Protein AF-S9UA47-F1 (afdb_monomer_lite)

Sequence (567 aa):
MNKVISNIKEEELKHVTAIQGKRDEIREKQLALIRQKAAQESAQMIKDQEAKKGATLAELKQSLENKKKENASLQQEHDAKVKEYEARLEQARTQKEEQEGSTARLKEEMVQLEEDLVTRQNALQGKQKQLELAKMDKKKGLEAIKREHANVQAGRKKVLDERKAERQQWIAQIKDINEKVLDQLRSLAEDRKQSGEEPSASEKASEQAVKDDIKTIEEYLPKLITLNDVPTNAEETESIRRQFDDVFAQERQAYLKKIEREKERKTNLEKGLEAFRNKVLESAQVKAKEGHQDAIKKEQHLIALVDQVMTYLRQGVKLTKISRKGQEHRLFYFLSEDSKKIFSCELDNQGSPVNRKKPPVAINVSDIRKVVLGCYTPSFTSFATESALSKSRMSAISDNGTFRQDPTQSITPENLGLNNYRSFALLLPGGKSLEVVCDSDTDCEAWLVGLKRILNIKSKVERVIESRIHEGRVPTEEQICAMAYGENLDIRQMNGVSSISAEEGVVCSECHVPPALFLRIKKEMAEKSKSCSVTVYDLRVASGLDLIRSCWVYDHLIEKKHIPFPL

Foldseek 3Di:
DDPPPPCPVVVVVVVVVVVVVVVVVVVVVVVVVVVVVVVVVVVVVQVVVCVVVVHHPVRVVVVVVVVVVVVVVVVVVVVVVVVVVVVVVVVVVVVVVVVVVVVVVVVVVVVVVVVVVVVVVVVVVVVVVVVVVVVVVVVVVVVVVVVVVVVVVVVVVVVLVVQLVVLVVVLVVLVVVLVVVVVVVVVVVVVCVVVVDDDDPVVVVVSVVSVVVSVVVNVCSVVSSVDDPDPPCPPVVVVVVVVVVVVVVVVVVVVVVVVVVVVVVVVVVVVVVVVVVVVVVVVLVVLAVVQLVVQVVVVVVVVVVLVVLLVVQQVWAWWWWQDLVLDTATWTWHADPVRQKIAIAHADPVRHGDPPVNGPDIDGLLQFQEKAQFQQDNSSCSNAPPVLLLVLLVVQDDLQENADPAWDDDDHSNNRNNQRLQWMKTQGPPRDIITIGHRHNVRSLSVVSSSCVSQVPDDPLRVVVVCVVDPPDDPPDDRRYYYWHNFWDDQVPFPQPVVDDPVVVRLCGGLVNHNSLLVVLLVVQLVVLVRHADDLSNQCVRRVYRSVSSVSSVSVCPVVVSHDRSD

Secondary structure (DSSP, 8-state):
-----TTHHHHHHHHHHHHHHHHHHHHHHHHHHHHHHHHHHHHHHHHHHHHHHTS-HHHHHHHHHHHHHHHHHHHHHHHHHHHHHHHHHHHHHHHHHHHHHHHHHHHHHHHHHHHHHHHHHHHHHHHHHHHHHHHHHHHHHHHHHHHHHHHHHHHHHHHHHHHHHHHHHHHHHHHHHHHHHHHHHHHHHHHHHHHTPPPPHHHHHHHHHHHHHHHHHHHHHHHHHT-----S-HHHHHHHHHHHHHHHHHHHHHHHHHHHHHHHHHHHHHHHHHHHHHHHHHHHHHHHHHHHHHHHHHHHHHHHHHHHHHHHHHH-EEEEEEPTTS-EEEEEEEE-TTSSEEEEE-B-TTSPBTTTTS-SEEEEGGG--EEEESS-SHHHHHHS-HHHHHHHHHHT--TT-S---SPPPPP-TTTGGGGGGGEEEEEEGGGEEEEEEESSHHHHHHHHHHHHHHTT---HHHHHHHHHHTTT---------EEEESS----TTSTTGGGS-HHHHHHHHHHT--HHHHHHHHHHHHHHTTTS---HHHHHHHH---HHHHHHHHHHHHHTTSSPPP-

pLDDT: mean 87.35, std 10.02, range [40.75, 98.06]

Radius of gyration: 62.66 Å; chains: 1; bounding box: 212×41×166 Å

Organism: NCBI:txid28005

Structure (mmCIF, N/CA/C/O backbone):
data_AF-S9UA47-F1
#
_entry.id   AF-S9UA47-F1
#
loop_
_atom_site.group_PDB
_atom_site.id
_atom_site.type_symbol
_atom_site.label_atom_id
_atom_site.label_alt_id
_atom_site.label_comp_id
_atom_site.label_asym_id
_atom_site.label_entity_id
_atom_site.label_seq_id
_atom_site.pdbx_PDB_ins_code
_atom_site.Cartn_x
_atom_site.Cartn_y
_atom_site.Cartn_z
_atom_site.occupancy
_atom_site.B_iso_or_equiv
_atom_site.auth_seq_id
_atom_site.auth_comp_id
_atom_site.auth_asym_id
_atom_site.auth_atom_id
_atom_site.pdbx_PDB_model_num
ATOM 1 N N . MET A 1 1 ? 129.570 15.296 -41.207 1.00 41.69 1 MET A N 1
ATOM 2 C CA . MET A 1 1 ? 128.516 16.088 -40.535 1.00 41.69 1 MET A CA 1
ATOM 3 C C . MET A 1 1 ? 127.227 15.277 -40.546 1.00 41.69 1 MET A C 1
ATOM 5 O O . MET A 1 1 ? 126.499 15.300 -41.528 1.00 41.69 1 MET A O 1
ATOM 9 N N . ASN A 1 2 ? 127.005 14.495 -39.486 1.00 40.75 2 ASN A N 1
ATOM 10 C CA . ASN A 1 2 ? 125.809 13.672 -39.291 1.00 40.75 2 ASN A CA 1
ATOM 11 C C . ASN A 1 2 ? 124.666 14.552 -38.768 1.00 40.75 2 ASN A C 1
ATOM 13 O O . ASN A 1 2 ? 124.685 14.937 -37.601 1.00 40.75 2 ASN A O 1
ATOM 17 N N . LYS A 1 3 ? 123.663 14.855 -39.604 1.00 48.28 3 LYS A N 1
ATOM 18 C CA . LYS A 1 3 ? 122.353 15.305 -39.109 1.00 48.28 3 LYS A CA 1
ATOM 19 C C . LYS A 1 3 ? 121.596 14.068 -38.635 1.00 48.28 3 LYS A C 1
ATOM 21 O O . LYS A 1 3 ? 120.951 13.377 -39.415 1.00 48.28 3 LYS A O 1
ATOM 26 N N . VAL A 1 4 ? 121.758 13.770 -37.350 1.00 48.22 4 VAL A N 1
ATOM 27 C CA . VAL A 1 4 ? 120.962 12.785 -36.620 1.00 48.22 4 VAL A CA 1
ATOM 28 C C . VAL A 1 4 ? 119.504 13.230 -36.710 1.00 48.22 4 VAL A C 1
ATOM 30 O O . VAL A 1 4 ? 119.153 14.290 -36.197 1.00 48.22 4 VAL A O 1
ATOM 33 N N . ILE A 1 5 ? 118.664 12.449 -37.391 1.00 52.38 5 ILE A N 1
ATOM 34 C CA . ILE A 1 5 ? 117.208 12.585 -37.296 1.00 52.38 5 ILE A CA 1
ATOM 35 C C . ILE A 1 5 ? 116.839 12.075 -35.902 1.00 52.38 5 ILE A C 1
ATOM 37 O O . ILE A 1 5 ? 116.547 10.899 -35.694 1.00 52.38 5 ILE A O 1
ATOM 41 N N . SER A 1 6 ? 116.950 12.950 -34.907 1.00 55.31 6 SER A N 1
ATOM 42 C CA . SER A 1 6 ? 116.317 12.748 -33.612 1.00 55.31 6 SER A CA 1
ATOM 43 C C . SER A 1 6 ? 114.808 12.736 -33.840 1.00 55.31 6 SER A C 1
ATOM 45 O O . SER A 1 6 ? 114.286 13.678 -34.430 1.00 55.31 6 SER A O 1
ATOM 47 N N . ASN A 1 7 ? 114.145 11.681 -33.360 1.00 58.38 7 ASN A N 1
ATOM 48 C CA . ASN A 1 7 ? 112.689 11.488 -33.309 1.00 58.38 7 ASN A CA 1
ATOM 49 C C . ASN A 1 7 ? 111.947 10.813 -34.484 1.00 58.38 7 ASN A C 1
ATOM 51 O O . ASN A 1 7 ? 110.773 11.093 -34.707 1.00 58.38 7 ASN A O 1
ATOM 55 N N . ILE A 1 8 ? 112.533 9.787 -35.122 1.00 61.00 8 ILE A N 1
ATOM 56 C CA . ILE A 1 8 ? 111.778 8.850 -35.999 1.00 61.00 8 ILE A CA 1
ATOM 57 C C . ILE A 1 8 ? 110.522 8.296 -35.295 1.00 61.00 8 ILE A C 1
ATOM 59 O O . ILE A 1 8 ? 109.441 8.304 -35.872 1.00 61.00 8 ILE A O 1
ATOM 63 N N . LYS A 1 9 ? 110.631 7.910 -34.015 1.00 66.62 9 LYS A N 1
ATOM 64 C CA . LYS A 1 9 ? 109.488 7.409 -33.229 1.00 66.62 9 LYS A CA 1
ATOM 65 C C . LYS A 1 9 ? 108.372 8.442 -33.036 1.00 66.62 9 LYS A C 1
ATOM 67 O O . LYS A 1 9 ? 107.215 8.059 -32.914 1.00 66.62 9 LYS A O 1
ATOM 72 N N . GLU A 1 10 ? 108.701 9.731 -32.973 1.00 68.31 10 GLU A N 1
ATOM 73 C CA . GLU A 1 10 ? 107.711 10.795 -32.759 1.00 68.31 10 GLU A CA 1
ATOM 74 C C . GLU A 1 10 ? 106.979 11.142 -34.062 1.00 68.31 10 GLU A C 1
ATOM 76 O O . GLU A 1 10 ? 105.767 11.341 -34.055 1.00 68.31 10 GLU A O 1
ATOM 81 N N . GLU A 1 11 ? 107.691 11.151 -35.191 1.00 69.31 11 GLU A N 1
ATOM 82 C CA . GLU A 1 11 ? 107.103 11.285 -36.531 1.00 69.31 11 GLU A CA 1
ATOM 83 C C . GLU A 1 11 ? 106.228 10.072 -36.889 1.00 69.31 11 GLU A C 1
ATOM 85 O O . GLU A 1 11 ? 105.094 10.241 -37.341 1.00 69.31 11 GLU A O 1
ATOM 90 N N . GLU A 1 12 ? 106.684 8.847 -36.603 1.00 70.50 12 GLU A N 1
ATOM 91 C CA . GLU A 1 12 ? 105.874 7.631 -36.758 1.00 70.50 12 GLU A CA 1
ATOM 92 C C . GLU A 1 12 ? 104.619 7.671 -35.876 1.00 70.50 12 GLU A C 1
ATOM 94 O O . GLU A 1 12 ? 103.526 7.357 -36.350 1.00 70.50 12 GLU A O 1
ATOM 99 N N . LEU A 1 13 ? 104.732 8.128 -34.623 1.00 77.62 13 LEU A N 1
ATOM 100 C CA . LEU A 1 13 ? 103.586 8.295 -33.728 1.00 77.62 13 LEU A CA 1
ATOM 101 C C . LEU A 1 13 ? 102.598 9.340 -34.259 1.00 77.62 13 LEU A C 1
ATOM 103 O O . LEU A 1 13 ? 101.391 9.099 -34.224 1.00 77.62 13 LEU A O 1
ATOM 107 N N . LYS A 1 14 ? 103.070 10.466 -34.810 1.00 78.19 14 LYS A N 1
ATOM 108 C CA . LYS A 1 14 ? 102.204 11.464 -35.462 1.00 78.19 14 LYS A CA 1
ATOM 109 C C . LYS A 1 14 ? 101.485 10.880 -36.674 1.00 78.19 14 LYS A C 1
ATOM 111 O O . LYS A 1 14 ? 100.281 11.087 -36.818 1.00 78.19 14 LYS A O 1
ATOM 116 N N . HIS A 1 15 ? 102.178 10.109 -37.511 1.00 76.31 15 HIS A N 1
ATOM 117 C CA . HIS A 1 15 ? 101.572 9.446 -38.666 1.00 76.31 15 HIS A CA 1
ATOM 118 C C . HIS A 1 15 ? 100.535 8.390 -38.262 1.00 76.31 15 HIS A C 1
ATOM 120 O O . HIS A 1 15 ? 99.443 8.361 -38.832 1.00 76.31 15 HIS A O 1
ATOM 126 N N . VAL A 1 16 ? 100.826 7.566 -37.251 1.00 77.44 16 VAL A N 1
ATOM 127 C CA . VAL A 1 16 ? 99.881 6.578 -36.703 1.00 77.44 16 VAL A CA 1
ATOM 128 C C . VAL A 1 16 ? 98.662 7.273 -36.091 1.00 77.44 16 VAL A C 1
ATOM 130 O O . VAL A 1 16 ? 97.535 6.885 -36.398 1.00 77.44 16 VAL A O 1
ATOM 133 N N . THR A 1 17 ? 98.867 8.352 -35.329 1.00 80.19 17 THR A N 1
ATOM 134 C CA . THR A 1 17 ? 97.784 9.158 -34.738 1.00 80.19 17 THR A CA 1
ATOM 135 C C . THR A 1 17 ? 96.921 9.805 -35.821 1.00 80.19 17 THR A C 1
ATOM 137 O O . THR A 1 17 ? 95.699 9.796 -35.724 1.00 80.19 17 THR A O 1
ATOM 140 N N . ALA A 1 18 ? 97.522 10.311 -36.902 1.00 80.50 18 ALA A N 1
ATOM 141 C CA . ALA A 1 18 ? 96.790 10.888 -38.028 1.00 80.50 18 ALA A CA 1
ATOM 142 C C . ALA A 1 18 ? 95.977 9.836 -38.807 1.00 80.50 18 ALA A C 1
ATOM 144 O O . ALA A 1 18 ? 94.863 10.115 -39.254 1.00 80.50 18 ALA A O 1
ATOM 145 N N . ILE A 1 19 ? 96.502 8.615 -38.960 1.00 80.56 19 ILE A N 1
ATOM 146 C CA . ILE A 1 19 ? 95.782 7.493 -39.583 1.00 80.56 19 ILE A CA 1
ATOM 147 C C . ILE A 1 19 ? 94.635 7.014 -38.683 1.00 80.56 19 ILE A C 1
ATOM 149 O O . ILE A 1 19 ? 93.544 6.746 -39.189 1.00 80.56 19 ILE A O 1
ATOM 153 N N . GLN A 1 20 ? 94.854 6.926 -37.368 1.00 80.38 20 GLN A N 1
ATOM 154 C CA . GLN A 1 20 ? 93.814 6.595 -36.391 1.00 80.38 20 GLN A CA 1
ATOM 155 C C . GLN A 1 20 ? 92.729 7.667 -36.347 1.00 80.38 20 GLN A C 1
ATOM 157 O O . GLN A 1 20 ? 91.567 7.324 -36.514 1.00 80.38 20 GLN A O 1
ATOM 162 N N . GLY A 1 21 ? 93.094 8.949 -36.290 1.00 83.75 21 GLY A N 1
ATOM 163 C CA . GLY A 1 21 ? 92.143 10.060 -36.349 1.00 83.75 21 GLY A CA 1
ATOM 164 C C . GLY A 1 21 ? 91.277 10.019 -37.610 1.00 83.75 21 GLY A C 1
ATOM 165 O O . GLY A 1 21 ? 90.058 10.107 -37.523 1.00 83.75 21 GLY A O 1
ATOM 166 N N . LYS A 1 22 ? 91.872 9.757 -38.784 1.00 83.38 22 LYS A N 1
ATOM 167 C CA . LYS A 1 22 ? 91.099 9.573 -40.027 1.00 83.38 22 LYS A CA 1
ATOM 168 C C . LYS A 1 22 ? 90.199 8.335 -39.993 1.00 83.38 22 LYS A C 1
ATOM 170 O O . LYS A 1 22 ? 89.086 8.382 -40.511 1.00 83.38 22 LYS A O 1
ATOM 175 N N . ARG A 1 23 ? 90.655 7.220 -39.413 1.00 82.44 23 ARG A N 1
ATOM 176 C CA . ARG A 1 23 ? 89.835 6.006 -39.251 1.00 82.44 23 ARG A CA 1
ATOM 177 C C . ARG A 1 23 ? 88.667 6.233 -38.298 1.00 82.44 23 ARG A C 1
ATOM 179 O O . ARG A 1 23 ? 87.562 5.792 -38.608 1.00 82.44 23 ARG A O 1
ATOM 186 N N . ASP A 1 24 ? 88.894 6.934 -37.198 1.00 82.88 24 ASP A N 1
ATOM 187 C CA . ASP A 1 24 ? 87.873 7.254 -36.209 1.00 82.88 24 ASP A CA 1
ATOM 188 C C . ASP A 1 24 ? 86.866 8.261 -36.768 1.00 82.88 24 ASP A C 1
ATOM 190 O O . ASP A 1 24 ? 85.669 8.034 -36.632 1.00 82.88 24 ASP A O 1
ATOM 194 N N . GLU A 1 25 ? 87.302 9.276 -37.522 1.00 82.56 25 GLU A N 1
ATOM 195 C CA . GLU A 1 25 ? 86.398 10.179 -38.248 1.00 82.56 25 GLU A CA 1
ATOM 196 C C . GLU A 1 25 ? 85.523 9.442 -39.272 1.00 82.56 25 GLU A C 1
ATOM 198 O O . GLU A 1 25 ? 84.333 9.732 -39.409 1.00 82.56 25 GLU A O 1
ATOM 203 N N . ILE A 1 26 ? 86.087 8.481 -40.012 1.00 85.19 26 ILE A N 1
ATOM 204 C CA . ILE A 1 26 ? 85.318 7.667 -40.965 1.00 85.19 26 ILE A CA 1
ATOM 205 C C . ILE A 1 26 ? 84.320 6.773 -40.218 1.00 85.19 26 ILE A C 1
ATOM 207 O O . ILE A 1 26 ? 83.172 6.643 -40.649 1.00 85.19 26 ILE A O 1
ATOM 211 N N . ARG A 1 27 ? 84.725 6.185 -39.089 1.00 84.50 27 ARG A N 1
ATOM 212 C CA . ARG A 1 27 ? 83.866 5.342 -38.249 1.00 84.50 27 ARG A CA 1
ATOM 213 C C . ARG A 1 27 ? 82.731 6.141 -37.611 1.00 84.50 27 ARG A C 1
ATOM 215 O O . ARG A 1 27 ? 81.594 5.686 -37.634 1.00 84.50 27 ARG A O 1
ATOM 222 N N . GLU A 1 28 ? 83.018 7.335 -37.104 1.00 85.81 28 GLU A N 1
ATOM 223 C CA . GLU A 1 28 ? 82.041 8.305 -36.598 1.0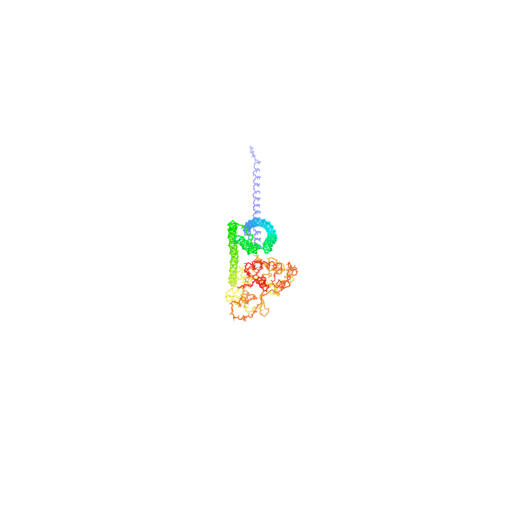0 85.81 28 GLU A CA 1
ATOM 224 C C . GLU A 1 28 ? 81.033 8.682 -37.686 1.00 85.81 28 GLU A C 1
ATOM 226 O O . GLU A 1 28 ? 79.828 8.594 -37.460 1.00 85.81 28 GLU A O 1
ATOM 231 N N . LYS A 1 29 ? 81.497 8.999 -38.903 1.00 88.19 29 LYS A N 1
ATOM 232 C CA . LYS A 1 29 ? 80.611 9.287 -40.045 1.00 88.19 29 LYS A CA 1
ATOM 233 C C . LYS A 1 29 ? 79.723 8.094 -40.403 1.00 88.19 29 LYS A C 1
ATOM 235 O O . LYS A 1 29 ? 78.534 8.277 -40.658 1.00 88.19 29 LYS A O 1
ATOM 240 N N . GLN A 1 30 ? 80.262 6.874 -40.386 1.00 84.31 30 GLN A N 1
ATOM 241 C CA . GLN A 1 30 ? 79.476 5.658 -40.619 1.00 84.31 30 GLN A CA 1
ATOM 242 C C . GLN A 1 30 ? 78.454 5.404 -39.502 1.00 84.31 30 GLN A C 1
ATOM 244 O O . GLN A 1 30 ? 77.303 5.086 -39.793 1.00 84.31 30 GLN A O 1
ATOM 249 N N . LEU A 1 31 ? 78.828 5.587 -38.234 1.00 86.75 31 LEU A N 1
ATOM 250 C CA . LEU A 1 31 ? 77.916 5.450 -37.095 1.00 86.75 31 LEU A CA 1
ATOM 251 C C . LEU A 1 31 ? 76.822 6.521 -37.108 1.00 86.75 31 LEU A C 1
ATOM 253 O O . LEU A 1 31 ? 75.666 6.209 -36.825 1.00 86.75 31 LEU A O 1
ATOM 257 N N . ALA A 1 32 ? 77.156 7.759 -37.470 1.00 87.00 32 ALA A N 1
ATOM 258 C CA . ALA A 1 32 ? 76.190 8.837 -37.647 1.00 87.00 32 ALA A CA 1
ATOM 259 C C . ALA A 1 32 ? 75.184 8.500 -38.756 1.00 87.00 32 ALA A C 1
ATOM 261 O O . ALA A 1 32 ? 73.981 8.657 -38.553 1.00 87.00 32 ALA A O 1
ATOM 262 N N . LEU A 1 33 ? 75.653 7.949 -39.880 1.00 88.38 33 LEU A N 1
ATOM 263 C CA . LEU A 1 33 ? 74.792 7.499 -40.974 1.00 88.38 33 LEU A CA 1
ATOM 264 C C . LEU A 1 33 ? 73.875 6.342 -40.546 1.00 88.38 33 LEU A C 1
ATOM 266 O O . LEU A 1 33 ? 72.686 6.353 -40.852 1.00 88.38 33 LEU A O 1
ATOM 270 N N . ILE A 1 34 ? 74.397 5.366 -39.797 1.00 85.38 34 ILE A N 1
ATOM 271 C CA . ILE A 1 34 ? 73.602 4.250 -39.260 1.00 85.38 34 ILE A CA 1
ATOM 272 C C . ILE A 1 34 ? 72.537 4.766 -38.284 1.00 85.38 34 ILE A C 1
ATOM 274 O O . ILE A 1 34 ? 71.380 4.367 -38.382 1.00 85.38 34 ILE A O 1
ATOM 278 N N . ARG A 1 35 ? 72.890 5.687 -37.377 1.00 87.62 35 ARG A N 1
ATOM 279 C CA . ARG A 1 35 ? 71.938 6.315 -36.443 1.00 87.62 35 ARG A CA 1
ATOM 280 C C . ARG A 1 35 ? 70.863 7.107 -37.181 1.00 87.62 35 ARG A C 1
ATOM 282 O O . ARG A 1 35 ? 69.692 7.010 -36.827 1.00 87.62 35 ARG A O 1
ATOM 289 N N . GLN A 1 36 ? 71.242 7.851 -38.219 1.00 89.06 36 GLN A N 1
ATOM 290 C CA . GLN A 1 36 ? 70.302 8.592 -39.056 1.00 89.06 36 GLN A CA 1
ATOM 291 C C . GLN A 1 36 ? 69.340 7.645 -39.779 1.00 89.06 36 GLN A C 1
ATOM 293 O O . GLN A 1 36 ? 68.132 7.876 -39.763 1.00 89.06 36 GLN A O 1
ATOM 298 N N . LYS A 1 37 ? 69.858 6.558 -40.360 1.00 87.31 37 LYS A N 1
ATOM 299 C CA . LYS A 1 37 ? 69.044 5.552 -41.046 1.00 87.31 37 LYS A CA 1
ATOM 300 C C . LYS A 1 37 ? 68.086 4.849 -40.080 1.00 87.31 37 LYS A C 1
ATOM 302 O O . LYS A 1 37 ? 66.900 4.762 -40.371 1.00 87.31 37 LYS A O 1
ATOM 307 N N . ALA A 1 38 ? 68.558 4.460 -38.896 1.00 85.00 38 ALA A N 1
ATOM 308 C CA . ALA A 1 38 ? 67.718 3.871 -37.853 1.00 85.00 38 ALA A CA 1
ATOM 309 C C . ALA A 1 38 ? 66.623 4.839 -37.361 1.00 85.00 38 ALA A C 1
ATOM 311 O O . ALA A 1 38 ? 65.488 4.428 -37.122 1.00 85.00 38 ALA A O 1
ATOM 312 N N . ALA A 1 39 ? 66.931 6.136 -37.241 1.00 87.88 39 ALA A N 1
ATOM 313 C CA . ALA A 1 39 ? 65.945 7.153 -36.880 1.00 87.88 39 ALA A CA 1
ATOM 314 C C . ALA A 1 39 ? 64.878 7.336 -37.972 1.00 87.88 39 ALA A C 1
ATOM 316 O O . ALA A 1 39 ? 63.694 7.447 -37.657 1.00 87.88 39 ALA A O 1
ATOM 317 N N . GLN A 1 40 ? 65.279 7.327 -39.246 1.00 86.94 40 GLN A N 1
ATOM 318 C CA . GLN A 1 40 ? 64.357 7.400 -40.382 1.00 86.94 40 GLN A CA 1
ATOM 319 C C . GLN A 1 40 ? 63.467 6.156 -40.479 1.00 86.94 40 GLN A C 1
ATOM 321 O O . GLN A 1 40 ? 62.257 6.292 -40.638 1.00 86.94 40 GLN A O 1
ATOM 326 N N . GLU A 1 41 ? 64.036 4.958 -40.327 1.00 86.31 41 GLU A N 1
ATOM 327 C CA . GLU A 1 41 ? 63.289 3.694 -40.333 1.00 86.31 41 GLU A CA 1
ATOM 328 C C . GLU A 1 41 ? 62.287 3.623 -39.171 1.00 86.31 41 GLU A C 1
ATOM 330 O O . GLU A 1 41 ? 61.133 3.251 -39.376 1.00 86.31 41 GLU A O 1
ATOM 335 N N . SER A 1 42 ? 62.682 4.055 -37.969 1.00 83.81 42 SER A N 1
ATOM 336 C CA . SER A 1 42 ? 61.786 4.140 -36.807 1.00 83.81 42 SER A CA 1
ATOM 337 C C . SER A 1 42 ? 60.651 5.148 -37.023 1.00 83.81 42 SER A C 1
ATOM 339 O O . SER A 1 42 ? 59.484 4.835 -36.787 1.00 83.81 42 SER A O 1
ATOM 341 N N . ALA A 1 43 ? 60.958 6.339 -37.547 1.00 85.38 43 ALA A N 1
ATOM 342 C CA . ALA A 1 43 ? 59.949 7.353 -37.851 1.00 85.38 43 ALA A CA 1
ATOM 343 C C . ALA A 1 43 ? 58.962 6.892 -38.937 1.00 85.38 43 ALA A C 1
ATOM 345 O O . ALA A 1 43 ? 57.762 7.152 -38.831 1.00 85.38 43 ALA A O 1
ATOM 346 N N . GLN A 1 44 ? 59.449 6.179 -39.957 1.00 86.50 44 GLN A N 1
ATOM 347 C CA . GLN A 1 44 ? 58.597 5.597 -40.991 1.00 86.50 44 GLN A CA 1
ATOM 348 C C . GLN A 1 44 ? 57.707 4.490 -40.419 1.00 86.50 44 GLN A C 1
ATOM 350 O O . GLN A 1 44 ? 56.508 4.474 -40.680 1.00 86.50 44 GLN A O 1
ATOM 355 N N . MET A 1 45 ? 58.255 3.620 -39.567 1.00 85.00 45 MET A N 1
ATOM 356 C CA . MET A 1 45 ? 57.490 2.563 -38.907 1.00 85.00 45 MET A CA 1
ATOM 357 C C . MET A 1 45 ? 56.380 3.128 -38.006 1.00 85.00 45 MET A C 1
ATOM 359 O O . MET A 1 45 ? 55.281 2.575 -37.980 1.00 85.00 45 MET A O 1
ATOM 363 N N . ILE A 1 46 ? 56.634 4.241 -37.307 1.00 82.94 46 ILE A N 1
ATOM 364 C CA . ILE A 1 46 ? 55.615 4.957 -36.523 1.00 82.94 46 ILE A CA 1
ATOM 365 C C . ILE A 1 46 ? 54.510 5.479 -37.446 1.00 82.94 46 ILE A C 1
ATOM 367 O O . ILE A 1 46 ? 53.345 5.166 -37.213 1.00 82.94 46 ILE A O 1
ATOM 371 N N . LYS A 1 47 ? 54.855 6.186 -38.531 1.00 83.69 47 LYS A N 1
ATOM 372 C CA . LYS A 1 47 ? 53.867 6.691 -39.502 1.00 83.69 47 LYS A CA 1
ATOM 373 C C . LYS A 1 47 ? 53.010 5.582 -40.109 1.00 83.69 47 LYS A C 1
ATOM 375 O O . LYS A 1 47 ? 51.795 5.733 -40.212 1.00 83.69 47 LYS A O 1
ATOM 380 N N . ASP A 1 48 ? 53.621 4.461 -40.479 1.00 84.25 48 ASP A N 1
ATOM 381 C CA . ASP A 1 48 ? 52.902 3.323 -41.054 1.00 84.25 48 ASP A CA 1
ATOM 382 C C . ASP A 1 48 ? 51.949 2.682 -40.030 1.00 84.25 48 ASP A C 1
ATOM 384 O O . ASP A 1 48 ? 50.856 2.233 -40.382 1.00 84.25 48 ASP A O 1
ATOM 388 N N . GLN A 1 49 ? 52.334 2.643 -38.749 1.00 81.00 49 GLN A N 1
ATOM 389 C CA . GLN A 1 49 ? 51.458 2.174 -37.673 1.00 81.00 49 GLN A CA 1
ATOM 390 C C . GLN A 1 49 ? 50.301 3.140 -37.395 1.00 81.00 49 GLN A C 1
ATOM 392 O O . GLN A 1 49 ? 49.176 2.677 -37.206 1.00 81.00 49 GLN A O 1
ATOM 397 N N . GLU A 1 50 ? 50.551 4.449 -37.399 1.00 85.12 50 GLU A N 1
ATOM 398 C CA . GLU A 1 50 ? 49.519 5.483 -37.240 1.00 85.12 50 GLU A CA 1
ATOM 399 C C . GLU A 1 50 ? 48.508 5.429 -38.394 1.00 85.12 50 GLU A C 1
ATOM 401 O O . GLU A 1 50 ? 47.301 5.429 -38.156 1.00 85.12 50 GLU A O 1
ATOM 406 N N . ALA A 1 51 ? 48.982 5.257 -39.634 1.00 79.19 51 ALA A N 1
ATOM 407 C CA . ALA A 1 51 ? 48.130 5.096 -40.811 1.00 79.19 51 ALA A CA 1
ATOM 408 C C . ALA A 1 51 ? 47.278 3.814 -40.760 1.00 79.19 51 ALA A C 1
ATOM 410 O O . ALA A 1 51 ? 46.111 3.832 -41.146 1.00 79.19 51 ALA A O 1
ATOM 411 N N . LYS A 1 52 ? 47.832 2.700 -40.258 1.00 82.56 52 LYS A N 1
ATOM 412 C CA . LYS A 1 52 ? 47.095 1.431 -40.110 1.00 82.56 52 LYS A CA 1
ATOM 413 C C . LYS A 1 52 ? 46.061 1.451 -38.984 1.00 82.56 52 LYS A C 1
ATOM 415 O O . LYS A 1 52 ? 45.041 0.780 -39.103 1.00 82.56 52 LYS A O 1
ATOM 420 N N . LYS A 1 53 ? 46.343 2.139 -37.874 1.00 77.75 53 LYS A N 1
ATOM 421 C CA . LYS A 1 53 ? 45.486 2.142 -36.674 1.00 77.75 53 LYS A CA 1
ATOM 422 C C . LYS A 1 53 ? 44.545 3.345 -36.590 1.00 77.75 53 LYS A C 1
ATOM 424 O O . LYS A 1 53 ? 43.656 3.332 -35.746 1.00 77.75 53 LYS A O 1
ATOM 429 N N . GLY A 1 54 ? 44.723 4.351 -37.449 1.00 76.75 54 GLY A N 1
ATOM 430 C CA . GLY A 1 54 ? 43.839 5.515 -37.540 1.00 76.75 54 GLY A CA 1
ATOM 431 C C . GLY A 1 54 ? 43.922 6.479 -36.352 1.00 76.75 54 GLY A C 1
ATOM 432 O O . GLY A 1 54 ? 43.005 7.273 -36.173 1.00 76.75 54 GLY A O 1
ATOM 433 N N . ALA A 1 55 ? 44.982 6.404 -35.540 1.00 79.12 55 ALA A N 1
ATOM 434 C CA . ALA A 1 55 ? 45.230 7.295 -34.406 1.00 79.12 55 ALA A CA 1
ATOM 435 C C . ALA A 1 55 ? 46.734 7.560 -34.264 1.00 79.12 55 ALA A C 1
ATOM 437 O O . ALA A 1 55 ? 47.544 6.634 -34.389 1.00 79.12 55 ALA A O 1
ATOM 438 N N . THR A 1 56 ? 47.109 8.808 -33.987 1.00 84.88 56 THR A N 1
ATOM 439 C CA . THR A 1 56 ? 48.517 9.190 -33.806 1.00 84.88 56 THR A CA 1
ATOM 440 C C . THR A 1 56 ? 49.036 8.801 -32.420 1.00 84.88 56 THR A C 1
ATOM 442 O O . THR A 1 56 ? 48.288 8.704 -31.443 1.00 84.88 56 THR A O 1
ATOM 445 N N . LEU A 1 57 ? 50.350 8.606 -32.280 1.00 83.06 57 LEU A N 1
ATOM 446 C CA . LEU A 1 57 ? 50.981 8.317 -30.988 1.00 83.06 57 LEU A CA 1
ATOM 447 C C . LEU A 1 57 ? 50.729 9.441 -29.966 1.00 83.06 57 LEU A C 1
ATOM 449 O O . LEU A 1 57 ? 50.625 9.180 -28.765 1.00 83.06 57 LEU A O 1
ATOM 453 N N . ALA A 1 58 ? 50.626 10.686 -30.436 1.00 85.19 58 ALA A N 1
ATOM 454 C CA . ALA A 1 58 ? 50.290 11.840 -29.609 1.00 85.19 58 ALA A CA 1
ATOM 455 C C . ALA A 1 58 ? 48.840 11.773 -29.100 1.00 85.19 58 ALA A C 1
ATOM 457 O O . ALA A 1 58 ? 48.615 11.939 -27.900 1.00 85.19 58 ALA A O 1
ATOM 458 N N . GLU A 1 59 ? 47.882 11.444 -29.972 1.00 85.62 59 GLU A N 1
ATOM 459 C CA . GLU A 1 59 ? 46.471 11.248 -29.608 1.00 85.62 59 GLU A CA 1
ATOM 460 C C . GLU A 1 59 ? 46.296 10.107 -28.603 1.00 85.62 59 GLU A C 1
ATOM 462 O O . GLU A 1 59 ? 45.573 10.257 -27.620 1.00 85.62 59 GLU A O 1
ATOM 467 N N . LEU A 1 60 ? 47.007 8.989 -28.781 1.00 86.81 60 LEU A N 1
ATOM 468 C CA . LEU A 1 60 ? 46.961 7.864 -27.841 1.00 86.81 60 LEU A CA 1
ATOM 469 C C . LEU A 1 60 ? 47.526 8.237 -26.465 1.00 86.81 60 LEU A C 1
ATOM 471 O O . LEU A 1 60 ? 46.945 7.867 -25.444 1.00 86.81 60 LEU A O 1
ATOM 475 N N . LYS A 1 61 ? 48.625 9.003 -26.413 1.00 87.75 61 LYS A N 1
ATOM 476 C CA . LYS A 1 61 ? 49.176 9.521 -25.147 1.00 87.75 61 LYS A CA 1
ATOM 477 C C . LYS A 1 61 ? 48.201 10.474 -24.458 1.00 87.75 61 LYS A C 1
ATOM 479 O O . LYS A 1 61 ? 48.008 10.367 -23.249 1.00 87.75 61 LYS A O 1
ATOM 484 N N . GLN A 1 62 ? 47.561 11.363 -25.214 1.00 91.62 62 GLN A N 1
ATOM 485 C CA . GLN A 1 62 ? 46.571 12.293 -24.676 1.00 91.62 62 GLN A CA 1
ATOM 486 C C . GLN A 1 62 ? 45.310 11.564 -24.191 1.00 91.62 62 GLN A C 1
ATOM 488 O O . GLN A 1 62 ? 44.813 11.849 -23.103 1.00 91.62 62 GLN A O 1
ATOM 493 N N . SER A 1 63 ? 44.826 10.575 -24.945 1.00 88.00 63 SER A N 1
ATOM 494 C CA . SER A 1 63 ? 43.694 9.735 -24.552 1.00 88.00 63 SER A CA 1
ATOM 495 C C . SER A 1 63 ? 44.002 8.922 -23.295 1.00 88.00 63 SER A C 1
ATOM 497 O O . SER A 1 63 ? 43.139 8.794 -22.428 1.00 88.00 63 SER A O 1
ATOM 499 N N . LEU A 1 64 ? 45.221 8.387 -23.167 1.00 90.81 64 LEU A N 1
ATOM 500 C CA . LEU A 1 64 ? 45.653 7.669 -21.969 1.00 90.81 64 LEU A CA 1
ATOM 501 C C . LEU A 1 64 ? 45.683 8.592 -20.746 1.00 90.81 64 LEU A C 1
ATOM 503 O O . LEU A 1 64 ? 45.215 8.207 -19.678 1.00 90.81 64 LEU A O 1
ATOM 507 N N . GLU A 1 65 ? 46.196 9.812 -20.900 1.00 93.25 65 GLU A N 1
ATOM 508 C CA . GLU A 1 65 ? 46.241 10.796 -19.818 1.00 93.25 65 GLU A CA 1
ATOM 509 C C . GLU A 1 65 ? 44.834 11.241 -19.389 1.00 93.25 65 GLU A C 1
ATOM 511 O O . GLU A 1 65 ? 44.531 11.302 -18.198 1.00 93.25 65 GLU A O 1
ATOM 516 N N . ASN A 1 66 ? 43.930 11.456 -20.349 1.00 92.44 66 ASN A N 1
ATOM 517 C CA . ASN A 1 66 ? 42.526 11.753 -20.066 1.00 92.44 66 ASN A CA 1
ATOM 518 C C . ASN A 1 66 ? 41.836 10.591 -19.338 1.00 92.44 66 ASN A C 1
ATOM 520 O O . ASN A 1 66 ? 41.152 10.818 -18.343 1.00 92.44 66 ASN A O 1
ATOM 524 N N . LYS A 1 67 ? 42.070 9.343 -19.768 1.00 92.44 67 LYS A N 1
ATOM 525 C CA . LYS A 1 67 ? 41.526 8.149 -19.104 1.00 92.44 67 LYS A CA 1
ATOM 526 C C . LYS A 1 67 ? 42.069 7.963 -17.690 1.00 92.44 67 LYS A C 1
ATOM 528 O O . LYS A 1 67 ? 41.320 7.551 -16.813 1.00 92.44 67 LYS A O 1
ATOM 533 N N . LYS A 1 68 ? 43.335 8.305 -17.432 1.00 93.88 68 LYS A N 1
ATOM 534 C CA . LYS A 1 68 ? 43.894 8.309 -16.069 1.00 93.88 68 LYS A CA 1
ATOM 535 C C . LYS A 1 68 ? 43.192 9.322 -15.167 1.00 93.88 68 LYS A C 1
ATOM 537 O O . LYS A 1 68 ? 42.868 8.984 -14.034 1.00 93.88 68 LYS A O 1
ATOM 542 N N . LYS A 1 69 ? 42.926 10.532 -15.669 1.00 94.12 69 LYS A N 1
ATOM 543 C CA . LYS A 1 69 ? 42.188 11.566 -14.923 1.00 94.12 69 LYS A CA 1
ATOM 544 C C . LYS A 1 69 ? 40.740 11.160 -14.658 1.00 94.12 69 LYS A C 1
ATOM 546 O O . LYS A 1 69 ? 40.267 11.311 -13.538 1.00 94.12 69 LYS A O 1
ATOM 551 N N . GLU A 1 70 ? 40.065 10.608 -15.663 1.00 93.81 70 GLU A N 1
ATOM 552 C CA . GLU A 1 70 ? 38.703 10.081 -15.533 1.00 93.81 70 GLU A CA 1
ATOM 553 C C . GLU A 1 70 ? 38.647 8.965 -14.481 1.00 93.81 70 GLU A C 1
ATOM 555 O O . GLU A 1 70 ? 37.814 9.004 -13.583 1.00 93.81 70 GLU A O 1
ATOM 560 N N . ASN A 1 71 ? 39.595 8.025 -14.519 1.00 91.50 71 ASN A N 1
ATOM 561 C CA . ASN A 1 71 ? 39.657 6.929 -13.555 1.00 91.50 71 ASN A CA 1
ATOM 562 C C . ASN A 1 71 ? 39.959 7.423 -12.128 1.00 91.50 71 ASN A C 1
ATOM 564 O O . ASN A 1 71 ? 39.352 6.954 -11.172 1.00 91.50 71 ASN A O 1
ATOM 568 N N . ALA A 1 72 ? 40.837 8.420 -11.973 1.00 93.81 72 ALA A N 1
ATOM 569 C CA . ALA A 1 72 ? 41.084 9.053 -10.676 1.00 93.81 72 ALA A CA 1
ATOM 570 C C . ALA A 1 72 ? 39.826 9.749 -10.120 1.00 93.81 72 ALA A C 1
ATOM 572 O O . ALA A 1 72 ? 39.533 9.630 -8.932 1.00 93.81 72 ALA A O 1
ATOM 573 N N . SER A 1 73 ? 39.055 10.424 -10.979 1.00 93.06 73 SER A N 1
ATOM 574 C CA . SER A 1 73 ? 37.783 11.049 -10.596 1.00 93.06 73 SER A CA 1
ATOM 575 C C . SER A 1 73 ? 36.737 10.010 -10.187 1.00 93.06 73 SER A C 1
ATOM 577 O O . SER A 1 73 ? 36.056 10.195 -9.181 1.00 93.06 73 SER A O 1
ATOM 579 N N . LEU A 1 74 ? 36.623 8.909 -10.936 1.00 92.88 74 LEU A N 1
ATOM 580 C CA . LEU A 1 74 ? 35.704 7.814 -10.617 1.00 92.88 74 LEU A CA 1
ATOM 581 C C . LEU A 1 74 ? 36.081 7.125 -9.303 1.00 92.88 74 LEU A C 1
ATOM 583 O O . LEU A 1 74 ? 35.198 6.820 -8.504 1.00 92.88 74 LEU A O 1
ATOM 587 N N . GLN A 1 75 ? 37.377 6.930 -9.045 1.00 93.19 75 GLN A N 1
ATOM 588 C CA . GLN A 1 75 ? 37.849 6.378 -7.776 1.00 93.19 75 GLN A CA 1
ATOM 589 C C . GLN A 1 75 ? 37.496 7.302 -6.605 1.00 93.19 75 GLN A C 1
ATOM 591 O O . GLN A 1 75 ? 37.007 6.836 -5.581 1.00 93.19 75 GLN A O 1
ATOM 596 N N . GLN A 1 76 ? 37.670 8.616 -6.766 1.00 94.25 76 GLN A N 1
ATOM 597 C CA . GLN A 1 76 ? 37.305 9.585 -5.735 1.00 94.25 76 GLN A CA 1
ATOM 598 C C . GLN A 1 76 ? 35.791 9.606 -5.467 1.00 94.25 76 GLN A C 1
ATOM 600 O O . GLN A 1 76 ? 35.374 9.682 -4.311 1.00 94.25 76 GLN A O 1
ATOM 605 N N . GLU A 1 77 ? 34.963 9.520 -6.512 1.00 93.88 77 GLU A N 1
ATOM 606 C CA . GLU A 1 77 ? 33.505 9.427 -6.371 1.00 93.88 77 GLU A CA 1
ATOM 607 C C . GLU A 1 77 ? 33.089 8.119 -5.683 1.00 93.88 77 GLU A C 1
ATOM 609 O O . GLU A 1 77 ? 32.221 8.124 -4.808 1.00 93.88 77 GLU A O 1
ATOM 614 N N . HIS A 1 78 ? 33.731 7.003 -6.035 1.00 93.06 78 HIS A N 1
ATOM 615 C CA . HIS A 1 78 ? 33.513 5.714 -5.389 1.00 93.06 78 HIS A CA 1
ATOM 616 C C . HIS A 1 78 ? 33.854 5.778 -3.895 1.00 93.06 78 HIS A C 1
ATOM 618 O O . HIS A 1 78 ? 33.022 5.424 -3.062 1.00 93.06 78 HIS A O 1
ATOM 624 N N . ASP A 1 79 ? 35.028 6.300 -3.539 1.00 93.88 79 ASP A N 1
ATOM 625 C CA . ASP A 1 79 ? 35.461 6.430 -2.144 1.00 93.88 79 ASP A CA 1
ATOM 626 C C . ASP A 1 79 ? 34.545 7.375 -1.345 1.00 93.88 79 ASP A C 1
ATOM 628 O O . ASP A 1 79 ? 34.279 7.140 -0.164 1.00 93.88 79 ASP A O 1
ATOM 632 N N . ALA A 1 80 ? 34.015 8.425 -1.981 1.00 94.19 80 ALA A N 1
ATOM 633 C CA . ALA A 1 80 ? 33.025 9.309 -1.368 1.00 94.19 80 ALA A CA 1
ATOM 634 C C . ALA A 1 80 ? 31.702 8.579 -1.084 1.00 94.19 80 ALA A C 1
ATOM 636 O O . ALA A 1 80 ? 31.164 8.698 0.018 1.00 94.19 80 ALA A O 1
ATOM 637 N N . LYS A 1 81 ? 31.208 7.774 -2.035 1.00 93.31 81 LYS A N 1
ATOM 638 C CA . LYS A 1 81 ? 29.997 6.958 -1.848 1.00 93.31 81 LYS A CA 1
ATOM 639 C C . LYS A 1 81 ? 30.180 5.893 -0.772 1.00 93.31 81 LYS A C 1
ATOM 641 O O . LYS A 1 81 ? 29.269 5.682 0.020 1.00 93.31 81 LYS A O 1
ATOM 646 N N . VAL A 1 82 ? 31.349 5.252 -0.702 1.00 93.44 82 VAL A N 1
ATOM 647 C CA . VAL A 1 82 ? 31.665 4.284 0.364 1.00 93.44 82 VAL A CA 1
ATOM 648 C C . VAL A 1 82 ? 31.568 4.952 1.734 1.00 93.44 82 VAL A C 1
ATOM 650 O O . VAL A 1 82 ? 30.851 4.450 2.595 1.00 93.44 82 VAL A O 1
ATOM 653 N N . LYS A 1 83 ? 32.181 6.129 1.911 1.00 95.12 83 LYS A N 1
ATOM 654 C CA . LYS A 1 83 ? 32.088 6.892 3.168 1.00 95.12 83 LYS A CA 1
ATOM 655 C C . LYS A 1 83 ? 30.654 7.295 3.514 1.00 95.12 83 LYS A C 1
ATOM 657 O O . LYS A 1 83 ? 30.271 7.257 4.680 1.00 95.12 83 LYS A O 1
ATOM 662 N N . GLU A 1 84 ? 29.852 7.677 2.521 1.00 94.75 84 GLU A N 1
ATOM 663 C CA . GLU A 1 84 ? 28.438 7.999 2.735 1.00 94.75 84 GLU A CA 1
ATOM 664 C C . GLU A 1 84 ? 27.639 6.769 3.192 1.00 94.75 84 GLU A C 1
ATOM 666 O O . GLU A 1 84 ? 26.842 6.859 4.129 1.00 94.75 84 GLU A O 1
ATOM 671 N N . TYR A 1 85 ? 27.869 5.609 2.573 1.00 90.62 85 TYR A N 1
ATOM 672 C CA . TYR A 1 85 ? 27.228 4.363 2.984 1.00 90.62 85 TYR A CA 1
ATOM 673 C C . TYR A 1 85 ? 27.659 3.921 4.382 1.00 90.62 85 TYR A C 1
ATOM 675 O O . TYR A 1 85 ? 26.802 3.516 5.164 1.00 90.62 85 TYR A O 1
ATOM 683 N N . GLU A 1 86 ? 28.942 4.045 4.726 1.00 94.81 86 GLU A N 1
ATOM 684 C CA . GLU A 1 86 ? 29.445 3.773 6.076 1.00 94.81 86 GLU A CA 1
ATOM 685 C C . GLU A 1 86 ? 28.777 4.681 7.118 1.00 94.81 86 GLU A C 1
ATOM 687 O O . GLU A 1 86 ? 28.295 4.191 8.139 1.00 94.81 86 GLU A O 1
ATOM 692 N N . ALA A 1 87 ? 28.649 5.982 6.834 1.00 94.69 87 ALA A N 1
ATOM 693 C CA . ALA A 1 87 ? 27.980 6.927 7.727 1.00 94.69 87 ALA A CA 1
ATOM 694 C C . ALA A 1 87 ? 26.487 6.604 7.915 1.00 94.69 87 ALA A C 1
ATOM 696 O O . ALA A 1 87 ? 25.981 6.622 9.038 1.00 94.69 87 ALA A O 1
ATOM 697 N N . ARG A 1 88 ? 25.775 6.260 6.833 1.00 92.19 88 ARG A N 1
ATOM 698 C CA . ARG A 1 88 ? 24.364 5.838 6.909 1.00 92.19 88 ARG A CA 1
ATOM 699 C C . ARG A 1 88 ? 24.198 4.526 7.671 1.00 92.19 88 ARG A C 1
ATOM 701 O O . ARG A 1 88 ? 23.221 4.362 8.397 1.00 92.19 88 ARG A O 1
ATOM 708 N N . LEU A 1 89 ? 25.137 3.596 7.517 1.00 93.38 89 LEU A N 1
ATOM 709 C CA . LEU A 1 89 ? 25.118 2.321 8.224 1.00 93.38 89 LEU A CA 1
ATOM 710 C C . LEU A 1 89 ? 25.338 2.518 9.729 1.00 93.38 89 LEU A C 1
ATOM 712 O O . LEU A 1 89 ? 24.648 1.892 10.532 1.00 93.38 89 LEU A O 1
ATOM 716 N N . GLU A 1 90 ? 26.223 3.433 10.115 1.00 95.44 90 GLU A N 1
ATOM 717 C CA . GLU A 1 90 ? 26.434 3.791 11.519 1.00 95.44 90 GLU A CA 1
ATOM 718 C C . GLU A 1 90 ? 25.224 4.528 12.119 1.00 95.44 90 GLU A C 1
ATOM 720 O O . GLU A 1 90 ? 24.803 4.244 13.242 1.00 95.44 90 GLU A O 1
ATOM 725 N N . GLN A 1 91 ? 24.572 5.399 11.343 1.00 94.06 91 GLN A N 1
ATOM 726 C CA . GLN A 1 91 ? 23.303 6.015 11.741 1.00 94.06 91 GLN A CA 1
ATOM 727 C C . GLN A 1 91 ? 22.191 4.970 11.943 1.00 94.06 91 GLN A C 1
ATOM 729 O O . GLN A 1 91 ? 21.414 5.059 12.890 1.00 94.06 91 GLN A O 1
ATOM 734 N N . ALA A 1 92 ? 22.115 3.953 11.081 1.00 89.38 92 ALA A N 1
ATOM 735 C CA . ALA A 1 92 ? 21.140 2.877 11.232 1.00 89.38 92 ALA A CA 1
ATOM 736 C C . ALA A 1 92 ? 21.418 2.010 12.474 1.00 89.38 92 ALA A C 1
ATOM 738 O O . ALA A 1 92 ? 20.479 1.570 13.138 1.00 89.38 92 ALA A O 1
ATOM 739 N N . ARG A 1 93 ? 22.695 1.781 12.816 1.00 93.75 93 ARG A N 1
ATOM 740 C CA . ARG A 1 93 ? 23.090 1.053 14.035 1.00 93.75 93 ARG A CA 1
ATOM 741 C C . ARG A 1 93 ? 22.692 1.801 15.301 1.00 93.75 93 ARG A C 1
ATOM 743 O O . ARG A 1 93 ? 22.060 1.203 16.164 1.00 93.75 93 ARG A O 1
ATOM 750 N N . THR A 1 94 ? 22.983 3.097 15.377 1.00 94.81 94 THR A N 1
ATOM 751 C CA . THR A 1 94 ? 22.623 3.915 16.546 1.00 94.81 94 THR A CA 1
ATOM 752 C C . THR A 1 94 ? 21.108 4.009 16.727 1.00 94.81 94 THR A C 1
ATOM 754 O O . THR A 1 94 ? 20.606 3.797 17.828 1.00 94.81 94 THR A O 1
ATOM 757 N N . GLN A 1 95 ? 20.350 4.199 15.641 1.00 93.56 95 GLN A N 1
ATOM 758 C CA . GLN A 1 95 ? 18.883 4.156 15.692 1.00 93.56 95 GLN A CA 1
ATOM 759 C C . GLN A 1 95 ? 18.350 2.801 16.166 1.00 93.56 95 GLN A C 1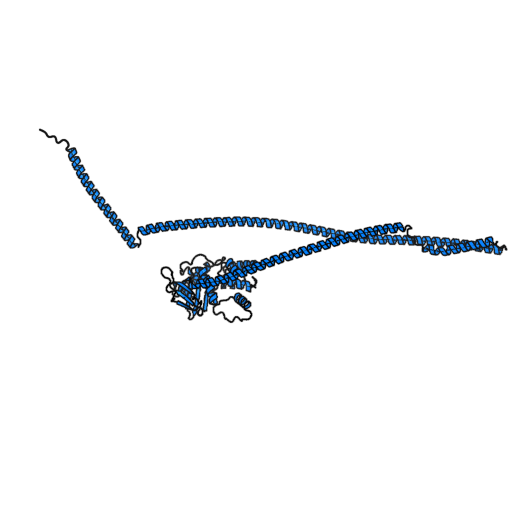
ATOM 761 O O . GLN A 1 95 ? 17.389 2.748 16.934 1.00 93.56 95 GLN A O 1
ATOM 766 N N . LYS A 1 96 ? 18.963 1.699 15.722 1.00 93.62 96 LYS A N 1
ATOM 767 C CA . LYS A 1 96 ? 18.589 0.357 16.170 1.00 93.62 96 LYS A CA 1
ATOM 768 C C . LYS A 1 96 ? 18.835 0.184 17.673 1.00 93.62 96 LYS A C 1
ATOM 770 O O . LYS A 1 96 ? 17.948 -0.311 18.361 1.00 93.62 96 LYS A O 1
ATOM 775 N N . GLU A 1 97 ? 19.986 0.613 18.186 1.00 94.62 97 GLU A N 1
ATOM 776 C CA . GLU A 1 97 ? 20.302 0.545 19.620 1.00 94.62 97 GLU A CA 1
ATOM 777 C C . GLU A 1 97 ? 19.332 1.383 20.468 1.00 94.62 97 GLU A C 1
ATOM 779 O O . GLU A 1 97 ? 18.840 0.912 21.495 1.00 94.62 97 GLU A O 1
ATOM 784 N N . GLU A 1 98 ? 18.975 2.591 20.019 1.00 94.38 98 GLU A N 1
ATOM 785 C CA . GLU A 1 98 ? 17.964 3.421 20.689 1.00 94.38 98 GLU A CA 1
ATOM 786 C C . GLU A 1 98 ? 16.584 2.748 20.713 1.00 94.38 98 GLU A C 1
ATOM 788 O O . GLU A 1 98 ? 15.903 2.747 21.744 1.00 94.38 98 GLU A O 1
ATOM 793 N N . GLN A 1 99 ? 16.169 2.140 19.596 1.00 91.25 99 GLN A N 1
ATOM 794 C CA . GLN A 1 99 ? 14.899 1.417 19.503 1.00 91.25 99 GLN A CA 1
ATOM 795 C C . GLN A 1 99 ? 14.879 0.164 20.383 1.00 91.25 99 GLN A C 1
ATOM 797 O O . GLN A 1 99 ? 13.875 -0.095 21.054 1.00 91.25 99 GLN A O 1
ATOM 802 N N . GLU A 1 100 ? 15.969 -0.602 20.424 1.00 92.44 100 GLU A N 1
ATOM 803 C CA . GLU A 1 100 ? 16.109 -1.763 21.309 1.00 92.44 100 GLU A CA 1
ATOM 804 C C . GLU A 1 100 ? 16.067 -1.335 22.782 1.00 92.44 100 GLU A C 1
ATOM 806 O O . GLU A 1 100 ? 15.342 -1.943 23.575 1.00 92.44 100 GLU A O 1
ATOM 811 N N . GLY A 1 101 ? 16.734 -0.232 23.135 1.00 94.06 101 GLY A N 1
ATOM 812 C CA . GLY A 1 101 ? 16.681 0.358 24.473 1.00 94.06 101 GLY A CA 1
ATOM 813 C C . GLY A 1 101 ? 15.280 0.836 24.867 1.00 94.06 101 GLY A C 1
ATOM 814 O O . GLY A 1 101 ? 14.814 0.559 25.974 1.00 94.06 101 GLY A O 1
ATOM 815 N N . SER A 1 102 ? 14.562 1.503 23.960 1.00 91.75 102 SER A N 1
ATOM 816 C CA . SER A 1 102 ? 13.169 1.911 24.187 1.00 91.75 102 SER A CA 1
ATOM 817 C C . SER A 1 102 ? 12.243 0.702 24.347 1.00 91.75 102 SER A C 1
ATOM 819 O O . SER A 1 102 ? 11.411 0.676 25.253 1.00 91.75 102 SER A O 1
ATOM 821 N N . THR A 1 103 ? 12.431 -0.331 23.525 1.00 90.06 103 THR A N 1
ATOM 822 C CA . THR A 1 103 ? 11.649 -1.571 23.592 1.00 90.06 103 THR A CA 1
ATOM 823 C C . THR A 1 103 ? 11.891 -2.317 24.904 1.00 90.06 103 THR A C 1
ATOM 825 O O . THR A 1 103 ? 10.948 -2.851 25.485 1.00 90.06 103 THR A O 1
ATOM 828 N N . ALA A 1 104 ? 13.132 -2.347 25.397 1.00 94.06 104 ALA A N 1
ATOM 829 C CA . ALA A 1 104 ? 13.464 -2.951 26.684 1.00 94.06 104 ALA A CA 1
ATOM 830 C C . ALA A 1 104 ? 12.766 -2.229 27.848 1.00 94.06 104 ALA A C 1
ATOM 832 O O . ALA A 1 104 ? 12.131 -2.891 28.667 1.00 94.06 104 ALA A O 1
ATOM 833 N N . ARG A 1 105 ? 12.787 -0.887 27.866 1.00 94.88 105 ARG A N 1
ATOM 834 C CA . ARG A 1 105 ? 12.076 -0.087 28.883 1.00 94.88 105 ARG A CA 1
ATOM 835 C C . ARG A 1 105 ? 10.569 -0.330 28.863 1.00 94.88 105 ARG A C 1
ATOM 837 O O . ARG A 1 105 ? 9.971 -0.521 29.911 1.00 94.88 105 ARG A O 1
ATOM 844 N N . LEU A 1 106 ? 9.962 -0.385 27.676 1.00 93.19 106 LEU A N 1
ATOM 845 C CA . LEU A 1 106 ? 8.529 -0.670 27.546 1.00 93.19 106 LEU A CA 1
ATOM 846 C C . LEU A 1 106 ? 8.165 -2.069 28.058 1.00 93.19 106 LEU A C 1
ATOM 848 O O . LEU A 1 106 ? 7.112 -2.244 28.665 1.00 93.19 106 LEU A O 1
ATOM 852 N N . LYS A 1 107 ? 9.028 -3.069 27.841 1.00 93.31 107 LYS A N 1
ATOM 853 C CA . LYS A 1 107 ? 8.825 -4.414 28.402 1.00 93.31 107 LYS A CA 1
ATOM 854 C C . LYS A 1 107 ? 8.905 -4.411 29.927 1.00 93.31 107 LYS A C 1
ATOM 856 O O . LYS A 1 107 ? 8.089 -5.068 30.562 1.00 93.31 107 LYS A O 1
ATOM 861 N N . GLU A 1 108 ? 9.849 -3.674 30.501 1.00 95.06 108 GLU A N 1
ATOM 862 C CA . GLU A 1 108 ? 9.981 -3.529 31.954 1.00 95.06 108 GLU A CA 1
ATOM 863 C C . GLU A 1 108 ? 8.757 -2.823 32.563 1.00 95.06 108 GLU A C 1
ATOM 865 O O . GLU A 1 108 ? 8.181 -3.315 33.531 1.00 95.06 108 GLU A O 1
ATOM 870 N N . GLU A 1 109 ? 8.270 -1.748 31.931 1.00 95.12 109 GLU A N 1
ATOM 871 C CA . GLU A 1 109 ? 7.021 -1.083 32.327 1.00 95.12 109 GLU A CA 1
ATOM 872 C C . GLU A 1 109 ? 5.804 -2.013 32.228 1.00 95.12 109 GLU A C 1
ATOM 874 O O . GLU A 1 109 ? 4.947 -1.999 33.113 1.00 95.12 109 GLU A O 1
ATOM 879 N N . MET A 1 110 ? 5.713 -2.844 31.182 1.00 93.00 110 MET A N 1
ATOM 880 C CA . MET A 1 110 ? 4.636 -3.832 31.060 1.00 93.00 110 MET A CA 1
ATOM 881 C C . MET A 1 110 ? 4.653 -4.840 32.210 1.00 93.00 110 MET A C 1
ATOM 883 O O . MET A 1 110 ? 3.602 -5.089 32.797 1.00 93.00 110 MET A O 1
ATOM 887 N N . VAL A 1 111 ? 5.826 -5.375 32.563 1.00 95.06 111 VAL A N 1
ATOM 888 C CA . VAL A 1 111 ? 5.968 -6.312 33.690 1.00 95.06 111 VAL A CA 1
ATOM 889 C C . VAL A 1 111 ? 5.557 -5.641 35.003 1.00 95.06 111 VAL A C 1
ATOM 891 O O . VAL A 1 111 ? 4.766 -6.205 35.756 1.00 95.06 111 VAL A O 1
ATOM 894 N N . GLN A 1 112 ? 5.994 -4.401 35.244 1.00 95.25 112 GLN A N 1
ATOM 895 C CA . GLN A 1 112 ? 5.601 -3.651 36.440 1.00 95.25 112 GLN A CA 1
ATOM 896 C C . GLN A 1 112 ? 4.080 -3.438 36.515 1.00 95.25 112 GLN A C 1
ATOM 898 O O . GLN A 1 112 ? 3.474 -3.581 37.578 1.00 95.25 112 GLN A O 1
ATOM 903 N N . LEU A 1 113 ? 3.439 -3.113 35.388 1.00 92.56 113 LEU A N 1
ATOM 904 C CA . LEU A 1 113 ? 1.986 -2.943 35.325 1.00 92.56 113 LEU A CA 1
ATOM 905 C C . LEU A 1 113 ? 1.231 -4.257 35.569 1.00 92.56 113 LEU A C 1
ATOM 907 O O . LEU A 1 113 ? 0.159 -4.235 36.180 1.00 92.56 113 LEU A O 1
ATOM 911 N N . GLU A 1 114 ? 1.768 -5.389 35.114 1.00 93.38 114 GLU A N 1
ATOM 912 C CA . GLU A 1 114 ? 1.207 -6.716 35.385 1.00 93.38 114 GLU A CA 1
ATOM 913 C C . GLU A 1 114 ? 1.293 -7.069 36.879 1.00 93.38 114 GLU A C 1
ATOM 915 O O . GLU A 1 114 ? 0.297 -7.508 37.464 1.00 93.38 114 GLU A O 1
ATOM 920 N N . GLU A 1 115 ? 2.424 -6.798 37.535 1.00 95.44 115 GLU A N 1
ATOM 921 C CA . GLU A 1 115 ? 2.589 -6.993 38.983 1.00 95.44 115 GLU A CA 1
ATOM 922 C C . GLU A 1 115 ? 1.651 -6.093 39.807 1.00 95.44 115 GLU A C 1
ATOM 924 O O . GLU A 1 115 ? 0.989 -6.548 40.754 1.00 95.44 115 GLU A O 1
ATOM 929 N N . ASP A 1 116 ? 1.520 -4.824 39.416 1.00 94.25 116 ASP A N 1
ATOM 930 C CA . ASP A 1 116 ? 0.591 -3.872 40.028 1.00 94.25 116 ASP A CA 1
ATOM 931 C C . ASP A 1 116 ? -0.867 -4.332 39.881 1.00 94.25 116 ASP A C 1
ATOM 933 O O . ASP A 1 116 ? -1.675 -4.204 40.813 1.00 94.25 116 ASP A O 1
ATOM 937 N N . LEU A 1 117 ? -1.225 -4.884 38.717 1.00 93.81 117 LEU A N 1
ATOM 938 C CA . LEU A 1 117 ? -2.557 -5.420 38.452 1.00 93.81 117 LEU A CA 1
ATOM 939 C C . LEU A 1 117 ? -2.863 -6.607 39.371 1.00 93.81 117 LEU A C 1
ATOM 941 O O . LEU A 1 117 ? -3.922 -6.616 40.007 1.00 93.81 117 LEU A O 1
ATOM 945 N N . VAL A 1 118 ? -1.937 -7.561 39.496 1.00 95.56 118 VAL A N 1
ATOM 946 C CA . VAL A 1 118 ? -2.071 -8.713 40.404 1.00 95.56 118 VAL A CA 1
ATOM 947 C C . VAL A 1 118 ? -2.231 -8.240 41.849 1.00 95.56 118 VAL A C 1
ATOM 949 O O . VAL A 1 118 ? -3.137 -8.682 42.562 1.00 95.56 118 VAL A O 1
ATOM 952 N N . THR A 1 119 ? -1.421 -7.270 42.275 1.00 95.50 119 THR A N 1
ATOM 953 C CA . THR A 1 119 ? -1.497 -6.693 43.624 1.00 95.50 119 THR A CA 1
ATOM 954 C C . THR A 1 119 ? -2.861 -6.050 43.887 1.00 95.50 119 THR A C 1
ATOM 956 O O . THR A 1 119 ? -3.482 -6.286 44.930 1.00 95.50 119 THR A O 1
ATOM 959 N N . ARG A 1 120 ? -3.391 -5.284 42.925 1.00 94.31 120 ARG A N 1
ATOM 960 C CA . ARG A 1 120 ? -4.724 -4.666 43.029 1.00 94.31 120 ARG A CA 1
ATOM 961 C C . ARG A 1 120 ? -5.849 -5.694 43.040 1.00 94.31 120 ARG A C 1
ATOM 963 O O . ARG A 1 120 ? -6.798 -5.533 43.810 1.00 94.31 120 ARG A O 1
ATOM 970 N N . GLN A 1 121 ? -5.754 -6.743 42.226 1.00 92.69 121 GLN A N 1
ATOM 971 C CA . GLN A 1 121 ? -6.728 -7.837 42.217 1.00 92.69 121 GLN A CA 1
ATOM 972 C C . GLN A 1 121 ? -6.763 -8.559 43.567 1.00 92.69 121 GLN A C 1
ATOM 974 O O . GLN A 1 121 ? -7.842 -8.739 44.135 1.00 92.69 121 GLN A O 1
ATOM 979 N N . ASN A 1 122 ? -5.598 -8.867 44.139 1.00 94.56 122 ASN A N 1
ATOM 980 C CA . ASN A 1 122 ? -5.491 -9.478 45.464 1.00 94.56 122 ASN A CA 1
ATOM 981 C C . ASN A 1 122 ? -6.077 -8.574 46.559 1.00 94.56 122 ASN A C 1
ATOM 983 O O . ASN A 1 122 ? -6.840 -9.036 47.412 1.00 94.56 122 ASN A O 1
ATOM 987 N N . ALA A 1 123 ? -5.795 -7.268 46.511 1.00 93.38 123 ALA A N 1
ATOM 988 C CA . ALA A 1 123 ? -6.359 -6.302 47.452 1.00 93.38 123 ALA A CA 1
ATOM 989 C C . ALA A 1 123 ? -7.893 -6.207 47.348 1.00 93.38 123 ALA A C 1
ATOM 991 O O . ALA A 1 123 ? -8.584 -6.143 48.370 1.00 93.38 123 ALA A O 1
ATOM 992 N N . LEU A 1 124 ? -8.444 -6.232 46.129 1.00 92.12 124 LEU A N 1
ATOM 993 C CA . LEU A 1 124 ? -9.891 -6.264 45.902 1.00 92.12 124 LEU A CA 1
ATOM 994 C C . LEU A 1 124 ? -10.516 -7.544 46.454 1.00 92.12 124 LEU A C 1
ATOM 996 O O . LEU A 1 124 ? -11.519 -7.472 47.163 1.00 92.12 124 LEU A O 1
ATOM 1000 N N . GLN A 1 125 ? -9.903 -8.700 46.200 1.00 93.06 125 GLN A N 1
ATOM 1001 C CA . GLN A 1 125 ? -10.389 -9.979 46.711 1.00 93.06 125 GLN A CA 1
ATOM 1002 C C . GLN A 1 125 ? -10.352 -10.026 48.249 1.00 93.06 125 GLN A C 1
ATOM 1004 O O . GLN A 1 125 ? -11.289 -10.521 48.879 1.00 93.06 125 GLN A O 1
ATOM 1009 N N . GLY A 1 126 ? -9.320 -9.444 48.870 1.00 92.75 126 GLY A N 1
ATOM 1010 C CA . GLY A 1 126 ? -9.233 -9.275 50.322 1.00 92.75 126 GLY A CA 1
ATOM 1011 C C . GLY A 1 126 ? -10.363 -8.408 50.886 1.00 92.75 126 GLY A C 1
ATOM 1012 O O . GLY A 1 126 ? -11.038 -8.809 51.837 1.00 92.75 126 GLY A O 1
ATOM 1013 N N . LYS A 1 127 ? -10.640 -7.256 50.261 1.00 93.12 127 LYS A N 1
ATOM 1014 C CA . LYS A 1 127 ? -11.764 -6.386 50.651 1.00 93.12 127 LYS A CA 1
ATOM 1015 C C . LYS A 1 127 ? -13.124 -7.059 50.452 1.00 93.12 127 LYS A C 1
ATOM 1017 O O . LYS A 1 127 ? -14.009 -6.884 51.286 1.00 93.12 127 LYS A O 1
ATOM 1022 N N . GLN A 1 128 ? -13.283 -7.853 49.393 1.00 92.25 128 GLN A N 1
ATOM 1023 C CA . GLN A 1 128 ? -14.500 -8.626 49.134 1.00 92.25 128 GLN A CA 1
ATOM 1024 C C . GLN A 1 128 ? -14.773 -9.618 50.277 1.00 92.25 128 GLN A C 1
ATOM 1026 O O . GLN A 1 128 ? -15.876 -9.635 50.822 1.00 92.25 128 GLN A O 1
ATOM 1031 N N . LYS A 1 129 ? -13.754 -10.378 50.704 1.00 92.38 129 LYS A N 1
ATOM 1032 C CA . LYS A 1 129 ? -13.861 -11.318 51.834 1.00 92.38 129 LYS A CA 1
ATOM 1033 C C . LYS A 1 129 ? -14.208 -10.607 53.144 1.00 92.38 129 LYS A C 1
ATOM 1035 O O . LYS A 1 129 ? -15.093 -11.056 53.868 1.00 92.38 129 LYS A O 1
ATOM 1040 N N . GLN A 1 130 ? -13.560 -9.476 53.436 1.00 90.88 130 GLN A N 1
ATOM 1041 C CA . GLN A 1 130 ? -13.879 -8.674 54.626 1.00 90.88 130 GLN A CA 1
ATOM 1042 C C . GLN A 1 130 ? -15.330 -8.175 54.615 1.00 90.88 130 GLN A C 1
ATOM 1044 O O . GLN A 1 130 ? -16.000 -8.192 55.647 1.00 90.88 130 GLN A O 1
ATOM 1049 N N . LEU A 1 131 ? -15.839 -7.768 53.450 1.00 92.38 131 LEU A N 1
ATOM 1050 C CA . LEU A 1 131 ? -17.225 -7.330 53.304 1.00 92.38 131 LEU A CA 1
ATOM 1051 C C . LEU A 1 131 ? -18.221 -8.470 53.560 1.00 92.38 131 LEU A C 1
ATOM 1053 O O . LEU A 1 131 ? -19.265 -8.241 54.172 1.00 92.38 131 LEU A O 1
ATOM 1057 N N . GLU A 1 132 ? -17.927 -9.686 53.101 1.00 90.06 132 GLU A N 1
ATOM 1058 C CA . GLU A 1 132 ? -18.767 -10.862 53.361 1.00 90.06 132 GLU A CA 1
ATOM 1059 C C . GLU A 1 132 ? -18.795 -11.236 54.846 1.00 90.06 132 GLU A C 1
ATOM 1061 O O . GLU A 1 132 ? -19.879 -11.441 55.397 1.00 90.06 132 GLU A O 1
ATOM 1066 N N . LEU A 1 133 ? -17.637 -11.230 55.513 1.00 88.56 133 LEU A N 1
ATOM 1067 C CA . LEU A 1 133 ? -17.534 -11.415 56.965 1.00 88.56 133 LEU A CA 1
ATOM 1068 C C . LEU A 1 133 ? -18.375 -10.380 57.723 1.00 88.56 133 LEU A C 1
ATOM 1070 O O . LEU A 1 133 ? -19.244 -10.754 58.509 1.00 88.56 133 LEU A O 1
ATOM 1074 N N . ALA A 1 134 ? -18.222 -9.093 57.401 1.00 85.94 134 ALA A N 1
ATOM 1075 C CA . ALA A 1 134 ? -18.993 -8.026 58.038 1.00 85.94 134 ALA A CA 1
ATOM 1076 C C . ALA A 1 134 ? -20.513 -8.174 57.822 1.00 85.94 134 ALA A C 1
ATOM 1078 O O . ALA A 1 134 ? -21.309 -7.880 58.717 1.00 85.94 134 ALA A O 1
ATOM 1079 N N . LYS A 1 135 ? -20.948 -8.652 56.647 1.00 87.94 135 LYS A N 1
ATOM 1080 C CA . LYS A 1 135 ? -22.368 -8.948 56.380 1.00 87.94 135 LYS A CA 1
ATOM 1081 C C . LYS A 1 135 ? -22.880 -10.103 57.239 1.00 87.94 135 LYS A C 1
ATOM 1083 O O . LYS A 1 135 ? -24.001 -10.019 57.747 1.00 87.94 135 LYS A O 1
ATOM 1088 N N . MET A 1 136 ? -22.087 -11.163 57.403 1.00 85.75 136 MET A N 1
ATOM 1089 C CA . MET A 1 136 ? -22.452 -12.289 58.264 1.00 85.75 136 MET A CA 1
ATOM 1090 C C . MET A 1 136 ? -22.533 -11.877 59.733 1.00 85.75 136 MET A C 1
ATOM 1092 O O . MET A 1 136 ? -23.512 -12.217 60.395 1.00 85.75 136 MET A O 1
ATOM 1096 N N . ASP A 1 137 ? -21.571 -11.095 60.220 1.00 85.56 137 ASP A N 1
ATOM 1097 C CA . ASP A 1 137 ? -21.571 -10.601 61.600 1.00 85.56 137 ASP A CA 1
ATOM 1098 C C . ASP A 1 137 ? -22.762 -9.683 61.864 1.00 85.56 137 ASP A C 1
ATOM 1100 O O . ASP A 1 137 ? -23.460 -9.843 62.865 1.00 85.56 137 ASP A O 1
ATOM 1104 N N . LYS A 1 138 ? -23.096 -8.800 60.915 1.00 87.12 138 LYS A N 1
ATOM 1105 C CA . LYS A 1 138 ? -24.313 -7.982 60.995 1.00 87.12 138 LYS A CA 1
ATOM 1106 C C . LYS A 1 138 ? -25.575 -8.844 61.087 1.00 87.12 138 LYS A C 1
ATOM 1108 O O . LYS A 1 138 ? -26.468 -8.536 61.875 1.00 87.12 138 LYS A O 1
ATOM 1113 N N . LYS A 1 139 ? -25.666 -9.923 60.300 1.00 87.06 139 LYS A N 1
ATOM 1114 C CA . LYS A 1 139 ? -26.809 -10.848 60.343 1.00 87.06 139 LYS A CA 1
ATOM 1115 C C . LYS A 1 139 ? -26.901 -11.557 61.697 1.00 87.06 139 LYS A C 1
ATOM 1117 O O . LYS A 1 139 ? -27.977 -11.570 62.289 1.00 87.06 139 LYS A O 1
ATOM 1122 N N . LYS A 1 140 ? -25.780 -12.072 62.213 1.00 84.94 140 LYS A N 1
ATOM 1123 C CA . LYS A 1 140 ? -25.711 -12.697 63.543 1.00 84.94 140 LYS A CA 1
ATOM 1124 C C . LYS A 1 140 ? -26.092 -11.717 64.654 1.00 84.94 140 LYS A C 1
ATOM 1126 O O . LYS A 1 140 ? -26.849 -12.086 65.545 1.00 84.94 140 LYS A O 1
ATOM 1131 N N . GLY A 1 141 ? -25.638 -10.466 64.568 1.00 83.12 141 GLY A N 1
ATOM 1132 C CA . GLY A 1 141 ? -26.011 -9.404 65.505 1.00 83.12 141 GLY A CA 1
ATOM 1133 C C . GLY A 1 141 ? -27.517 -9.133 65.512 1.00 83.12 141 GLY A C 1
ATOM 1134 O O . GLY A 1 141 ? -28.130 -9.084 66.573 1.00 83.12 141 GLY A O 1
ATOM 1135 N N . LEU A 1 142 ? -28.148 -9.049 64.335 1.00 82.56 142 LEU A N 1
ATOM 1136 C CA . LEU A 1 142 ? -29.605 -8.885 64.231 1.00 82.56 142 LEU A CA 1
ATOM 1137 C C . LEU A 1 142 ? -30.381 -10.081 64.804 1.00 82.56 142 LEU A C 1
ATOM 1139 O O . LEU A 1 142 ? -31.425 -9.894 65.429 1.00 82.56 142 LEU A O 1
ATOM 1143 N N . GLU A 1 143 ? -29.892 -11.305 64.601 1.00 84.19 143 GLU A N 1
ATOM 1144 C CA . GLU A 1 143 ? -30.499 -12.514 65.172 1.00 84.19 143 GLU A CA 1
ATOM 1145 C C . GLU A 1 143 ? -30.354 -12.567 66.700 1.00 84.19 143 GLU A C 1
ATOM 1147 O O . GLU A 1 143 ? -31.316 -12.916 67.388 1.00 84.19 143 GLU A O 1
ATOM 1152 N N . ALA A 1 144 ? -29.198 -12.165 67.236 1.00 83.31 144 ALA A N 1
ATOM 1153 C CA . ALA A 1 144 ? -28.965 -12.065 68.675 1.00 83.31 144 ALA A CA 1
ATOM 1154 C C . ALA A 1 144 ? -29.915 -11.049 69.327 1.00 83.31 144 ALA A C 1
ATOM 1156 O O . ALA A 1 144 ? -30.612 -11.400 70.277 1.00 83.31 144 ALA A O 1
ATOM 1157 N N . ILE A 1 145 ? -30.040 -9.849 68.745 1.00 80.44 145 ILE A N 1
ATOM 1158 C CA . ILE A 1 145 ? -30.957 -8.804 69.229 1.00 80.44 145 ILE A CA 1
ATOM 1159 C C . ILE A 1 145 ? -32.407 -9.305 69.234 1.00 80.44 145 ILE A C 1
ATOM 1161 O O . ILE A 1 145 ? -33.126 -9.117 70.214 1.00 80.44 145 ILE A O 1
ATOM 1165 N N . LYS A 1 146 ? -32.856 -9.984 68.168 1.00 83.25 146 LYS A N 1
ATOM 1166 C CA . LYS A 1 146 ? -34.217 -10.549 68.115 1.00 83.25 146 LYS A CA 1
ATOM 1167 C C . LYS A 1 146 ? -34.459 -11.587 69.209 1.00 83.25 146 LYS A C 1
ATOM 1169 O O . LYS A 1 146 ? -35.526 -11.584 69.821 1.00 83.25 146 LYS A O 1
ATOM 1174 N N . ARG A 1 147 ? -33.489 -12.473 69.447 1.00 84.81 147 ARG A N 1
ATOM 1175 C CA . ARG A 1 147 ? -33.583 -13.505 70.487 1.00 84.81 147 ARG A CA 1
ATOM 1176 C C . ARG A 1 147 ? -33.636 -12.881 71.879 1.00 84.81 147 ARG A C 1
ATOM 1178 O O . ARG A 1 147 ? -34.466 -13.275 72.690 1.00 84.81 147 ARG A O 1
ATOM 1185 N N . GLU A 1 148 ? -32.792 -11.893 72.142 1.00 83.50 148 GLU A N 1
ATOM 1186 C CA . GLU A 1 148 ? -32.754 -11.203 73.428 1.00 83.50 148 GLU A CA 1
ATOM 1187 C C . GLU A 1 148 ? -34.040 -10.413 73.686 1.00 83.50 148 GLU A C 1
ATOM 1189 O O . GLU A 1 148 ? -34.620 -10.520 74.763 1.00 83.50 148 GLU A O 1
ATOM 1194 N N . HIS A 1 149 ? -34.573 -9.730 72.670 1.00 79.50 149 HIS A N 1
ATOM 1195 C CA . HIS A 1 149 ? -35.864 -9.051 72.771 1.00 79.50 149 HIS A CA 1
ATOM 1196 C C . HIS A 1 149 ? -37.007 -10.023 73.106 1.00 79.50 149 HIS A C 1
ATOM 1198 O O . HIS A 1 149 ? -37.841 -9.725 73.962 1.00 79.50 149 HIS A O 1
ATOM 1204 N N . ALA A 1 150 ? -37.029 -11.204 72.479 1.00 82.38 150 ALA A N 1
ATOM 1205 C CA . ALA A 1 150 ? -38.005 -12.247 72.795 1.00 82.38 150 ALA A CA 1
ATOM 1206 C C . ALA A 1 150 ? -37.853 -12.757 74.241 1.00 82.38 150 ALA A C 1
ATOM 1208 O O . ALA A 1 150 ? -38.850 -12.897 74.949 1.00 82.38 150 ALA A O 1
ATOM 1209 N N . ASN A 1 151 ? -36.617 -12.964 74.706 1.00 80.56 151 ASN A N 1
ATOM 1210 C CA . ASN A 1 151 ? -36.334 -13.386 76.079 1.00 80.56 151 ASN A CA 1
ATOM 1211 C C . ASN A 1 151 ? -36.763 -12.329 77.108 1.00 80.56 151 ASN A C 1
ATOM 1213 O O . ASN A 1 151 ? -37.400 -12.664 78.105 1.00 80.56 151 ASN A O 1
ATOM 1217 N N . VAL A 1 152 ? -36.469 -11.050 76.857 1.00 79.00 152 VAL A N 1
ATOM 1218 C CA . VAL A 1 152 ? -36.868 -9.935 77.731 1.00 79.00 152 VAL A CA 1
ATOM 1219 C C . VAL A 1 152 ? -38.389 -9.793 77.773 1.00 79.00 152 VAL A C 1
ATOM 1221 O O . VAL A 1 152 ? -38.956 -9.614 78.851 1.00 79.00 152 VAL A O 1
ATOM 1224 N N . GLN A 1 153 ? -39.075 -9.907 76.632 1.00 79.31 153 GLN A N 1
ATOM 1225 C CA . GLN A 1 153 ? -40.540 -9.886 76.598 1.00 79.31 153 GLN A CA 1
ATOM 1226 C C . GLN A 1 153 ? -41.152 -11.061 77.366 1.00 79.31 153 GLN A C 1
ATOM 1228 O O . GLN A 1 153 ? -42.087 -10.855 78.141 1.00 79.31 153 GLN A O 1
ATOM 1233 N N . ALA A 1 154 ? -40.612 -12.271 77.199 1.00 81.12 154 ALA A N 1
ATOM 1234 C CA . ALA A 1 154 ? -41.055 -13.445 77.943 1.00 81.12 154 ALA A CA 1
ATOM 1235 C C . ALA A 1 154 ? -40.832 -13.277 79.456 1.00 81.12 154 ALA A C 1
ATOM 1237 O O . ALA A 1 154 ? -41.733 -13.562 80.242 1.00 81.12 154 ALA A O 1
ATOM 1238 N N . GLY A 1 155 ? -39.674 -12.741 79.859 1.00 80.81 155 GLY A N 1
ATOM 1239 C CA . GLY A 1 155 ? -39.365 -12.429 81.254 1.00 80.81 155 GLY A CA 1
ATOM 1240 C C . GLY A 1 155 ? -40.323 -11.397 81.854 1.00 80.81 155 GLY A C 1
ATOM 1241 O O . GLY A 1 155 ? -40.876 -11.626 82.926 1.00 80.81 155 GLY A O 1
ATOM 1242 N N . ARG A 1 156 ? -40.600 -10.299 81.136 1.00 78.69 156 ARG A N 1
ATOM 1243 C CA . ARG A 1 156 ? -41.572 -9.278 81.571 1.00 78.69 156 ARG A CA 1
ATOM 1244 C C . ARG A 1 156 ? -42.974 -9.854 81.739 1.00 78.69 156 ARG A C 1
ATOM 1246 O O . ARG A 1 156 ? -43.623 -9.569 82.738 1.00 78.69 156 ARG A O 1
ATOM 1253 N N . LYS A 1 157 ? -43.428 -10.675 80.786 1.00 81.31 157 LYS A N 1
ATOM 1254 C CA . LYS A 1 157 ? -44.738 -11.331 80.866 1.00 81.31 157 LYS A CA 1
ATOM 1255 C C . LYS A 1 157 ? -44.829 -12.237 82.094 1.00 81.31 157 LYS A C 1
ATOM 1257 O O . LYS A 1 157 ? -45.791 -12.135 82.841 1.00 81.31 157 LYS A O 1
ATOM 1262 N N . LYS A 1 158 ? -43.799 -13.053 82.333 1.00 83.12 158 LYS A N 1
ATOM 1263 C CA . LYS A 1 158 ? -43.738 -13.953 83.487 1.00 83.12 158 LYS A CA 1
ATOM 1264 C C . LYS A 1 158 ? -43.855 -13.197 84.817 1.00 83.12 158 LYS A C 1
ATOM 1266 O O . LYS A 1 158 ? -44.678 -13.571 85.639 1.00 83.12 158 LYS A O 1
ATOM 1271 N N . VAL A 1 159 ? -43.105 -12.106 84.989 1.00 80.94 159 VAL A N 1
ATOM 1272 C CA . VAL A 1 159 ? -43.163 -11.280 86.212 1.00 80.94 159 VAL A CA 1
ATOM 1273 C C . VAL A 1 159 ? -44.547 -10.652 86.410 1.00 80.94 159 VAL A C 1
ATOM 1275 O O . VAL A 1 159 ? -45.050 -10.607 87.530 1.00 80.94 159 VAL A O 1
ATOM 1278 N N . LEU A 1 160 ? -45.183 -10.172 85.336 1.00 80.75 160 LEU A N 1
ATOM 1279 C CA . LEU A 1 160 ? -46.537 -9.615 85.415 1.00 80.75 160 LEU A CA 1
ATOM 1280 C C . LEU A 1 160 ? -47.577 -10.682 85.783 1.00 80.75 160 LEU A C 1
ATOM 1282 O O . LEU A 1 160 ? -48.459 -10.413 86.597 1.00 80.75 160 LEU A O 1
ATOM 1286 N N . ASP A 1 161 ? -47.461 -11.883 85.214 1.00 81.69 161 ASP A N 1
ATOM 1287 C CA . ASP A 1 161 ? -48.357 -13.004 85.503 1.00 81.69 161 ASP A CA 1
ATOM 1288 C C . ASP A 1 161 ? -48.198 -13.486 86.961 1.00 81.69 161 ASP A C 1
ATOM 1290 O O . ASP A 1 161 ? -49.201 -13.686 87.648 1.00 81.69 161 ASP A O 1
ATOM 1294 N N . GLU A 1 162 ? -46.961 -13.588 87.466 1.00 83.75 162 GLU A N 1
ATOM 1295 C CA . GLU A 1 162 ? -46.656 -13.927 88.868 1.00 83.75 162 GLU A CA 1
ATOM 1296 C C . GLU A 1 162 ? -47.262 -12.904 89.840 1.00 83.75 162 GLU A C 1
ATOM 1298 O O . GLU A 1 162 ? -48.017 -13.272 90.739 1.00 83.75 162 GLU A O 1
ATOM 1303 N N . ARG A 1 163 ? -47.040 -11.604 89.610 1.00 80.25 163 ARG A N 1
ATOM 1304 C CA . ARG A 1 163 ? -47.607 -10.544 90.463 1.00 80.25 163 ARG A CA 1
ATOM 1305 C C . ARG A 1 163 ? -49.130 -10.487 90.410 1.00 80.25 163 ARG A C 1
ATOM 1307 O O . ARG A 1 163 ? -49.781 -10.187 91.410 1.00 80.25 163 ARG A O 1
ATOM 1314 N N . LYS A 1 164 ? -49.731 -10.770 89.251 1.00 82.69 164 LYS A N 1
ATOM 1315 C CA . LYS A 1 164 ? -51.190 -10.865 89.126 1.00 82.69 164 LYS A CA 1
ATOM 1316 C C . LYS A 1 164 ? -51.736 -12.019 89.968 1.00 82.69 164 LYS A C 1
ATOM 1318 O O . LYS A 1 164 ? -52.761 -11.837 90.623 1.00 82.69 164 LYS A O 1
ATOM 1323 N N . ALA A 1 165 ? -51.051 -13.162 89.978 1.00 83.94 165 ALA A N 1
ATOM 1324 C CA . ALA A 1 165 ? -51.415 -14.305 90.810 1.00 83.94 165 ALA A CA 1
ATOM 1325 C C . ALA A 1 165 ? -51.280 -13.989 92.312 1.00 83.94 165 ALA A C 1
ATOM 1327 O O . ALA A 1 165 ? -52.205 -14.264 93.074 1.00 83.94 165 ALA A O 1
ATOM 1328 N N . GLU A 1 166 ? -50.196 -13.325 92.729 1.00 82.75 166 GLU A N 1
ATOM 1329 C CA . GLU A 1 166 ? -50.007 -12.871 94.119 1.00 82.75 166 GLU A CA 1
ATOM 1330 C C . GLU A 1 166 ? -51.139 -11.937 94.575 1.00 82.75 166 GLU A C 1
ATOM 1332 O O . GLU A 1 166 ? -51.731 -12.124 95.637 1.00 82.75 166 GLU A O 1
ATOM 1337 N N . ARG A 1 167 ? -51.520 -10.962 93.742 1.00 82.94 167 ARG A N 1
ATOM 1338 C CA . ARG A 1 167 ? -52.627 -10.043 94.057 1.00 82.94 167 ARG A CA 1
ATOM 1339 C C . ARG A 1 167 ? -53.970 -10.751 94.131 1.00 82.94 167 ARG A C 1
ATOM 1341 O O . ARG A 1 167 ? -54.783 -10.414 94.985 1.00 82.94 167 ARG A O 1
ATOM 1348 N N . GLN A 1 168 ? -54.216 -11.725 93.256 1.00 85.50 168 GLN A N 1
ATOM 1349 C CA . GLN A 1 168 ? -55.417 -12.560 93.330 1.00 85.50 168 GLN A CA 1
ATOM 1350 C C . GLN A 1 168 ? -55.471 -13.338 94.648 1.00 85.50 168 GLN A C 1
ATOM 1352 O O . GLN A 1 168 ? -56.535 -13.419 95.260 1.00 85.50 168 GLN A O 1
ATOM 1357 N N . GLN A 1 169 ? -54.329 -13.847 95.114 1.00 85.88 169 GLN A N 1
ATOM 1358 C CA . GLN A 1 169 ? -54.222 -14.524 96.402 1.00 85.88 169 GLN A CA 1
ATOM 1359 C C . GLN A 1 169 ? -54.509 -13.572 97.573 1.00 85.88 169 GLN A C 1
ATOM 1361 O O . GLN A 1 169 ? -55.299 -13.919 98.449 1.00 85.88 169 GLN A O 1
ATOM 1366 N N . TRP A 1 170 ? -53.943 -12.361 97.573 1.00 86.38 170 TRP A N 1
ATOM 1367 C CA . TRP A 1 170 ? -54.240 -11.351 98.598 1.00 86.38 170 TRP A CA 1
ATOM 1368 C C . TRP A 1 170 ? -55.713 -10.949 98.612 1.00 86.38 170 TRP A C 1
ATOM 1370 O O . TRP A 1 170 ? -56.317 -10.861 99.675 1.00 86.38 170 TRP A O 1
ATOM 1380 N N . ILE A 1 171 ? -56.322 -10.761 97.440 1.00 86.31 171 ILE A N 1
ATOM 1381 C CA . ILE A 1 171 ? -57.751 -10.442 97.329 1.00 86.31 171 ILE A CA 1
ATOM 1382 C C . ILE A 1 171 ? -58.608 -11.563 97.921 1.00 86.31 171 ILE A C 1
ATOM 1384 O O . ILE A 1 171 ? -59.569 -11.275 98.631 1.00 86.31 171 ILE A O 1
ATOM 1388 N N . ALA A 1 172 ? -58.266 -12.826 97.655 1.00 86.38 172 ALA A N 1
ATOM 1389 C CA . ALA A 1 172 ? -58.977 -13.967 98.226 1.00 86.38 172 ALA A CA 1
ATOM 1390 C C . ALA A 1 172 ? -58.864 -13.999 99.760 1.00 86.38 172 ALA A C 1
ATOM 1392 O O . ALA A 1 172 ? -59.866 -14.205 100.438 1.00 86.38 172 ALA A O 1
ATOM 1393 N N . GLN A 1 173 ? -57.674 -13.727 100.305 1.00 86.62 173 GLN A N 1
ATOM 1394 C CA . GLN A 1 173 ? -57.452 -13.646 101.753 1.00 86.62 173 GLN A CA 1
ATOM 1395 C C . GLN A 1 173 ? -58.240 -12.500 102.401 1.00 86.62 173 GLN A C 1
ATOM 1397 O O . GLN A 1 173 ? -58.864 -12.701 103.438 1.00 86.62 173 GLN A O 1
ATOM 1402 N N . ILE A 1 174 ? -58.254 -11.312 101.787 1.00 84.62 174 ILE A N 1
ATOM 1403 C CA . ILE A 1 174 ? -59.003 -10.157 102.306 1.00 84.62 174 ILE A CA 1
ATOM 1404 C C . ILE A 1 174 ? -60.508 -10.446 102.310 1.00 84.62 174 ILE A C 1
ATOM 1406 O O . ILE A 1 174 ? -61.184 -10.124 103.283 1.00 84.62 174 ILE A O 1
ATOM 1410 N N . LYS A 1 175 ? -61.034 -11.096 101.263 1.00 87.25 175 LYS A N 1
ATOM 1411 C CA . LYS A 1 175 ? -62.450 -11.488 101.206 1.00 87.25 175 LYS A CA 1
ATOM 1412 C C . LYS A 1 175 ? -62.832 -12.488 102.296 1.00 87.25 175 LYS A C 1
ATOM 1414 O O . LYS A 1 175 ? -63.848 -12.286 102.947 1.00 87.25 175 LYS A O 1
ATOM 1419 N N . ASP A 1 176 ? -62.010 -13.511 102.528 1.00 89.94 176 ASP A N 1
ATOM 1420 C CA . ASP A 1 176 ? -62.230 -14.494 103.601 1.00 89.94 176 ASP A CA 1
ATOM 1421 C C . ASP A 1 176 ? -62.229 -13.835 104.993 1.00 89.94 176 ASP A C 1
ATOM 1423 O O . ASP A 1 176 ? -63.071 -14.144 105.836 1.00 89.94 176 ASP A O 1
ATOM 1427 N N . ILE A 1 177 ? -61.329 -12.872 105.231 1.00 88.12 177 ILE A N 1
ATOM 1428 C CA . ILE A 1 177 ? -61.304 -12.096 106.481 1.00 88.12 177 ILE A CA 1
ATOM 1429 C C . ILE A 1 177 ? -62.569 -11.238 106.616 1.00 88.12 177 ILE A C 1
ATOM 1431 O O . ILE A 1 177 ? -63.203 -11.260 107.671 1.00 88.12 177 ILE A O 1
ATOM 1435 N N . ASN A 1 178 ? -62.959 -10.513 105.563 1.00 89.19 178 ASN A N 1
ATOM 1436 C CA . ASN A 1 178 ? -64.167 -9.684 105.568 1.00 89.19 178 ASN A CA 1
ATOM 1437 C C . ASN A 1 178 ? -65.428 -10.521 105.840 1.00 89.19 178 ASN A C 1
ATOM 1439 O O . ASN A 1 178 ? -66.272 -10.115 106.636 1.00 89.19 178 ASN A O 1
ATOM 1443 N N . GLU A 1 179 ? -65.538 -11.704 105.231 1.00 89.94 179 GLU A N 1
ATOM 1444 C CA . GLU A 1 179 ? -66.664 -12.621 105.432 1.00 89.94 179 GLU A CA 1
ATOM 1445 C C . GLU A 1 179 ? -66.732 -13.131 106.877 1.00 89.94 179 GLU A C 1
ATOM 1447 O O . GLU A 1 179 ? -67.791 -13.063 107.500 1.00 89.94 179 GLU A O 1
ATOM 1452 N N . LYS A 1 180 ? -65.593 -13.513 107.469 1.00 89.31 180 LYS A N 1
ATOM 1453 C CA . LYS A 1 180 ? -65.516 -13.902 108.888 1.00 89.31 180 LYS A CA 1
ATOM 1454 C C . LYS A 1 180 ? -65.932 -12.778 109.835 1.00 89.31 180 LYS A C 1
ATOM 1456 O O . LYS A 1 180 ? -66.623 -13.038 110.817 1.00 89.31 180 LYS A O 1
ATOM 1461 N N . VAL A 1 181 ? -65.533 -11.536 109.555 1.00 86.06 181 VAL A N 1
ATOM 1462 C CA . VAL A 1 181 ? -65.944 -10.367 110.354 1.00 86.06 181 VAL A CA 1
ATOM 1463 C C . VAL A 1 181 ? -67.454 -10.136 110.233 1.00 86.06 181 VAL A C 1
ATOM 1465 O O . VAL A 1 181 ? -68.122 -9.893 111.238 1.00 86.06 181 VAL A O 1
ATOM 1468 N N . LEU A 1 182 ? -68.025 -10.272 109.032 1.00 85.44 182 LEU A N 1
ATOM 1469 C CA . LEU A 1 182 ? -69.474 -10.186 108.828 1.00 85.44 182 LEU A CA 1
ATOM 1470 C C . LEU A 1 182 ? -70.232 -11.313 109.546 1.00 85.44 182 LEU A C 1
ATOM 1472 O O . LEU A 1 182 ? -71.295 -11.057 110.111 1.00 85.44 182 LEU A O 1
ATOM 1476 N N . ASP A 1 183 ? -69.699 -12.534 109.566 1.00 86.50 183 ASP A N 1
ATOM 1477 C CA . ASP A 1 183 ? -70.271 -13.663 110.309 1.00 86.50 183 ASP A CA 1
ATOM 1478 C C . ASP A 1 183 ? -70.245 -13.442 111.819 1.00 86.50 183 ASP A C 1
ATOM 1480 O O . ASP A 1 183 ? -71.244 -13.695 112.491 1.00 86.50 183 ASP A O 1
ATOM 1484 N N . GLN A 1 184 ? -69.152 -12.895 112.355 1.00 82.00 184 GLN A N 1
ATOM 1485 C CA . GLN A 1 184 ? -69.075 -12.505 113.765 1.00 82.00 184 GLN A CA 1
ATOM 1486 C C . GLN A 1 184 ? -70.117 -11.436 114.109 1.00 82.00 184 GLN A C 1
ATOM 1488 O O . GLN A 1 184 ? -70.805 -11.557 115.121 1.00 82.00 184 GLN A O 1
ATOM 1493 N N . LEU A 1 185 ? -70.298 -10.431 113.245 1.00 83.19 185 LEU A N 1
ATOM 1494 C CA . LEU A 1 185 ? -71.349 -9.422 113.411 1.00 83.19 185 LEU A CA 1
ATOM 1495 C C . LEU A 1 185 ? -72.759 -10.034 113.356 1.00 83.19 185 LEU A C 1
ATOM 1497 O O . LEU A 1 185 ? -73.635 -9.617 114.112 1.00 83.19 185 LEU A O 1
ATOM 1501 N N . ARG A 1 186 ? -72.992 -11.033 112.492 1.00 83.44 186 ARG A N 1
ATOM 1502 C CA . ARG A 1 186 ? -74.267 -11.771 112.430 1.00 83.44 186 ARG A CA 1
ATOM 1503 C C . ARG A 1 186 ? -74.520 -12.579 113.702 1.00 83.44 186 ARG A C 1
ATOM 1505 O O . ARG A 1 186 ? -75.606 -12.467 114.259 1.00 83.44 186 ARG A O 1
ATOM 1512 N N . SER A 1 187 ? -73.523 -13.326 114.179 1.00 83.00 187 SER A N 1
ATOM 1513 C CA . SER A 1 187 ? -73.609 -14.101 115.424 1.00 83.00 187 SER A CA 1
ATOM 1514 C C . SER A 1 187 ? -73.922 -13.201 116.617 1.00 83.00 187 SER A C 1
ATOM 1516 O O . SER A 1 187 ? -74.867 -13.467 117.347 1.00 83.00 187 SER A O 1
ATOM 1518 N N . LEU A 1 188 ? -73.209 -12.077 116.760 1.00 79.31 188 LEU A N 1
ATOM 1519 C CA . LEU A 1 188 ? -73.457 -11.102 117.828 1.00 79.31 188 LEU A CA 1
ATOM 1520 C C . LEU A 1 188 ? -74.874 -10.509 117.763 1.00 79.31 188 LEU A C 1
ATOM 1522 O O . LEU A 1 188 ? -75.491 -10.249 118.796 1.00 79.31 188 LEU A O 1
ATOM 1526 N N . ALA A 1 189 ? -75.411 -10.300 116.559 1.00 77.00 189 ALA A N 1
ATOM 1527 C CA . ALA A 1 189 ? -76.786 -9.846 116.380 1.00 77.00 189 ALA A CA 1
ATOM 1528 C C . ALA A 1 189 ? -77.821 -10.926 116.754 1.00 77.00 189 ALA A C 1
ATOM 1530 O O . ALA A 1 189 ? -78.869 -10.593 117.312 1.00 77.00 189 ALA A O 1
ATOM 1531 N N . GLU A 1 190 ? -77.547 -12.204 116.472 1.00 78.69 190 GLU A N 1
ATOM 1532 C CA . GLU A 1 190 ? -78.408 -13.323 116.878 1.00 78.69 190 GLU A CA 1
ATOM 1533 C C . GLU A 1 190 ? -78.368 -13.572 118.389 1.00 78.69 190 GLU A C 1
ATOM 1535 O O . GLU A 1 190 ? -79.428 -13.730 118.998 1.00 78.69 190 GLU A O 1
ATOM 1540 N N . ASP A 1 191 ? -77.185 -13.517 119.003 1.00 78.38 191 ASP A N 1
ATOM 1541 C CA . ASP A 1 191 ? -77.000 -13.678 120.448 1.00 78.38 191 ASP A CA 1
ATOM 1542 C C . ASP A 1 191 ? -77.777 -12.602 121.226 1.00 78.38 191 ASP A C 1
ATOM 1544 O O . ASP A 1 191 ? -78.513 -12.915 122.164 1.00 78.38 191 ASP A O 1
ATOM 1548 N N . ARG A 1 192 ? -77.728 -11.340 120.772 1.00 73.44 192 ARG A N 1
ATOM 1549 C CA . ARG A 1 192 ? -78.519 -10.231 121.348 1.00 73.44 192 ARG A CA 1
ATOM 1550 C C . ARG A 1 192 ? -80.028 -10.422 121.189 1.00 73.44 192 ARG A C 1
ATOM 1552 O O . ARG A 1 192 ? -80.809 -10.084 122.077 1.00 73.44 192 ARG A O 1
ATOM 1559 N N . LYS A 1 193 ? -80.463 -10.999 120.065 1.00 74.00 193 LYS A N 1
ATOM 1560 C CA . LYS A 1 193 ? -81.879 -11.310 119.819 1.00 74.00 193 LYS A CA 1
ATOM 1561 C C . LYS A 1 193 ? -82.390 -12.417 120.748 1.00 74.00 193 LYS A C 1
ATOM 1563 O O . LYS A 1 193 ? -83.568 -12.406 121.096 1.00 74.00 193 LYS A O 1
ATOM 1568 N N . GLN A 1 194 ? -81.525 -13.354 121.142 1.00 72.62 194 GLN A N 1
ATOM 1569 C CA . GLN A 1 194 ? -81.845 -14.422 122.094 1.00 72.62 194 GLN A CA 1
ATOM 1570 C C . GLN A 1 194 ? -81.786 -13.955 123.560 1.00 72.62 194 GLN A C 1
ATOM 1572 O O . GLN A 1 194 ? -82.572 -14.446 124.369 1.00 72.62 194 GLN A O 1
ATOM 1577 N N . SER A 1 195 ? -80.908 -13.003 123.907 1.00 68.06 195 SER A N 1
ATOM 1578 C CA . SER A 1 195 ? -80.763 -12.472 125.275 1.00 68.06 195 SER A CA 1
ATOM 1579 C C . SER A 1 195 ? -81.766 -11.367 125.644 1.00 68.06 195 SER A C 1
ATOM 1581 O O . SER A 1 195 ? -81.969 -11.105 126.828 1.00 68.06 195 SER A O 1
ATOM 1583 N N . GLY A 1 196 ? -82.419 -10.736 124.661 1.00 62.25 196 GLY A N 1
ATOM 1584 C CA . GLY A 1 196 ? -83.390 -9.656 124.882 1.00 62.25 196 GLY A CA 1
ATOM 1585 C C . GLY A 1 196 ? -82.766 -8.279 125.150 1.00 62.25 196 GLY A C 1
ATOM 1586 O O . GLY A 1 196 ? -83.483 -7.358 125.538 1.00 62.25 196 GLY A O 1
ATOM 1587 N N . GLU A 1 197 ? -81.455 -8.121 124.941 1.00 65.31 197 GLU A N 1
ATOM 1588 C CA . GLU A 1 197 ? -80.746 -6.839 125.042 1.00 65.31 197 GLU A CA 1
ATOM 1589 C C . GLU A 1 197 ? -80.878 -6.017 123.749 1.00 65.31 197 GLU A C 1
ATOM 1591 O O . GLU A 1 197 ? -80.580 -6.497 122.651 1.00 65.31 197 GLU A O 1
ATOM 1596 N N . GLU A 1 198 ? -81.279 -4.744 123.860 1.00 66.00 198 GLU A N 1
ATOM 1597 C CA . GLU A 1 198 ? -81.208 -3.816 122.728 1.00 66.00 198 GLU A CA 1
ATOM 1598 C C . GLU A 1 198 ? -79.790 -3.238 122.575 1.00 66.00 198 GLU A C 1
ATOM 1600 O O . GLU A 1 198 ? -79.216 -2.764 123.557 1.00 66.00 198 GLU A O 1
ATOM 1605 N N . PRO A 1 199 ? -79.227 -3.195 121.351 1.00 69.19 199 PRO A N 1
ATOM 1606 C CA . PRO A 1 199 ? -77.902 -2.626 121.144 1.00 69.19 199 PRO A CA 1
ATOM 1607 C C . PRO A 1 199 ? -77.918 -1.115 121.383 1.00 69.19 199 PRO A C 1
ATOM 1609 O O . PRO A 1 199 ? -78.818 -0.410 120.902 1.00 69.19 199 PRO A O 1
ATOM 1612 N N . SER A 1 200 ? -76.884 -0.606 122.054 1.00 70.12 200 SER A N 1
ATOM 1613 C CA . SER A 1 200 ? -76.718 0.830 122.266 1.00 70.12 200 SER A CA 1
ATOM 1614 C C . SER A 1 200 ? -76.529 1.572 120.936 1.00 70.12 200 SER A C 1
ATOM 1616 O O . SER A 1 200 ? -76.075 1.016 119.931 1.00 70.12 200 SER A O 1
ATOM 1618 N N . ALA A 1 201 ? -76.845 2.870 120.915 1.00 74.00 201 ALA A N 1
ATOM 1619 C CA . ALA A 1 201 ? -76.654 3.701 119.723 1.00 74.00 201 ALA A CA 1
ATOM 1620 C C . ALA A 1 201 ? -75.187 3.724 119.238 1.00 74.00 201 ALA A C 1
ATOM 1622 O O . ALA A 1 201 ? -74.940 3.789 118.036 1.00 74.00 201 ALA A O 1
ATOM 1623 N N . SER A 1 202 ? -74.227 3.615 120.164 1.00 77.31 202 SER A N 1
ATOM 1624 C CA . SER A 1 202 ? -72.789 3.557 119.867 1.00 77.31 202 SER A CA 1
ATOM 1625 C C . SER A 1 202 ? -72.389 2.252 119.167 1.00 77.31 202 SER A C 1
ATOM 1627 O O . SER A 1 202 ? -71.628 2.262 118.198 1.00 77.31 202 SER A O 1
ATOM 1629 N N . GLU A 1 203 ? -72.946 1.121 119.606 1.00 76.56 203 GLU A N 1
ATOM 1630 C CA . GLU A 1 203 ? -72.678 -0.187 118.998 1.00 76.56 203 GLU A CA 1
ATOM 1631 C C . GLU A 1 203 ? -73.290 -0.285 117.600 1.00 76.56 203 GLU A C 1
ATOM 1633 O O . GLU A 1 203 ? -72.601 -0.697 116.674 1.00 76.56 203 GLU A O 1
ATOM 1638 N N . LYS A 1 204 ? -74.530 0.189 117.402 1.00 77.25 204 LYS A N 1
ATOM 1639 C CA . LYS A 1 204 ? -75.152 0.237 116.064 1.00 77.25 204 LYS A CA 1
ATOM 1640 C C . LYS A 1 204 ? -74.346 1.097 115.087 1.00 77.25 204 LYS A C 1
ATOM 1642 O O . LYS A 1 204 ? -74.174 0.709 113.935 1.00 77.25 204 LYS A O 1
ATOM 1647 N N . ALA A 1 205 ? -73.833 2.243 115.542 1.00 80.38 205 ALA A N 1
ATOM 1648 C CA . ALA A 1 205 ? -72.977 3.100 114.723 1.00 80.38 205 ALA A CA 1
ATOM 1649 C C . ALA A 1 205 ? -71.638 2.421 114.374 1.00 80.38 205 ALA A C 1
ATOM 1651 O O . ALA A 1 205 ? -71.189 2.506 113.234 1.00 80.38 205 ALA A O 1
ATOM 1652 N N . SER A 1 206 ? -71.037 1.700 115.325 1.00 79.62 206 SER A N 1
ATOM 1653 C CA . SER A 1 206 ? -69.773 0.979 115.119 1.00 79.62 206 SER A CA 1
ATOM 1654 C C . SER A 1 206 ? -69.926 -0.210 114.163 1.00 79.62 206 SER A C 1
ATOM 1656 O O . SER A 1 206 ? -69.096 -0.403 113.281 1.00 79.62 206 SER A O 1
ATOM 1658 N N . GLU A 1 207 ? -71.008 -0.985 114.273 1.00 82.00 207 GLU A N 1
ATOM 1659 C CA . GLU A 1 207 ? -71.287 -2.092 113.347 1.00 82.00 207 GLU A CA 1
ATOM 1660 C C . GLU A 1 207 ? -71.555 -1.608 111.925 1.00 82.00 207 GLU A C 1
ATOM 1662 O O . GLU A 1 207 ? -71.140 -2.250 110.958 1.00 82.00 207 GLU A O 1
ATOM 1667 N N . GLN A 1 208 ? -72.250 -0.476 111.791 1.00 83.00 208 GLN A N 1
ATOM 1668 C CA . GLN A 1 208 ? -72.491 0.126 110.489 1.00 83.00 208 GLN A CA 1
ATOM 1669 C C . GLN A 1 208 ? -71.187 0.647 109.873 1.00 83.00 208 GLN A C 1
ATOM 1671 O O . GLN A 1 208 ? -70.942 0.384 108.700 1.00 83.00 208 GLN A O 1
ATOM 1676 N N . ALA A 1 209 ? -70.314 1.279 110.666 1.00 84.31 209 ALA A N 1
ATOM 1677 C CA . ALA A 1 209 ? -69.000 1.729 110.206 1.00 84.31 209 ALA A CA 1
ATOM 1678 C C . ALA A 1 209 ? -68.136 0.566 109.686 1.00 84.31 209 ALA A C 1
ATOM 1680 O O . ALA A 1 209 ? -67.574 0.663 108.601 1.00 84.31 209 ALA A O 1
ATOM 1681 N N . VAL A 1 210 ? -68.107 -0.574 110.389 1.00 85.62 210 VAL A N 1
ATOM 1682 C CA . VAL A 1 210 ? -67.370 -1.769 109.930 1.00 85.62 210 VAL A CA 1
ATOM 1683 C C . VAL A 1 210 ? -67.938 -2.316 108.616 1.00 85.62 210 VAL A C 1
ATOM 1685 O O . VAL A 1 210 ? -67.180 -2.709 107.730 1.00 85.62 210 VAL A O 1
ATOM 1688 N N . LYS A 1 211 ? -69.266 -2.326 108.446 1.00 85.44 211 LYS A N 1
ATOM 1689 C CA . LYS A 1 211 ? -69.900 -2.743 107.182 1.00 85.44 211 LYS A CA 1
ATOM 1690 C C . LYS A 1 211 ? -69.576 -1.787 106.032 1.00 85.44 211 LYS A C 1
ATOM 1692 O O . LYS A 1 211 ? -69.331 -2.249 104.917 1.00 85.44 211 LYS A O 1
ATOM 1697 N N . ASP A 1 212 ? -69.552 -0.484 106.298 1.00 87.44 212 ASP A N 1
ATOM 1698 C CA . ASP A 1 212 ? -69.220 0.540 105.305 1.00 87.44 212 ASP A CA 1
ATOM 1699 C C . ASP A 1 212 ? -67.729 0.489 104.911 1.00 87.44 212 ASP A C 1
ATOM 1701 O O . ASP A 1 212 ? -67.398 0.617 103.727 1.00 87.44 212 ASP A O 1
ATOM 1705 N N . ASP A 1 213 ? -66.835 0.198 105.860 1.00 84.94 213 ASP A N 1
ATOM 1706 C CA . ASP A 1 213 ? -65.406 -0.021 105.609 1.00 84.94 213 ASP A CA 1
ATOM 1707 C C . ASP A 1 213 ? -65.165 -1.282 104.767 1.00 84.94 213 ASP A C 1
ATOM 1709 O O . ASP A 1 213 ? -64.442 -1.228 103.768 1.00 84.94 213 ASP A O 1
ATOM 1713 N N . ILE A 1 214 ? -65.815 -2.405 105.101 1.00 86.12 214 ILE A N 1
ATOM 1714 C CA . ILE A 1 214 ? -65.741 -3.648 104.311 1.00 86.12 214 ILE A CA 1
ATOM 1715 C C . ILE A 1 214 ? -66.222 -3.400 102.880 1.00 86.12 214 ILE A C 1
ATOM 1717 O O . ILE A 1 214 ? -65.542 -3.784 101.927 1.00 86.12 214 ILE A O 1
ATOM 1721 N N . LYS A 1 215 ? -67.349 -2.701 102.719 1.00 87.31 215 LYS A N 1
ATOM 1722 C CA . LYS A 1 215 ? -67.884 -2.338 101.404 1.00 87.31 215 LYS A CA 1
ATOM 1723 C C . LYS A 1 215 ? -66.891 -1.487 100.611 1.00 87.31 215 LYS A C 1
ATOM 1725 O O . LYS A 1 215 ? -66.635 -1.765 99.441 1.00 87.31 215 LYS A O 1
ATOM 1730 N N . THR A 1 216 ? -66.289 -0.491 101.256 1.00 85.62 216 THR A N 1
ATOM 1731 C CA . THR A 1 216 ? -65.277 0.368 100.631 1.00 85.62 216 THR A CA 1
ATOM 1732 C C . THR A 1 216 ? -64.067 -0.454 100.184 1.00 85.62 216 THR A C 1
ATOM 1734 O O . THR A 1 216 ? -63.621 -0.322 99.046 1.00 85.62 216 THR A O 1
ATOM 1737 N N . ILE A 1 217 ? -63.557 -1.353 101.031 1.00 84.44 217 ILE A N 1
ATOM 1738 C CA . ILE A 1 217 ? -62.437 -2.244 100.694 1.00 84.44 217 ILE A CA 1
ATOM 1739 C C . ILE A 1 217 ? -62.784 -3.115 99.480 1.00 84.44 217 ILE A C 1
ATOM 1741 O O . ILE A 1 217 ? -61.999 -3.181 98.530 1.00 84.44 217 ILE A O 1
ATOM 1745 N N . GLU A 1 218 ? -63.963 -3.739 99.463 1.00 85.06 218 GLU A N 1
ATOM 1746 C CA . GLU A 1 218 ? -64.412 -4.600 98.364 1.00 85.06 218 GLU A CA 1
ATOM 1747 C C . GLU A 1 218 ? -64.524 -3.868 97.020 1.00 85.06 218 GLU A C 1
ATOM 1749 O O . GLU A 1 218 ? -64.205 -4.454 95.981 1.00 85.06 218 GLU A O 1
ATOM 1754 N N . GLU A 1 219 ? -64.883 -2.582 97.021 1.00 85.88 219 GLU A N 1
ATOM 1755 C CA . GLU A 1 219 ? -64.903 -1.737 95.819 1.00 85.88 219 GLU A CA 1
ATOM 1756 C C . GLU A 1 219 ? -63.496 -1.476 95.237 1.00 85.88 219 GLU A C 1
ATOM 1758 O O . GLU A 1 219 ? -63.347 -1.240 94.029 1.00 85.88 219 GLU A O 1
ATOM 1763 N N . TYR A 1 220 ? -62.443 -1.540 96.062 1.00 81.94 220 TYR A N 1
ATOM 1764 C CA . TYR A 1 220 ? -61.053 -1.351 95.627 1.00 81.94 220 TYR A CA 1
ATOM 1765 C C . TYR A 1 220 ? -60.343 -2.650 95.222 1.00 81.94 220 TYR A C 1
ATOM 1767 O O . TYR A 1 220 ? -59.425 -2.593 94.397 1.00 81.94 220 TYR A O 1
ATOM 1775 N N . LEU A 1 221 ? -60.771 -3.821 95.708 1.00 83.69 221 LEU A N 1
ATOM 1776 C CA . LEU A 1 221 ? -60.122 -5.109 95.403 1.00 83.69 221 LEU A CA 1
ATOM 1777 C C . LEU A 1 221 ? -59.988 -5.410 93.893 1.00 83.69 221 LEU A C 1
ATOM 1779 O O . LEU A 1 221 ? -58.898 -5.798 93.467 1.00 83.69 221 LEU A O 1
ATOM 1783 N N . PRO A 1 222 ? -61.001 -5.191 93.030 1.00 80.12 222 PRO A N 1
ATOM 1784 C CA . PRO A 1 222 ? -60.854 -5.421 91.590 1.00 80.12 222 PRO A CA 1
ATOM 1785 C C . PRO A 1 222 ? -59.798 -4.519 90.933 1.00 80.12 222 PRO A C 1
ATOM 1787 O O . PRO A 1 222 ? -59.139 -4.933 89.979 1.00 80.12 222 PRO A O 1
ATOM 1790 N N . LYS A 1 223 ? -59.602 -3.302 91.462 1.00 79.69 223 LYS A N 1
ATOM 1791 C CA . LYS A 1 223 ? -58.674 -2.302 90.909 1.00 79.69 223 LYS A CA 1
ATOM 1792 C C . LYS A 1 223 ? -57.207 -2.681 91.146 1.00 79.69 223 LYS A C 1
ATOM 1794 O O . LYS A 1 223 ? -56.351 -2.343 90.329 1.00 79.69 223 LYS A O 1
ATOM 1799 N N . LEU A 1 224 ? -56.918 -3.447 92.204 1.00 75.31 224 LEU A N 1
ATOM 1800 C CA . LEU A 1 224 ? -55.583 -3.987 92.493 1.00 75.31 224 LEU A CA 1
ATOM 1801 C C . LEU A 1 224 ? -55.099 -4.972 91.413 1.00 75.31 224 LEU A C 1
ATOM 1803 O O . LEU A 1 224 ? -53.923 -4.960 91.051 1.00 75.31 224 LEU A O 1
ATOM 1807 N N . ILE A 1 225 ? -55.997 -5.774 90.827 1.00 71.75 225 ILE A N 1
ATOM 1808 C CA . ILE A 1 225 ? -55.654 -6.721 89.744 1.00 71.75 225 ILE A CA 1
ATOM 1809 C C . ILE A 1 225 ? -55.208 -5.978 88.478 1.00 71.75 225 ILE A C 1
ATOM 1811 O O . ILE A 1 225 ? -54.361 -6.470 87.735 1.00 71.75 225 ILE A O 1
ATOM 1815 N N . THR A 1 226 ? -55.763 -4.790 88.238 1.00 67.38 226 THR A N 1
ATOM 1816 C CA . THR A 1 226 ? -55.515 -3.979 87.037 1.00 67.38 226 THR A CA 1
ATOM 1817 C C . THR A 1 226 ? -54.370 -2.976 87.176 1.00 67.38 226 THR A C 1
ATOM 1819 O O . THR A 1 226 ? -54.081 -2.254 86.223 1.00 67.38 226 THR A O 1
ATOM 1822 N N . LEU A 1 227 ? -53.720 -2.896 88.340 1.00 68.75 227 LEU A N 1
ATOM 1823 C CA . LEU A 1 227 ? -52.629 -1.951 88.568 1.00 68.75 227 LEU A CA 1
ATOM 1824 C C . LEU A 1 227 ? -51.406 -2.338 87.710 1.00 68.75 227 LEU A C 1
ATOM 1826 O O . LEU A 1 227 ? -50.808 -3.392 87.916 1.00 68.75 227 LEU A O 1
ATOM 1830 N N . ASN A 1 228 ? -51.025 -1.515 86.735 1.00 58.31 228 ASN A N 1
ATOM 1831 C CA . ASN A 1 228 ? -49.813 -1.752 85.948 1.00 58.31 228 ASN A CA 1
ATOM 1832 C C . ASN A 1 228 ? -48.579 -1.282 86.731 1.00 58.31 228 ASN A C 1
ATOM 1834 O O . ASN A 1 228 ? -48.454 -0.096 87.028 1.00 58.31 228 ASN A O 1
ATOM 1838 N N . ASP A 1 229 ? -47.646 -2.194 87.007 1.00 59.81 229 ASP A N 1
ATOM 1839 C CA . ASP A 1 229 ? -46.361 -1.871 87.639 1.00 59.81 229 ASP A CA 1
ATOM 1840 C C . ASP A 1 229 ? -45.389 -1.298 86.603 1.00 59.81 229 ASP A C 1
ATOM 1842 O O . ASP A 1 229 ? -44.535 -2.001 86.058 1.00 59.81 229 ASP A O 1
ATOM 1846 N N . VAL A 1 230 ? -45.531 -0.012 86.296 1.00 59.03 230 VAL A N 1
ATOM 1847 C CA . VAL A 1 230 ? -44.511 0.734 85.549 1.00 59.03 230 VAL A CA 1
ATOM 1848 C C . VAL A 1 230 ? -43.460 1.245 86.547 1.00 59.03 230 VAL A C 1
ATOM 1850 O O . VAL A 1 230 ? -43.844 1.707 87.623 1.00 59.03 230 VAL A O 1
ATOM 1853 N N . PRO A 1 231 ? -42.146 1.175 86.242 1.00 51.97 231 PRO A N 1
ATOM 1854 C CA . PRO A 1 231 ? -41.110 1.721 87.116 1.00 51.97 231 PRO A CA 1
ATOM 1855 C C . PRO A 1 231 ? -41.350 3.208 87.401 1.00 51.97 231 PRO A C 1
ATOM 1857 O O . PRO A 1 231 ? -41.619 3.992 86.493 1.00 51.97 231 PRO A O 1
ATOM 1860 N N . THR A 1 232 ? -41.242 3.586 88.669 1.00 54.19 232 THR A N 1
ATOM 1861 C CA . THR A 1 232 ? -41.725 4.847 89.251 1.00 54.19 232 THR A CA 1
ATOM 1862 C C . THR A 1 232 ? -40.902 6.097 88.923 1.00 54.19 232 THR A C 1
ATOM 1864 O O . THR A 1 232 ? -41.216 7.159 89.452 1.00 54.19 232 THR A O 1
ATOM 1867 N N . ASN A 1 233 ? -39.894 6.026 88.044 1.00 58.72 233 ASN A N 1
ATOM 1868 C CA . ASN A 1 233 ? -39.134 7.208 87.627 1.00 58.72 233 ASN A CA 1
ATOM 1869 C C . ASN A 1 233 ? -39.286 7.488 86.123 1.00 58.72 233 ASN A C 1
ATOM 1871 O O . ASN A 1 233 ? -38.481 7.074 85.280 1.00 58.72 233 ASN A O 1
ATOM 1875 N N . ALA A 1 234 ? -40.374 8.186 85.790 1.00 61.12 234 ALA A N 1
ATOM 1876 C CA . ALA A 1 234 ? -40.689 8.602 84.428 1.00 61.12 234 ALA A CA 1
ATOM 1877 C C . ALA A 1 234 ? -39.628 9.555 83.844 1.00 61.12 234 ALA A C 1
ATOM 1879 O O . ALA A 1 234 ? -39.371 9.510 82.643 1.00 61.12 234 ALA A O 1
ATOM 1880 N N . GLU A 1 235 ? -38.972 10.364 84.683 1.00 65.81 235 GLU A N 1
ATOM 1881 C CA . GLU A 1 235 ? -37.944 11.323 84.261 1.00 65.81 235 GLU A CA 1
ATOM 1882 C C . GLU A 1 235 ? -36.645 10.645 83.822 1.00 65.81 235 GLU A C 1
ATOM 1884 O O . GLU A 1 235 ? -36.112 10.972 82.763 1.00 65.81 235 GLU A O 1
ATOM 1889 N N . GLU A 1 236 ? -36.147 9.661 84.575 1.00 63.38 236 GLU A N 1
ATOM 1890 C CA . GLU A 1 236 ? -34.937 8.916 84.190 1.00 63.38 236 GLU A CA 1
ATOM 1891 C C . GLU A 1 236 ? -35.147 8.109 82.905 1.00 63.38 236 GLU A C 1
ATOM 1893 O O . GLU A 1 236 ? -34.275 8.069 82.035 1.00 63.38 236 GLU A O 1
ATOM 1898 N N . THR A 1 237 ? -36.331 7.511 82.748 1.00 66.62 237 THR A N 1
ATOM 1899 C CA . THR A 1 237 ? -36.675 6.733 81.550 1.00 66.62 237 THR A CA 1
ATOM 1900 C C . THR A 1 237 ? -36.763 7.628 80.310 1.00 66.62 237 THR A C 1
ATOM 1902 O O . THR A 1 237 ? -36.267 7.260 79.245 1.00 66.62 237 THR A O 1
ATOM 1905 N N . GLU A 1 238 ? -37.352 8.817 80.446 1.00 74.62 238 GLU A N 1
ATOM 1906 C CA . GLU A 1 238 ? -37.432 9.818 79.377 1.00 74.62 238 GLU A CA 1
ATOM 1907 C C . GLU A 1 238 ? -36.054 10.425 79.057 1.00 74.62 238 GLU A C 1
ATOM 1909 O O . GLU A 1 238 ? -35.718 10.623 77.889 1.00 74.62 238 GLU A O 1
ATOM 1914 N N . SER A 1 239 ? -35.215 10.650 80.072 1.00 75.12 239 SER A N 1
ATOM 1915 C CA . SER A 1 239 ? -33.842 11.151 79.921 1.00 75.12 239 SER A CA 1
ATOM 1916 C C . SER A 1 239 ? -32.960 10.189 79.117 1.00 75.12 239 SER A C 1
ATOM 1918 O O . SER A 1 239 ? -32.338 10.591 78.132 1.00 75.12 239 SER A O 1
ATOM 1920 N N . ILE A 1 240 ? -32.968 8.897 79.463 1.00 74.62 240 ILE A N 1
ATOM 1921 C CA . ILE A 1 240 ? -32.224 7.863 78.724 1.00 74.62 240 ILE A CA 1
ATOM 1922 C C . ILE A 1 240 ? -32.729 7.767 77.279 1.00 74.62 240 ILE A C 1
ATOM 1924 O O . ILE A 1 240 ? -31.933 7.634 76.348 1.00 74.62 240 ILE A O 1
ATOM 1928 N N . ARG A 1 241 ? -34.046 7.873 77.066 1.00 77.75 241 ARG A N 1
ATOM 1929 C CA . ARG A 1 241 ? -34.644 7.822 75.727 1.00 77.75 241 ARG A CA 1
ATOM 1930 C C . ARG A 1 241 ? -34.163 8.971 74.840 1.00 77.75 241 ARG A C 1
ATOM 1932 O O . ARG A 1 241 ? -33.725 8.717 73.721 1.00 77.75 241 ARG A O 1
ATOM 1939 N N . ARG A 1 242 ? -34.150 10.201 75.367 1.00 81.81 242 ARG A N 1
ATOM 1940 C CA . ARG A 1 242 ? -33.629 11.384 74.659 1.00 81.81 242 ARG A CA 1
ATOM 1941 C C . ARG A 1 242 ? -32.149 11.255 74.315 1.00 81.81 242 ARG A C 1
ATOM 1943 O O . ARG A 1 242 ? -31.770 11.563 73.193 1.00 81.81 242 ARG A O 1
ATOM 1950 N N . GLN A 1 243 ? -31.329 10.738 75.231 1.00 79.75 243 GLN A N 1
ATOM 1951 C CA . GLN A 1 243 ? -29.903 10.508 74.962 1.00 79.75 243 GLN A CA 1
ATOM 1952 C C . GLN A 1 243 ? -29.682 9.519 73.810 1.00 79.75 243 GLN A C 1
ATOM 1954 O O . GLN A 1 243 ? -28.827 9.750 72.956 1.00 79.75 243 GLN A O 1
ATOM 1959 N N . PHE A 1 244 ? -30.464 8.437 73.751 1.00 77.56 244 PHE A N 1
ATOM 1960 C CA . PHE A 1 244 ? -30.408 7.505 72.624 1.00 77.56 244 PHE A CA 1
ATOM 1961 C C . PHE A 1 244 ? -30.859 8.160 71.317 1.00 77.56 244 PHE A C 1
ATOM 1963 O O . PHE A 1 244 ? -30.173 8.010 70.305 1.00 77.56 244 PHE A O 1
ATOM 1970 N N . ASP A 1 245 ? -31.969 8.898 71.330 1.00 84.94 245 ASP A N 1
ATOM 1971 C CA . ASP A 1 245 ? -32.485 9.578 70.139 1.00 84.94 245 ASP A CA 1
ATOM 1972 C C . ASP A 1 245 ? -31.486 10.615 69.593 1.00 84.94 245 ASP A C 1
ATOM 1974 O O . ASP A 1 245 ? -31.268 10.675 68.379 1.00 84.94 245 ASP A O 1
ATOM 1978 N N . ASP A 1 246 ? -30.802 11.356 70.470 1.00 84.19 246 ASP A N 1
ATOM 1979 C CA . ASP A 1 246 ? -29.759 12.318 70.096 1.00 84.19 246 ASP A CA 1
ATOM 1980 C C . ASP A 1 246 ? -28.541 11.631 69.459 1.00 84.19 246 ASP A C 1
ATOM 1982 O O . ASP A 1 246 ? -28.062 12.064 68.405 1.00 84.19 246 ASP A O 1
ATOM 1986 N N . VAL A 1 247 ? -28.060 10.525 70.041 1.00 83.44 247 VAL A N 1
ATOM 1987 C CA . VAL A 1 247 ? -26.943 9.742 69.478 1.00 83.44 247 VAL A CA 1
ATOM 1988 C C . VAL A 1 247 ? -27.325 9.155 68.117 1.00 83.44 247 VAL A C 1
ATOM 1990 O O . VAL A 1 247 ? -26.563 9.277 67.153 1.00 83.44 247 VAL A O 1
ATOM 1993 N N . PHE A 1 248 ? -28.527 8.585 67.989 1.00 79.50 248 PHE A N 1
ATOM 1994 C CA . PHE A 1 248 ? -29.023 8.060 66.716 1.00 79.50 248 PHE A CA 1
ATOM 1995 C C . PHE A 1 248 ? -29.179 9.156 65.657 1.00 79.50 248 PHE A C 1
ATOM 1997 O O . PHE A 1 248 ? -28.852 8.932 64.487 1.00 79.50 248 PHE A O 1
ATOM 2004 N N . ALA A 1 249 ? -29.654 10.345 66.033 1.00 83.94 249 ALA A N 1
ATOM 2005 C CA . ALA A 1 249 ? -29.773 11.479 65.124 1.00 83.94 249 ALA A CA 1
ATOM 2006 C C . ALA A 1 249 ? -28.398 11.944 64.617 1.00 83.94 249 ALA A C 1
ATOM 2008 O O . ALA A 1 249 ? -28.226 12.150 63.409 1.00 83.94 249 ALA A O 1
ATOM 2009 N N . GLN A 1 250 ? -27.406 12.036 65.508 1.00 85.69 250 GLN A N 1
ATOM 2010 C CA . GLN A 1 250 ? -26.031 12.400 65.159 1.00 85.69 250 GLN A CA 1
ATOM 2011 C C . GLN A 1 250 ? -25.380 11.368 64.228 1.00 85.69 250 GLN A C 1
ATOM 2013 O O . GLN A 1 250 ? -24.841 11.738 63.178 1.00 85.69 250 GLN A O 1
ATOM 2018 N N . GLU A 1 251 ? -25.474 10.073 64.546 1.00 80.25 251 GLU A N 1
ATOM 2019 C CA . GLU A 1 251 ? -24.934 9.009 63.690 1.00 80.25 251 GLU A CA 1
ATOM 2020 C C . GLU A 1 251 ? -25.618 8.971 62.322 1.00 80.25 251 GLU A C 1
ATOM 2022 O O . GLU A 1 251 ? -24.948 8.855 61.290 1.00 80.25 251 GLU A O 1
ATOM 2027 N N . ARG A 1 252 ? -26.948 9.123 62.282 1.00 83.94 252 ARG A N 1
ATOM 2028 C CA . ARG A 1 252 ? -27.711 9.183 61.030 1.00 83.94 252 ARG A CA 1
ATOM 2029 C C . ARG A 1 252 ? -27.243 10.344 60.159 1.00 83.94 252 ARG A C 1
ATOM 2031 O O . ARG A 1 252 ? -27.040 10.159 58.958 1.00 83.94 252 ARG A O 1
ATOM 2038 N N . GLN A 1 253 ? -27.039 11.524 60.742 1.00 87.44 253 GLN A N 1
ATOM 2039 C CA . GLN A 1 253 ? -26.557 12.692 60.010 1.00 87.44 253 GLN A CA 1
ATOM 2040 C C . GLN A 1 253 ? -25.122 12.490 59.494 1.00 87.44 253 GLN A C 1
ATOM 2042 O O . GLN A 1 253 ? -24.820 12.849 58.353 1.00 87.44 253 GLN A O 1
ATOM 2047 N N . ALA A 1 254 ? -24.247 11.869 60.290 1.00 86.56 254 ALA A N 1
ATOM 2048 C CA . ALA A 1 254 ? -22.886 11.531 59.876 1.00 86.56 254 ALA A CA 1
ATOM 2049 C C . ALA A 1 254 ? -22.869 10.521 58.713 1.00 86.56 254 ALA A C 1
ATOM 2051 O O . ALA A 1 254 ? -22.128 10.702 57.740 1.00 86.56 254 ALA A O 1
ATOM 2052 N N . TYR A 1 255 ? -23.724 9.495 58.766 1.00 81.62 255 TYR A N 1
ATOM 2053 C CA . TYR A 1 255 ? -23.882 8.519 57.687 1.00 81.62 255 TYR A CA 1
ATOM 2054 C C . TYR A 1 255 ? -24.406 9.152 56.397 1.00 81.62 255 TYR A C 1
ATOM 2056 O O . TYR A 1 255 ? -23.867 8.873 55.325 1.00 81.62 255 TYR A O 1
ATOM 2064 N N . LEU A 1 256 ? -25.411 10.028 56.484 1.00 86.19 256 LEU A N 1
ATOM 2065 C CA . LEU A 1 256 ? -25.953 10.733 55.318 1.00 86.19 256 LEU A CA 1
ATOM 2066 C C . LEU A 1 256 ? -24.890 11.610 54.644 1.00 86.19 256 LEU A C 1
ATOM 2068 O O . LEU A 1 256 ? -24.688 11.484 53.437 1.00 86.19 256 LEU A O 1
ATOM 2072 N N . LYS A 1 257 ? -24.118 12.381 55.424 1.00 92.00 257 LYS A N 1
ATOM 2073 C CA . LYS A 1 257 ? -22.982 13.165 54.903 1.00 92.00 257 LYS A CA 1
ATOM 2074 C C . LYS A 1 257 ? -21.936 12.285 54.211 1.00 92.00 257 LYS A C 1
ATOM 2076 O O . LYS A 1 257 ? -21.361 12.675 53.198 1.00 92.00 257 LYS A O 1
ATOM 2081 N N . LYS A 1 258 ? -21.667 11.085 54.738 1.00 87.44 258 LYS A N 1
ATOM 2082 C CA . LYS A 1 258 ? -20.724 10.136 54.122 1.00 87.44 258 LYS A CA 1
ATOM 2083 C C . LYS A 1 258 ? -21.249 9.588 52.790 1.00 87.44 258 LYS A C 1
ATOM 2085 O O . LYS A 1 258 ? -20.474 9.452 51.847 1.00 87.44 258 LYS A O 1
ATOM 2090 N N . ILE A 1 259 ? -22.551 9.312 52.699 1.00 87.25 259 ILE A N 1
ATOM 2091 C CA . ILE A 1 259 ? -23.207 8.875 51.458 1.00 87.25 259 ILE A CA 1
ATOM 2092 C C . ILE A 1 259 ? -23.180 9.987 50.404 1.00 87.25 259 ILE A C 1
ATOM 2094 O O . ILE A 1 259 ? -22.895 9.700 49.244 1.00 87.25 259 ILE A O 1
ATOM 2098 N N . GLU A 1 260 ? -23.440 11.240 50.784 1.00 88.69 260 GLU A N 1
ATOM 2099 C CA . GLU A 1 260 ? -23.357 12.388 49.870 1.00 88.69 260 GLU A CA 1
ATOM 2100 C C . GLU A 1 260 ? -21.949 12.554 49.295 1.00 88.69 260 GLU A C 1
ATOM 2102 O O . GLU A 1 260 ? -21.799 12.605 48.076 1.00 88.69 260 GLU A O 1
ATOM 2107 N N . ARG A 1 261 ? -20.909 12.495 50.137 1.00 90.81 261 ARG A N 1
ATOM 2108 C CA . ARG A 1 261 ? -19.511 12.554 49.674 1.00 90.81 261 ARG A CA 1
ATOM 2109 C C . ARG A 1 261 ? -19.154 11.429 48.702 1.00 90.81 261 ARG A C 1
ATOM 2111 O O . ARG A 1 261 ? -18.473 11.673 47.711 1.00 90.81 261 ARG A O 1
ATOM 2118 N N . GLU A 1 262 ? -19.602 10.195 48.947 1.00 84.06 262 GLU A N 1
ATOM 2119 C CA . GLU A 1 262 ? -19.366 9.094 47.997 1.00 84.06 262 GLU A CA 1
ATOM 2120 C C . GLU A 1 262 ? -20.164 9.266 46.694 1.00 84.06 262 GLU A C 1
ATOM 2122 O O . GLU A 1 262 ? -19.648 8.936 45.625 1.00 84.06 262 GLU A O 1
ATOM 2127 N N . LYS A 1 263 ? -21.385 9.820 46.740 1.00 89.25 263 LYS A N 1
ATOM 2128 C CA . LYS A 1 263 ? -22.158 10.161 45.531 1.00 89.25 263 LYS A CA 1
ATOM 2129 C C . LYS A 1 263 ? -21.465 11.243 44.704 1.00 89.25 263 LYS A C 1
ATOM 2131 O O . LYS A 1 263 ? -21.368 11.097 43.485 1.00 89.25 263 LYS A O 1
ATOM 2136 N N . GLU A 1 264 ? -20.942 12.285 45.344 1.00 92.62 264 GLU A N 1
ATOM 2137 C CA . GLU A 1 264 ? -20.145 13.322 44.680 1.00 92.62 264 GLU A CA 1
ATOM 2138 C C . GLU A 1 264 ? -18.870 12.732 44.076 1.00 92.62 264 GLU A C 1
ATOM 2140 O O . GLU A 1 264 ? -18.576 12.958 42.902 1.00 92.62 264 GLU A O 1
ATOM 2145 N N . ARG A 1 265 ? -18.148 11.896 44.835 1.00 90.56 265 ARG A N 1
ATOM 2146 C CA . ARG A 1 265 ? -16.938 11.219 44.353 1.00 90.56 265 ARG A CA 1
ATOM 2147 C C . ARG A 1 265 ? -17.224 10.352 43.130 1.00 90.56 265 ARG A C 1
ATOM 2149 O O . ARG A 1 265 ? -16.486 10.429 42.150 1.00 90.56 265 ARG A O 1
ATOM 2156 N N . LYS A 1 266 ? -18.302 9.562 43.162 1.00 88.50 266 LYS A N 1
ATOM 2157 C CA . LYS A 1 266 ? -18.752 8.751 42.024 1.00 88.50 266 LYS A CA 1
ATOM 2158 C C . LYS A 1 266 ? -19.070 9.625 40.808 1.00 88.50 266 LYS A C 1
ATOM 2160 O O . LYS A 1 266 ? -18.568 9.346 39.727 1.00 88.50 266 LYS A O 1
ATOM 2165 N N . THR A 1 267 ? -19.827 10.703 41.000 1.00 92.94 267 THR A N 1
ATOM 2166 C CA . THR A 1 267 ? -20.195 11.634 39.921 1.00 92.94 267 THR A CA 1
ATOM 2167 C C . THR A 1 267 ? -18.959 12.285 39.290 1.00 92.94 267 THR A C 1
ATOM 2169 O O . THR A 1 267 ? -18.863 12.397 38.070 1.00 92.94 267 THR A O 1
ATOM 2172 N N . ASN A 1 268 ? -17.975 12.678 40.101 1.00 92.44 268 ASN A N 1
ATOM 2173 C CA . ASN A 1 268 ? -16.721 13.253 39.611 1.00 92.44 268 ASN A CA 1
ATOM 2174 C C . ASN A 1 268 ? -15.873 12.231 38.840 1.00 92.44 268 ASN A C 1
ATOM 2176 O O . ASN A 1 268 ? -15.282 12.577 37.820 1.00 92.44 268 ASN A O 1
ATOM 2180 N N . LEU A 1 269 ? -15.838 10.971 39.288 1.00 91.31 269 LEU A N 1
ATOM 2181 C CA . LEU A 1 269 ? -15.166 9.887 38.566 1.00 91.31 269 LEU A CA 1
ATOM 2182 C C . LEU A 1 269 ? -15.848 9.577 37.227 1.00 91.31 269 LEU A C 1
ATOM 2184 O O . LEU A 1 269 ? -15.157 9.394 36.229 1.00 91.31 269 LEU A O 1
ATOM 2188 N N . GLU A 1 270 ? -17.181 9.552 37.186 1.00 90.62 270 GLU A N 1
ATOM 2189 C CA . GLU A 1 270 ? -17.951 9.354 35.950 1.00 90.62 270 GLU A CA 1
ATOM 2190 C C . GLU A 1 270 ? -17.689 10.484 34.947 1.00 90.62 270 GLU A C 1
ATOM 2192 O O . GLU A 1 270 ? -17.341 10.204 33.800 1.00 90.62 270 GLU A O 1
ATOM 2197 N N . LYS A 1 271 ? -17.718 11.746 35.398 1.00 94.06 271 LYS A N 1
ATOM 2198 C CA . LYS A 1 271 ? -17.337 12.906 34.573 1.00 94.06 271 LYS A CA 1
ATOM 2199 C C . LYS A 1 271 ? -15.894 12.818 34.072 1.00 94.06 271 LYS A C 1
ATOM 2201 O O . LYS A 1 271 ? -15.626 13.127 32.915 1.00 94.06 271 LYS A O 1
ATOM 2206 N N . GLY A 1 272 ? -14.959 12.381 34.919 1.00 92.38 272 GLY A N 1
ATOM 2207 C CA . GLY A 1 272 ? -13.558 12.188 34.536 1.00 92.38 272 GLY A CA 1
ATOM 2208 C C . GLY A 1 272 ? -13.374 11.099 33.473 1.00 92.38 272 GLY A C 1
ATOM 2209 O O . GLY A 1 272 ? -12.622 11.288 32.518 1.00 92.38 272 GLY A O 1
ATOM 2210 N N . LEU A 1 273 ? -14.093 9.980 33.599 1.00 91.56 273 LEU A N 1
ATOM 2211 C CA . LEU A 1 273 ? -14.097 8.897 32.611 1.00 91.56 273 LEU A CA 1
ATOM 2212 C C . LEU A 1 273 ? -14.715 9.332 31.281 1.00 91.56 273 LEU A C 1
ATOM 2214 O O . LEU A 1 273 ? -14.198 8.977 30.223 1.00 91.56 273 LEU A O 1
ATOM 2218 N N . GLU A 1 274 ? -15.803 10.094 31.324 1.00 92.69 274 GLU A N 1
ATOM 2219 C CA . GLU A 1 274 ? -16.450 10.638 30.131 1.00 92.69 274 GLU A CA 1
ATOM 2220 C C . GLU A 1 274 ? -15.540 11.638 29.408 1.00 92.69 274 GLU A C 1
ATOM 2222 O O . GLU A 1 274 ? -15.321 11.505 28.205 1.00 92.69 274 GLU A O 1
ATOM 2227 N N . ALA A 1 275 ? -14.897 12.552 30.141 1.00 93.19 275 ALA A N 1
ATOM 2228 C CA . ALA A 1 275 ? -13.902 13.465 29.581 1.00 93.19 275 ALA A CA 1
ATOM 2229 C C . ALA A 1 275 ? -12.710 12.717 28.956 1.00 93.19 275 ALA A C 1
ATOM 2231 O O . ALA A 1 275 ? -12.253 13.076 27.871 1.00 93.19 275 ALA A O 1
ATOM 2232 N N . PHE A 1 276 ? -12.224 11.648 29.599 1.00 91.44 276 PHE A N 1
ATOM 2233 C CA . PHE A 1 276 ? -11.162 10.809 29.040 1.00 91.44 276 PHE A CA 1
ATOM 2234 C C . PHE A 1 276 ? -11.604 10.105 27.749 1.00 91.44 276 PHE A C 1
ATOM 2236 O O . PHE A 1 276 ? -10.876 10.141 26.758 1.00 91.44 276 PHE A O 1
ATOM 2243 N N . ARG A 1 277 ? -12.805 9.509 27.723 1.00 91.50 277 ARG A N 1
ATOM 2244 C CA . ARG A 1 277 ? -13.372 8.879 26.517 1.00 91.50 277 ARG A CA 1
ATOM 2245 C C . ARG A 1 277 ? -13.515 9.880 25.377 1.00 91.50 277 ARG A C 1
ATOM 2247 O O . ARG A 1 277 ? -13.085 9.578 24.267 1.00 91.50 277 ARG A O 1
ATOM 2254 N N . ASN A 1 278 ? -14.047 11.068 25.659 1.00 92.00 278 ASN A N 1
ATOM 2255 C CA . ASN A 1 278 ? -14.191 12.132 24.667 1.00 92.00 278 ASN A CA 1
ATOM 2256 C C . ASN A 1 278 ? -12.827 12.555 24.118 1.00 92.00 278 ASN A C 1
ATOM 2258 O O . ASN A 1 278 ? -12.655 12.594 22.906 1.00 92.00 278 ASN A O 1
ATOM 2262 N N . LYS A 1 279 ? -11.817 12.733 24.977 1.00 93.31 279 LYS A N 1
ATOM 2263 C CA . LYS A 1 279 ? -10.450 13.059 24.546 1.00 93.31 279 LYS A CA 1
ATOM 2264 C C . LYS A 1 279 ? -9.823 11.972 23.661 1.00 93.31 279 LYS A C 1
ATOM 2266 O O . LYS A 1 279 ? -9.134 12.288 22.692 1.00 93.31 279 LYS A O 1
ATOM 2271 N N . VAL A 1 280 ? -10.044 10.693 23.975 1.00 90.94 280 VAL A N 1
ATOM 2272 C CA . VAL A 1 280 ? -9.566 9.569 23.148 1.00 90.94 280 VAL A CA 1
ATOM 2273 C C . VAL A 1 280 ? -10.268 9.556 21.787 1.00 90.94 280 VAL A C 1
ATOM 2275 O O . VAL A 1 280 ? -9.602 9.389 20.765 1.00 90.94 280 VAL A O 1
ATOM 2278 N N . LEU A 1 281 ? -11.586 9.773 21.759 1.00 88.19 281 LEU A N 1
ATOM 2279 C CA . LEU A 1 281 ? -12.365 9.846 20.521 1.00 88.19 281 LEU A CA 1
ATOM 2280 C C . LEU A 1 281 ? -11.962 11.046 19.659 1.00 88.19 281 LEU A C 1
ATOM 2282 O O . LEU A 1 281 ? -11.741 10.875 18.464 1.00 88.19 281 LEU A O 1
ATOM 2286 N N . GLU A 1 282 ? -11.799 12.227 20.252 1.00 91.25 282 GLU A N 1
ATOM 2287 C CA . GLU A 1 282 ? -11.312 13.426 19.563 1.00 91.25 282 GLU A CA 1
ATOM 2288 C C . GLU A 1 282 ? -9.922 13.191 18.969 1.00 91.25 282 GLU A C 1
ATOM 2290 O O . GLU A 1 282 ? -9.699 13.470 17.794 1.00 91.25 282 GLU A O 1
ATOM 2295 N N . SER A 1 283 ? -8.994 12.600 19.732 1.00 86.75 283 SER A N 1
ATOM 2296 C CA . SER A 1 283 ? -7.660 12.268 19.221 1.00 86.75 283 SER A CA 1
ATOM 2297 C C . SER A 1 283 ? -7.717 11.286 18.046 1.00 86.75 283 SER A C 1
ATOM 2299 O O . SER A 1 283 ? -6.994 11.462 17.063 1.00 86.75 283 SER A O 1
ATOM 2301 N N . ALA A 1 284 ? -8.594 10.280 18.105 1.00 83.31 284 ALA A N 1
ATOM 2302 C CA . ALA A 1 284 ? -8.801 9.343 17.004 1.00 83.31 284 ALA A CA 1
ATOM 2303 C C . ALA A 1 284 ? -9.412 10.025 15.767 1.00 83.31 284 ALA A C 1
ATOM 2305 O O . ALA A 1 284 ? -8.962 9.774 14.650 1.00 83.31 284 ALA A O 1
ATOM 2306 N N . GLN A 1 285 ? -10.386 10.922 15.951 1.00 84.19 285 GLN A N 1
ATOM 2307 C CA . GLN A 1 285 ? -11.005 11.689 14.865 1.00 84.19 285 GLN A CA 1
ATOM 2308 C C . GLN A 1 285 ? -10.019 12.651 14.198 1.00 84.19 285 GLN A C 1
ATOM 2310 O O . GLN A 1 285 ? -9.998 12.744 12.971 1.00 84.19 285 GLN A O 1
ATOM 2315 N N . VAL A 1 286 ? -9.178 13.336 14.979 1.00 86.56 286 VAL A N 1
ATOM 2316 C CA . VAL A 1 286 ? -8.122 14.211 14.450 1.00 86.56 286 VAL A CA 1
ATOM 2317 C C . VAL A 1 286 ? -7.141 13.401 13.606 1.00 86.56 286 VAL A C 1
ATOM 2319 O O . VAL A 1 286 ? -6.919 13.754 12.451 1.00 86.56 286 VAL A O 1
ATOM 2322 N N . LYS A 1 287 ? -6.645 12.264 14.117 1.00 83.19 287 LYS A N 1
ATOM 2323 C CA . LYS A 1 287 ? -5.756 11.370 13.355 1.00 83.19 287 LYS A CA 1
ATOM 2324 C C . LYS A 1 287 ? -6.406 10.850 12.073 1.00 83.19 287 LYS A C 1
ATOM 2326 O O . LYS A 1 287 ? -5.768 10.833 11.025 1.00 83.19 287 LYS A O 1
ATOM 2331 N N . ALA A 1 288 ? -7.680 10.461 12.132 1.00 82.12 288 ALA A N 1
ATOM 2332 C CA . ALA A 1 288 ? -8.420 10.015 10.954 1.00 82.12 288 ALA A CA 1
ATOM 2333 C C . ALA A 1 288 ? -8.556 11.137 9.909 1.00 82.12 288 ALA A C 1
ATOM 2335 O O . ALA A 1 288 ? -8.371 10.899 8.715 1.00 82.12 288 ALA A O 1
ATOM 2336 N N . LYS A 1 289 ? -8.824 12.373 10.351 1.00 84.81 289 LYS A N 1
ATOM 2337 C CA . LYS A 1 289 ? -8.922 13.549 9.479 1.00 84.81 289 LYS A CA 1
ATOM 2338 C C . LYS A 1 289 ? -7.580 13.903 8.839 1.00 84.81 289 LYS A C 1
ATOM 2340 O O . LYS A 1 289 ? -7.544 14.174 7.641 1.00 84.81 289 LYS A O 1
ATOM 2345 N N . GLU A 1 290 ? -6.491 13.874 9.602 1.00 86.38 290 GLU A N 1
ATOM 2346 C CA . GLU A 1 290 ? -5.130 14.066 9.085 1.00 86.38 290 GLU A CA 1
ATOM 2347 C C . GLU A 1 290 ? -4.777 12.995 8.047 1.00 86.38 290 GLU A C 1
ATOM 2349 O O . GLU A 1 290 ? -4.323 13.328 6.953 1.00 86.38 290 GLU A O 1
ATOM 2354 N N . GLY A 1 291 ? -5.070 11.723 8.340 1.00 85.06 291 GLY A N 1
ATOM 2355 C CA . GLY A 1 291 ? -4.853 10.615 7.410 1.00 85.06 291 GLY A CA 1
ATOM 2356 C C . GLY A 1 291 ? -5.668 10.740 6.118 1.00 85.06 291 GLY A C 1
ATOM 2357 O O . GLY A 1 291 ? -5.172 10.415 5.043 1.00 85.06 291 GLY A O 1
ATOM 2358 N N . HIS A 1 292 ? -6.899 11.249 6.194 1.00 85.19 292 HIS A N 1
ATOM 2359 C CA . HIS A 1 292 ? -7.714 11.523 5.009 1.00 85.19 292 HIS A CA 1
ATOM 2360 C C . HIS A 1 292 ? -7.159 12.694 4.182 1.00 85.19 292 HIS A C 1
ATOM 2362 O O . HIS A 1 292 ? -7.076 12.604 2.959 1.00 85.19 292 HIS A O 1
ATOM 2368 N N . GLN A 1 293 ? -6.715 13.775 4.831 1.00 87.81 293 GLN A N 1
ATOM 2369 C CA . GLN A 1 293 ? -6.073 14.899 4.141 1.00 87.81 293 GLN A CA 1
ATOM 2370 C C . GLN A 1 293 ? -4.763 14.493 3.456 1.00 87.81 293 GLN A C 1
ATOM 2372 O O . GLN A 1 293 ? -4.483 14.961 2.353 1.00 87.81 293 GLN A O 1
ATOM 2377 N N . ASP A 1 294 ? -3.969 13.628 4.085 1.00 89.44 294 ASP A N 1
ATOM 2378 C CA . ASP A 1 294 ? -2.755 13.066 3.487 1.00 89.44 294 ASP A CA 1
ATOM 2379 C C . ASP A 1 294 ? -3.071 12.226 2.239 1.00 89.44 294 ASP A C 1
ATOM 2381 O O . ASP A 1 294 ? -2.446 12.409 1.194 1.00 89.44 294 ASP A O 1
ATOM 2385 N N . ALA A 1 295 ? -4.103 11.380 2.300 1.00 88.00 295 ALA A N 1
ATOM 2386 C CA . ALA A 1 295 ? -4.556 10.605 1.146 1.00 88.00 295 ALA A CA 1
ATOM 2387 C C . ALA A 1 295 ? -5.021 11.500 -0.017 1.00 88.00 295 ALA A C 1
ATOM 2389 O O . ALA A 1 295 ? -4.620 11.269 -1.157 1.00 88.00 295 ALA A O 1
ATOM 2390 N N . ILE A 1 296 ? -5.781 12.568 0.260 1.00 88.38 296 ILE A N 1
ATOM 2391 C CA . ILE A 1 296 ? -6.177 13.552 -0.764 1.00 88.38 296 ILE A CA 1
ATOM 2392 C C . ILE A 1 296 ? -4.943 14.194 -1.409 1.00 88.38 296 ILE A C 1
ATOM 2394 O O . ILE A 1 296 ? -4.883 14.311 -2.632 1.00 88.38 296 ILE A O 1
ATOM 2398 N N . LYS A 1 297 ? -3.943 14.594 -0.613 1.00 90.88 297 LYS A N 1
ATOM 2399 C CA . LYS A 1 297 ? -2.703 15.190 -1.139 1.00 90.88 297 LYS A CA 1
ATOM 2400 C C . LYS A 1 297 ? -1.947 14.222 -2.047 1.00 90.88 297 LYS A C 1
ATOM 2402 O O . LYS A 1 297 ? -1.454 14.641 -3.091 1.00 90.88 297 LYS A O 1
ATOM 2407 N N . LYS A 1 298 ? -1.862 12.943 -1.671 1.00 91.50 298 LYS A N 1
ATOM 2408 C CA . LYS A 1 298 ? -1.226 11.897 -2.489 1.00 91.50 298 LYS A CA 1
ATOM 2409 C C . LYS A 1 298 ? -1.961 11.676 -3.805 1.00 91.50 298 LYS A C 1
ATOM 2411 O O . LYS A 1 298 ? -1.313 11.580 -4.842 1.00 91.50 298 LYS A O 1
ATOM 2416 N N . GLU A 1 299 ? -3.289 11.662 -3.781 1.00 88.31 299 GLU A N 1
ATOM 2417 C CA . GLU A 1 299 ? -4.092 11.512 -4.996 1.00 88.31 299 GLU A CA 1
ATOM 2418 C C . GLU A 1 299 ? -3.943 12.725 -5.924 1.00 88.31 299 GLU A C 1
ATOM 2420 O O . GLU A 1 299 ? -3.664 12.581 -7.112 1.00 88.31 299 GLU A O 1
ATOM 2425 N N . GLN A 1 300 ? -4.013 13.941 -5.375 1.00 89.62 300 GLN A N 1
ATOM 2426 C CA . GLN A 1 300 ? -3.743 15.170 -6.128 1.00 89.62 300 GLN A CA 1
ATOM 2427 C C . GLN A 1 300 ? -2.327 15.181 -6.715 1.00 89.62 300 GLN A C 1
ATOM 2429 O O . GLN A 1 300 ? -2.126 15.622 -7.847 1.00 89.62 300 GLN A O 1
ATOM 2434 N N . HIS A 1 301 ? -1.348 14.671 -5.966 1.00 92.31 301 HIS A N 1
ATOM 2435 C CA . HIS A 1 301 ? 0.016 14.517 -6.448 1.00 92.31 301 HIS A CA 1
ATOM 2436 C C . HIS A 1 301 ? 0.102 13.525 -7.615 1.00 92.31 301 HIS A C 1
ATOM 2438 O O . HIS A 1 301 ? 0.743 13.843 -8.615 1.00 92.31 301 HIS A O 1
ATOM 2444 N N . LEU A 1 302 ? -0.571 12.371 -7.537 1.00 90.31 302 LEU A N 1
ATOM 2445 C CA . LEU A 1 302 ? -0.642 11.415 -8.647 1.00 90.31 302 LEU A CA 1
ATOM 2446 C C . LEU A 1 302 ? -1.294 12.031 -9.889 1.00 90.31 302 LEU A C 1
ATOM 2448 O O . LEU A 1 302 ? -0.745 11.898 -10.979 1.00 90.31 302 LEU A O 1
ATOM 2452 N N . ILE A 1 303 ? -2.406 12.753 -9.738 1.00 89.50 303 ILE A N 1
ATOM 2453 C CA . ILE A 1 303 ? -3.071 13.446 -10.854 1.00 89.50 303 ILE A CA 1
ATOM 2454 C C . ILE A 1 303 ? -2.111 14.446 -11.514 1.00 89.50 303 ILE A C 1
ATOM 2456 O O . ILE A 1 303 ? -1.929 14.420 -12.731 1.00 89.50 303 ILE A O 1
ATOM 2460 N N . ALA A 1 304 ? -1.429 15.271 -10.715 1.00 93.62 304 ALA A N 1
ATOM 2461 C CA . ALA A 1 304 ? -0.444 16.220 -11.225 1.00 93.62 304 ALA A CA 1
ATOM 2462 C C . ALA A 1 304 ? 0.738 15.520 -11.924 1.00 93.62 304 ALA A C 1
ATOM 2464 O O . ALA A 1 304 ? 1.229 16.005 -12.944 1.00 93.62 304 ALA A O 1
ATOM 2465 N N . LEU A 1 305 ? 1.189 14.370 -11.410 1.00 93.62 305 LEU A N 1
ATOM 2466 C CA . LEU A 1 305 ? 2.223 13.559 -12.054 1.00 93.62 305 LEU A CA 1
ATOM 2467 C C . LEU A 1 305 ? 1.755 12.994 -13.398 1.00 93.62 305 LEU A C 1
ATOM 2469 O O . LEU A 1 305 ? 2.541 12.983 -14.342 1.00 93.62 305 LEU A O 1
ATOM 2473 N N . VAL A 1 306 ? 0.495 12.570 -13.529 1.00 93.00 306 VAL A N 1
ATOM 2474 C CA . VAL A 1 306 ? -0.054 12.117 -14.818 1.00 93.00 306 VAL A CA 1
ATOM 2475 C C . VAL A 1 306 ? -0.005 13.249 -15.851 1.00 93.00 306 VAL A C 1
ATOM 2477 O O . VAL A 1 306 ? 0.417 13.019 -16.985 1.00 93.00 306 VAL A O 1
ATOM 2480 N N . ASP A 1 307 ? -0.343 14.482 -15.474 1.00 93.56 307 ASP A N 1
ATOM 2481 C CA . ASP A 1 307 ? -0.247 15.639 -16.379 1.00 93.56 307 ASP A CA 1
ATOM 2482 C C . ASP A 1 307 ? 1.209 15.954 -16.778 1.00 93.56 307 ASP A C 1
ATOM 2484 O O . ASP A 1 307 ? 1.504 16.279 -17.939 1.00 93.56 307 ASP A O 1
ATOM 2488 N N . GLN A 1 308 ? 2.151 15.796 -15.843 1.00 96.12 308 GLN A N 1
ATOM 2489 C CA . GLN A 1 308 ? 3.584 15.900 -16.133 1.00 96.12 308 GLN A CA 1
ATOM 2490 C C . GLN A 1 308 ? 4.051 14.795 -17.084 1.00 96.12 308 GLN A C 1
ATOM 2492 O O . GLN A 1 308 ? 4.780 15.088 -18.030 1.00 96.12 308 GLN A O 1
ATOM 2497 N N . VAL A 1 309 ? 3.590 13.555 -16.898 1.00 97.12 309 VAL A N 1
ATOM 2498 C CA . VAL A 1 309 ? 3.863 12.427 -17.801 1.00 97.12 309 VAL A CA 1
ATOM 2499 C C . VAL A 1 309 ? 3.364 12.734 -19.211 1.00 97.12 309 VAL A C 1
ATOM 2501 O O . VAL A 1 309 ? 4.099 12.532 -20.175 1.00 97.12 309 VAL A O 1
ATOM 2504 N N . MET A 1 310 ? 2.162 13.294 -19.364 1.00 97.12 310 MET A N 1
ATOM 2505 C CA . MET A 1 310 ? 1.651 13.689 -20.682 1.00 97.12 310 MET A CA 1
ATOM 2506 C C . MET A 1 310 ? 2.547 14.736 -21.354 1.00 97.12 310 MET A C 1
ATOM 2508 O O . MET A 1 310 ? 2.831 14.639 -22.550 1.00 97.12 310 MET A O 1
ATOM 2512 N N . THR A 1 311 ? 3.038 15.709 -20.586 1.00 97.06 311 THR A N 1
ATOM 2513 C CA . THR A 1 311 ? 3.987 16.720 -21.075 1.00 97.06 311 THR A CA 1
ATOM 2514 C C . THR A 1 311 ? 5.324 16.089 -21.465 1.00 97.06 311 THR A C 1
ATOM 2516 O O . THR A 1 311 ? 5.854 16.366 -22.542 1.00 97.06 311 THR A O 1
ATOM 2519 N N . TYR A 1 312 ? 5.842 15.190 -20.631 1.00 97.69 312 TYR A N 1
ATOM 2520 C CA . TYR A 1 312 ? 7.071 14.444 -20.872 1.00 97.69 312 TYR A CA 1
ATOM 2521 C C . TYR A 1 312 ? 6.992 13.604 -22.159 1.00 97.69 312 TYR A C 1
ATOM 2523 O O . TYR A 1 312 ? 7.863 13.692 -23.024 1.00 97.69 312 TYR A O 1
ATOM 2531 N N . LEU A 1 313 ? 5.891 12.881 -22.374 1.00 97.81 313 LEU A N 1
ATOM 2532 C CA . LEU A 1 313 ? 5.686 12.088 -23.588 1.00 97.81 313 LEU A CA 1
ATOM 2533 C C . LEU A 1 313 ? 5.512 12.942 -24.857 1.00 97.81 313 LEU A C 1
ATOM 2535 O O . LEU A 1 313 ? 5.849 12.480 -25.946 1.00 97.81 313 LEU A O 1
ATOM 2539 N N . ARG A 1 314 ? 5.028 14.190 -24.763 1.00 96.38 314 ARG A N 1
ATOM 2540 C CA . ARG A 1 314 ? 5.041 15.147 -25.896 1.00 96.38 314 ARG A CA 1
ATOM 2541 C C . ARG A 1 314 ? 6.451 15.647 -26.215 1.00 96.38 314 ARG A C 1
ATOM 2543 O O . ARG A 1 314 ? 6.775 15.910 -27.377 1.00 96.38 314 ARG A O 1
ATOM 2550 N N . GLN A 1 315 ? 7.310 15.768 -25.199 1.00 95.12 315 GLN A N 1
ATOM 2551 C CA . GLN A 1 315 ? 8.725 16.092 -25.399 1.00 95.12 315 GLN A CA 1
ATOM 2552 C C . GLN A 1 315 ? 9.461 14.949 -26.101 1.00 95.12 315 GLN A C 1
ATOM 2554 O O . GLN A 1 315 ? 10.257 15.232 -26.998 1.00 95.12 315 GLN A O 1
ATOM 2559 N N . GLY A 1 316 ? 9.103 13.709 -25.768 1.00 94.38 316 GLY A N 1
ATOM 2560 C CA . GLY A 1 316 ? 9.496 12.495 -26.467 1.00 94.38 316 GLY A CA 1
ATOM 2561 C C . GLY A 1 316 ? 10.617 11.715 -25.794 1.00 94.38 316 GLY A C 1
ATOM 2562 O O . GLY A 1 316 ? 11.429 12.264 -25.053 1.00 94.38 316 GLY A O 1
ATOM 2563 N N . VAL A 1 317 ? 10.651 10.417 -26.081 1.00 95.06 317 VAL A N 1
ATOM 2564 C CA . VAL A 1 317 ? 11.482 9.420 -25.401 1.00 95.06 317 VAL A CA 1
ATOM 2565 C C . VAL A 1 317 ? 12.147 8.509 -26.431 1.00 95.06 317 VAL A C 1
ATOM 2567 O O . VAL A 1 317 ? 11.566 8.195 -27.474 1.00 95.06 317 VAL A O 1
ATOM 2570 N N . LYS A 1 318 ? 13.376 8.074 -26.150 1.00 94.56 318 LYS A N 1
ATOM 2571 C CA . LYS A 1 318 ? 14.089 7.087 -26.969 1.00 94.56 318 LYS A CA 1
ATOM 2572 C C . LYS A 1 318 ? 13.626 5.689 -26.579 1.00 94.56 318 LYS A C 1
ATOM 2574 O O . LYS A 1 318 ? 13.657 5.344 -25.406 1.00 94.56 318 LYS A O 1
ATOM 2579 N N . LEU A 1 319 ? 13.207 4.900 -27.562 1.00 95.81 319 LEU A N 1
ATOM 2580 C CA . LEU A 1 319 ? 12.797 3.511 -27.367 1.00 95.81 319 LEU A CA 1
ATOM 2581 C C . LEU A 1 319 ? 13.490 2.616 -28.393 1.00 95.81 319 LEU A C 1
ATOM 2583 O O . LEU A 1 319 ? 13.710 3.017 -29.541 1.00 95.81 319 LEU A O 1
ATOM 2587 N N . THR A 1 320 ? 13.771 1.379 -28.004 1.00 96.38 320 THR A N 1
ATOM 2588 C CA . THR A 1 320 ? 14.287 0.353 -28.911 1.00 96.38 320 THR A CA 1
ATOM 2589 C C . THR A 1 320 ? 13.121 -0.421 -29.507 1.00 96.38 320 THR A C 1
ATOM 2591 O O . THR A 1 320 ? 12.436 -1.164 -28.812 1.00 96.38 320 THR A O 1
ATOM 2594 N N . LYS A 1 321 ? 12.874 -0.241 -30.803 1.00 95.94 321 LYS A N 1
ATOM 2595 C CA . LYS A 1 321 ? 11.859 -0.978 -31.555 1.00 95.94 321 LYS A CA 1
ATOM 2596 C C . LYS A 1 321 ? 12.399 -2.341 -31.964 1.00 95.94 321 LYS A C 1
ATOM 2598 O O . LYS A 1 321 ? 13.442 -2.400 -32.607 1.00 95.94 321 LYS A O 1
ATOM 2603 N N . ILE A 1 322 ? 11.641 -3.402 -31.709 1.00 95.25 322 ILE A N 1
ATOM 2604 C CA . ILE A 1 322 ? 11.939 -4.742 -32.224 1.00 95.25 322 ILE A CA 1
ATOM 2605 C C . ILE A 1 322 ? 11.088 -4.993 -33.465 1.00 95.25 322 ILE A C 1
ATOM 2607 O O . ILE A 1 322 ? 9.862 -4.953 -33.428 1.00 95.25 322 ILE A O 1
ATOM 2611 N N . SER A 1 323 ? 11.733 -5.201 -34.608 1.00 87.00 323 SER A N 1
ATOM 2612 C CA . SER A 1 323 ? 11.036 -5.478 -35.861 1.00 87.00 323 SER A CA 1
ATOM 2613 C C . SER A 1 323 ? 10.741 -6.967 -36.028 1.00 87.00 323 SER A C 1
ATOM 2615 O O . SER A 1 323 ? 11.494 -7.830 -35.585 1.00 87.00 323 SER A O 1
ATOM 2617 N N . ARG A 1 324 ? 9.701 -7.280 -36.808 1.00 77.69 324 ARG A N 1
ATOM 2618 C CA . ARG A 1 324 ? 9.390 -8.657 -37.241 1.00 77.69 324 ARG A CA 1
ATOM 2619 C C . ARG A 1 324 ? 10.519 -9.356 -37.992 1.00 77.69 324 ARG A C 1
ATOM 2621 O O . ARG A 1 324 ? 10.502 -10.572 -38.103 1.00 77.69 324 ARG A O 1
ATOM 2628 N N . LYS A 1 325 ? 11.467 -8.594 -38.542 1.00 81.88 325 LYS A N 1
ATOM 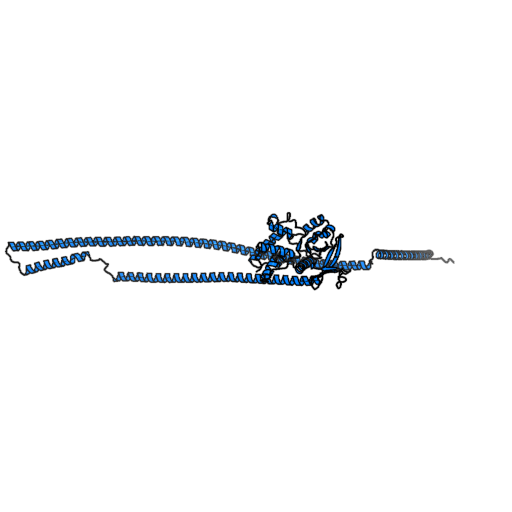2629 C CA . LYS A 1 325 ? 12.630 -9.130 -39.258 1.00 81.88 325 LYS A CA 1
ATOM 2630 C C . LYS A 1 325 ? 13.778 -9.509 -38.316 1.00 81.88 325 LYS A C 1
ATOM 2632 O O . LYS A 1 325 ? 14.857 -9.814 -38.804 1.00 81.88 325 LYS A O 1
ATOM 2637 N N . GLY A 1 326 ? 13.570 -9.444 -36.998 1.00 77.94 326 GLY A N 1
ATOM 2638 C CA . GLY A 1 326 ? 14.607 -9.738 -36.014 1.00 77.94 326 GLY A CA 1
ATOM 2639 C C . GLY A 1 326 ? 15.665 -8.638 -35.903 1.00 77.94 326 GLY A C 1
ATOM 2640 O O . GLY A 1 326 ? 16.783 -8.919 -35.506 1.00 77.94 326 GLY A O 1
ATOM 2641 N N . GLN A 1 327 ? 15.325 -7.402 -36.282 1.00 85.81 327 GLN A N 1
ATOM 2642 C CA . GLN A 1 327 ? 16.214 -6.244 -36.143 1.00 85.81 327 GLN A CA 1
ATOM 2643 C C . GLN A 1 327 ? 15.694 -5.282 -35.086 1.00 85.81 327 GLN A C 1
ATOM 2645 O O . GLN A 1 327 ? 14.502 -4.952 -35.087 1.00 85.81 327 GLN A O 1
ATOM 2650 N N . GLU A 1 328 ? 16.602 -4.776 -34.272 1.00 90.44 328 GLU A N 1
ATOM 2651 C CA . GLU A 1 328 ? 16.407 -3.723 -33.296 1.00 90.44 328 GLU A CA 1
ATOM 2652 C C . GLU A 1 328 ? 16.766 -2.349 -33.877 1.00 90.44 328 GLU A C 1
ATOM 2654 O O . GLU A 1 328 ? 17.774 -2.173 -34.557 1.00 90.44 328 GLU A O 1
ATOM 2659 N N . HIS A 1 329 ? 15.911 -1.357 -33.629 1.00 91.62 329 HIS A N 1
ATOM 2660 C CA . HIS A 1 329 ? 16.087 0.010 -34.123 1.00 91.62 329 HIS A CA 1
ATOM 2661 C C . HIS A 1 329 ? 15.789 0.998 -33.007 1.00 91.62 329 HIS A C 1
ATOM 2663 O O . HIS A 1 329 ? 14.668 1.036 -32.496 1.00 91.62 329 HIS A O 1
ATOM 2669 N N . ARG A 1 330 ? 16.761 1.832 -32.637 1.00 93.12 330 ARG A N 1
ATOM 2670 C CA . ARG A 1 330 ? 16.538 2.885 -31.642 1.00 93.12 330 ARG A CA 1
ATOM 2671 C C . ARG A 1 330 ? 15.893 4.095 -32.309 1.00 93.12 330 ARG A C 1
ATOM 2673 O O . ARG A 1 330 ? 16.472 4.695 -33.210 1.00 93.12 330 ARG A O 1
ATOM 2680 N N . LEU A 1 331 ? 14.688 4.443 -31.871 1.00 94.75 331 LEU A N 1
ATOM 2681 C CA . LEU A 1 331 ? 13.870 5.505 -32.456 1.00 94.75 331 LEU A CA 1
ATOM 2682 C C . LEU A 1 331 ? 13.383 6.468 -31.372 1.00 94.75 331 LEU A C 1
ATOM 2684 O O . LEU A 1 331 ? 13.306 6.122 -30.193 1.00 94.75 331 LEU A O 1
ATOM 2688 N N . PHE A 1 332 ? 13.038 7.684 -31.780 1.00 95.94 332 PHE A N 1
ATOM 2689 C CA . PHE A 1 332 ? 12.449 8.694 -30.909 1.00 95.94 332 PHE A CA 1
ATOM 2690 C C . PHE A 1 332 ? 10.929 8.686 -31.046 1.00 95.94 332 PHE A C 1
ATOM 2692 O O . PHE A 1 332 ? 10.425 8.870 -32.153 1.00 95.94 332 PHE A O 1
ATOM 2699 N N . TYR A 1 333 ? 10.204 8.501 -29.945 1.00 97.44 333 TYR A N 1
ATOM 2700 C CA . TYR A 1 333 ? 8.742 8.467 -29.917 1.00 97.44 333 TYR A CA 1
ATOM 2701 C C . TYR A 1 333 ? 8.179 9.623 -29.107 1.00 97.44 333 TYR A C 1
ATOM 2703 O O . TYR A 1 333 ? 8.699 9.935 -28.041 1.00 97.44 333 TYR A O 1
ATOM 2711 N N . PHE A 1 334 ? 7.102 10.242 -29.584 1.00 97.38 334 PHE A N 1
ATOM 2712 C CA . PHE A 1 334 ? 6.443 11.332 -28.865 1.00 97.38 334 PHE A CA 1
ATOM 2713 C C . PHE A 1 334 ? 4.955 11.428 -29.196 1.00 97.38 334 PHE A C 1
ATOM 2715 O O . PHE A 1 334 ? 4.512 10.996 -30.261 1.00 97.38 334 PHE A O 1
ATOM 2722 N N . LEU A 1 335 ? 4.176 11.999 -28.281 1.00 97.56 335 LEU A N 1
ATOM 2723 C CA . LEU A 1 335 ? 2.757 12.274 -28.496 1.00 97.56 335 LEU A CA 1
ATOM 2724 C C . LEU A 1 335 ? 2.546 13.567 -29.286 1.00 97.56 335 LEU A C 1
ATOM 2726 O O . LEU A 1 335 ? 3.297 14.531 -29.144 1.00 97.56 335 LEU A O 1
ATOM 2730 N N . SER A 1 336 ? 1.477 13.609 -30.081 1.00 95.94 336 SER A N 1
ATOM 2731 C CA . SER A 1 336 ? 0.946 14.865 -30.609 1.00 95.94 336 SER A CA 1
ATOM 2732 C C . SER A 1 336 ? 0.433 15.775 -29.484 1.00 95.94 336 SER A C 1
ATOM 2734 O O . SER A 1 336 ? 0.084 15.309 -28.396 1.00 95.94 336 SER A O 1
ATOM 2736 N N . GLU A 1 337 ? 0.342 17.080 -29.757 1.00 93.50 337 GLU A N 1
ATOM 2737 C CA . GLU A 1 337 ? -0.190 18.074 -28.806 1.00 93.50 337 GLU A CA 1
ATOM 2738 C C . GLU A 1 337 ? -1.609 17.725 -28.328 1.00 93.50 337 GLU A C 1
ATOM 2740 O O . GLU A 1 337 ? -1.909 17.802 -27.140 1.00 93.50 337 GLU A O 1
ATOM 2745 N N . ASP A 1 338 ? -2.460 17.242 -29.239 1.00 94.25 338 ASP A N 1
ATOM 2746 C CA . ASP A 1 338 ? -3.819 16.775 -28.935 1.00 94.25 338 ASP A CA 1
ATOM 2747 C C . ASP A 1 338 ? -3.874 15.345 -28.367 1.00 94.25 338 ASP A C 1
ATOM 2749 O O . ASP A 1 338 ? -4.956 14.834 -28.088 1.00 94.25 338 ASP A O 1
ATOM 2753 N N . SER A 1 339 ? -2.718 14.688 -28.225 1.00 94.94 339 SER A N 1
ATOM 2754 C CA . SER A 1 339 ? -2.563 13.314 -27.737 1.00 94.94 339 SER A CA 1
ATOM 2755 C C . SER A 1 339 ? -3.352 12.258 -28.526 1.00 94.94 339 SER A C 1
ATOM 2757 O O . SER A 1 339 ? -3.578 11.159 -28.027 1.00 94.94 339 SER A O 1
ATOM 2759 N N . LYS A 1 340 ? -3.741 12.554 -29.775 1.00 95.94 340 LYS A N 1
ATOM 2760 C CA . LYS A 1 340 ? -4.451 11.619 -30.666 1.00 95.94 340 LYS A CA 1
ATOM 2761 C C .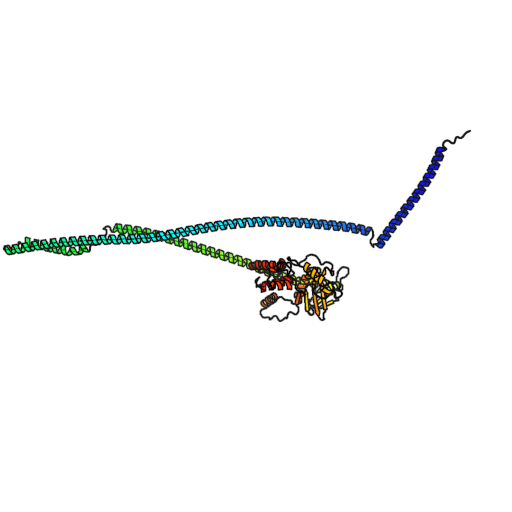 LYS A 1 340 ? -3.524 10.773 -31.532 1.00 95.94 340 LYS A C 1
ATOM 2763 O O . LYS A 1 340 ? -3.986 9.813 -32.153 1.00 95.94 340 LYS A O 1
ATOM 2768 N N . LYS A 1 341 ? -2.236 11.119 -31.612 1.00 97.12 341 LYS A N 1
ATOM 2769 C CA . LYS A 1 341 ? -1.239 10.404 -32.415 1.00 97.12 341 LYS A CA 1
ATOM 2770 C C . LYS A 1 341 ? 0.041 10.153 -31.629 1.00 97.12 341 LYS A C 1
ATOM 2772 O O . LYS A 1 341 ? 0.480 11.000 -30.855 1.00 97.12 341 LYS A O 1
ATOM 2777 N N . ILE A 1 342 ? 0.656 9.005 -31.890 1.00 97.94 342 ILE A N 1
ATOM 2778 C CA . ILE A 1 342 ? 2.022 8.677 -31.482 1.00 97.94 342 ILE A CA 1
ATOM 2779 C C . ILE A 1 342 ? 2.905 8.807 -32.721 1.00 97.94 342 ILE A C 1
ATOM 2781 O O . ILE A 1 342 ? 2.685 8.125 -33.725 1.00 97.94 342 ILE A O 1
ATOM 2785 N N . PHE A 1 343 ? 3.891 9.689 -32.659 1.00 97.44 343 PHE A N 1
ATOM 2786 C CA . PHE A 1 343 ? 4.863 9.907 -33.718 1.00 97.44 343 PHE A CA 1
ATOM 2787 C C . PHE A 1 343 ? 6.155 9.151 -33.447 1.00 97.44 343 PHE A C 1
ATOM 2789 O O . PHE A 1 343 ? 6.521 8.928 -32.293 1.00 97.44 343 PHE A O 1
ATOM 2796 N N . SER A 1 344 ? 6.856 8.787 -34.519 1.00 95.94 344 SER A N 1
ATOM 2797 C CA . SER A 1 344 ? 8.194 8.208 -34.443 1.00 95.94 344 SER A CA 1
ATOM 2798 C C . SER A 1 344 ? 9.136 8.855 -35.456 1.00 95.94 344 SER A C 1
ATOM 2800 O O . SER A 1 344 ? 8.739 9.119 -36.593 1.00 95.94 344 SER A O 1
ATOM 2802 N N . CYS A 1 345 ? 10.373 9.098 -35.023 1.00 94.44 345 CYS A N 1
ATOM 2803 C CA . CYS A 1 345 ? 11.465 9.691 -35.788 1.00 94.44 345 CYS A CA 1
ATOM 2804 C C . CYS A 1 345 ? 12.744 8.860 -35.649 1.00 94.44 345 CYS A C 1
ATOM 2806 O O . CYS A 1 345 ? 13.002 8.263 -34.601 1.00 94.44 345 CYS A O 1
ATOM 2808 N N . GLU A 1 346 ? 13.575 8.887 -36.688 1.00 93.31 346 GLU A N 1
ATOM 2809 C CA . GLU A 1 346 ? 14.952 8.400 -36.608 1.00 93.31 346 GLU A CA 1
ATOM 2810 C C . GLU A 1 346 ? 15.810 9.336 -35.752 1.00 93.31 346 GLU A C 1
ATOM 2812 O O . GLU A 1 346 ? 15.480 10.509 -35.549 1.00 93.31 346 GLU A O 1
ATOM 2817 N N . LEU A 1 347 ? 16.908 8.796 -35.235 1.00 92.50 347 LEU A N 1
ATOM 2818 C CA . LEU A 1 347 ? 17.908 9.532 -34.477 1.00 92.50 347 LEU A CA 1
ATOM 2819 C C . LEU A 1 347 ? 19.127 9.784 -35.367 1.00 92.50 347 LEU A C 1
ATOM 2821 O O . LEU A 1 347 ? 19.529 8.901 -36.121 1.00 92.50 347 LEU A O 1
ATOM 2825 N N . ASP A 1 348 ? 19.722 10.969 -35.272 1.00 90.88 348 ASP A N 1
ATOM 2826 C CA . ASP A 1 348 ? 21.022 11.234 -35.889 1.00 90.88 348 ASP A CA 1
ATOM 2827 C C . ASP A 1 348 ? 22.173 10.585 -35.093 1.00 90.88 348 ASP A C 1
ATOM 2829 O O . ASP A 1 348 ? 21.977 9.984 -34.033 1.00 90.88 348 ASP A O 1
ATOM 2833 N N . ASN A 1 349 ? 23.405 10.741 -35.583 1.00 86.88 349 ASN A N 1
ATOM 2834 C CA . ASN A 1 349 ? 24.606 10.198 -34.936 1.00 86.88 349 ASN A CA 1
ATOM 2835 C C . ASN A 1 349 ? 24.872 10.782 -33.533 1.00 86.88 349 ASN A C 1
ATOM 2837 O O . ASN A 1 349 ? 25.666 10.223 -32.782 1.00 86.88 349 ASN A O 1
ATOM 2841 N N . GLN A 1 350 ? 24.233 11.901 -33.177 1.00 86.19 350 GLN A N 1
ATOM 2842 C CA . GLN A 1 350 ? 24.307 12.524 -31.852 1.00 86.19 350 GLN A CA 1
ATOM 2843 C C . GLN A 1 350 ? 23.121 12.115 -30.961 1.00 86.19 350 GLN A C 1
ATOM 2845 O O . GLN A 1 350 ? 23.036 12.513 -29.798 1.00 86.19 350 GLN A O 1
ATOM 2850 N N . GLY A 1 351 ? 22.201 11.297 -31.478 1.00 84.00 351 GLY A N 1
ATOM 2851 C CA . GLY A 1 351 ? 21.019 10.844 -30.767 1.00 84.00 351 GLY A CA 1
ATOM 2852 C C . GLY A 1 351 ? 19.918 11.901 -30.663 1.00 84.00 351 GLY A C 1
ATOM 2853 O O . GLY A 1 351 ? 19.129 11.824 -29.717 1.00 84.00 351 GLY A O 1
ATOM 2854 N N . SER A 1 352 ? 19.858 12.862 -31.587 1.00 88.19 352 SER A N 1
ATOM 2855 C CA . SER A 1 352 ? 18.781 13.855 -31.697 1.00 88.19 352 SER A CA 1
ATOM 2856 C C . SER A 1 352 ? 17.735 13.440 -32.743 1.00 88.19 352 SER A C 1
ATOM 2858 O O . SER A 1 352 ? 18.084 12.806 -33.739 1.00 88.19 352 SER A O 1
ATOM 2860 N N . PRO A 1 353 ? 16.441 13.769 -32.553 1.00 90.75 353 PRO A N 1
ATOM 2861 C CA . PRO A 1 353 ? 15.383 13.347 -33.466 1.00 90.75 353 PRO A CA 1
ATOM 2862 C C . PRO A 1 353 ? 15.431 14.089 -34.804 1.00 90.75 353 PRO A C 1
ATOM 2864 O O . PRO A 1 353 ? 15.304 15.315 -34.868 1.00 90.75 353 PRO A O 1
ATOM 2867 N N . VAL A 1 354 ? 15.506 13.328 -35.891 1.00 90.25 354 VAL A N 1
ATOM 2868 C CA . VAL A 1 354 ? 15.474 13.834 -37.264 1.00 90.25 354 VAL A CA 1
ATOM 2869 C C . VAL A 1 354 ? 14.022 14.040 -37.707 1.00 90.25 354 VAL A C 1
ATOM 2871 O O . VAL A 1 354 ? 13.142 13.224 -37.436 1.00 90.25 354 VAL A O 1
ATOM 2874 N N . ASN A 1 355 ? 13.746 15.143 -38.410 1.00 87.19 355 ASN A N 1
ATOM 2875 C CA . ASN A 1 355 ? 12.425 15.455 -38.975 1.00 87.19 355 ASN A CA 1
ATOM 2876 C C . ASN A 1 355 ? 11.267 15.528 -37.960 1.00 87.19 355 ASN A C 1
ATOM 2878 O O . ASN A 1 355 ? 10.114 15.317 -38.325 1.00 87.19 355 ASN A O 1
ATOM 2882 N N . ARG A 1 356 ? 11.522 15.920 -36.704 1.00 89.25 356 ARG A N 1
ATOM 2883 C CA . ARG A 1 356 ? 10.477 16.018 -35.660 1.00 89.25 356 ARG A CA 1
ATOM 2884 C C . ARG A 1 356 ? 9.246 16.849 -36.060 1.00 89.25 356 ARG A C 1
ATOM 2886 O O . ARG A 1 356 ? 8.137 16.530 -35.653 1.00 89.25 356 ARG A O 1
ATOM 2893 N N . LYS A 1 357 ? 9.417 17.900 -36.874 1.00 86.69 357 LYS A N 1
ATOM 2894 C CA . LYS A 1 357 ? 8.307 18.748 -37.362 1.00 86.69 357 LYS A CA 1
ATOM 2895 C C . LYS A 1 357 ? 7.408 18.051 -38.396 1.00 86.69 357 LYS A C 1
ATOM 2897 O O . LYS A 1 357 ? 6.267 18.461 -38.576 1.00 86.69 357 LYS A O 1
ATOM 2902 N N . LYS A 1 358 ? 7.929 17.044 -39.101 1.00 87.69 358 LYS A N 1
ATOM 2903 C CA . LYS A 1 358 ? 7.229 16.237 -40.113 1.00 87.69 358 LYS A CA 1
ATOM 2904 C C . LYS A 1 358 ? 7.616 14.763 -39.918 1.00 87.69 358 LYS A C 1
ATOM 2906 O O . LYS A 1 358 ? 8.405 14.236 -40.703 1.00 87.69 358 LYS A O 1
ATOM 2911 N N . PRO A 1 359 ? 7.126 14.129 -38.841 1.00 89.12 359 PRO A N 1
ATOM 2912 C CA . PRO A 1 359 ? 7.556 12.793 -38.462 1.00 89.12 359 PRO A CA 1
ATOM 2913 C C . PRO A 1 359 ? 7.153 11.763 -39.532 1.00 89.12 359 PRO A C 1
ATOM 2915 O O . PRO A 1 359 ? 6.029 11.821 -40.036 1.00 89.12 359 PRO A O 1
ATOM 2918 N N . PRO A 1 360 ? 8.043 10.817 -39.883 1.00 87.00 360 PRO A N 1
ATOM 2919 C CA . PRO A 1 360 ? 7.807 9.843 -40.951 1.00 87.00 360 PRO A CA 1
ATOM 2920 C C . PRO A 1 360 ? 6.722 8.816 -40.611 1.00 87.00 360 PRO A C 1
ATOM 2922 O O . PRO A 1 360 ? 6.071 8.284 -41.509 1.00 87.00 360 PRO A O 1
ATOM 2925 N N . VAL A 1 361 ? 6.520 8.523 -39.324 1.00 91.69 361 VAL A N 1
ATOM 2926 C CA . VAL A 1 361 ? 5.538 7.541 -38.858 1.00 91.69 361 VAL A CA 1
ATOM 2927 C C . VAL A 1 361 ? 4.591 8.197 -37.863 1.00 91.69 361 VAL A C 1
ATOM 2929 O O . VAL A 1 361 ? 5.026 8.862 -36.922 1.00 91.69 361 VAL A O 1
ATOM 2932 N N . ALA A 1 362 ? 3.294 7.966 -38.061 1.00 95.19 362 ALA A N 1
ATOM 2933 C CA . ALA A 1 362 ? 2.226 8.396 -37.171 1.00 95.19 362 ALA A CA 1
ATOM 2934 C C . ALA A 1 362 ? 1.249 7.237 -36.933 1.00 95.19 362 ALA A C 1
ATOM 2936 O O . ALA A 1 362 ? 0.711 6.670 -37.884 1.00 95.19 362 ALA A O 1
ATOM 2937 N N . ILE A 1 363 ? 1.017 6.899 -35.669 1.00 96.75 363 ILE A N 1
ATOM 2938 C CA . ILE A 1 363 ? 0.039 5.900 -35.229 1.00 96.75 363 ILE A CA 1
ATOM 2939 C C . ILE A 1 363 ? -1.129 6.657 -34.605 1.00 96.75 363 ILE A C 1
ATOM 2941 O O . ILE A 1 363 ? -0.911 7.427 -33.670 1.00 96.75 363 ILE A O 1
ATOM 2945 N N . ASN A 1 364 ? -2.358 6.460 -35.088 1.00 96.44 364 ASN A N 1
ATOM 2946 C CA . ASN A 1 364 ? -3.518 7.046 -34.418 1.00 96.44 364 ASN A CA 1
ATOM 2947 C C . ASN A 1 364 ? -3.832 6.249 -33.152 1.00 96.44 364 ASN A C 1
ATOM 2949 O O . ASN A 1 364 ? -3.873 5.019 -33.173 1.00 96.44 364 ASN A O 1
ATOM 2953 N N . VAL A 1 365 ? -4.114 6.950 -32.060 1.00 95.62 365 VAL A N 1
ATOM 2954 C CA . VAL A 1 365 ? -4.481 6.325 -30.782 1.00 95.62 365 VAL A CA 1
ATOM 2955 C C . VAL A 1 365 ? -5.774 5.516 -30.919 1.00 95.62 365 VAL A C 1
ATOM 2957 O O . VAL A 1 365 ? -5.870 4.425 -30.368 1.00 95.62 365 VAL A O 1
ATOM 2960 N N . SER A 1 366 ? -6.715 5.973 -31.753 1.00 93.88 366 SER A N 1
ATOM 2961 C CA . SER A 1 366 ? -7.954 5.253 -32.090 1.00 93.88 366 SER A CA 1
ATOM 2962 C C . SER A 1 366 ? -7.735 3.913 -32.804 1.00 93.88 366 SER A C 1
ATOM 2964 O O . SER A 1 366 ? -8.644 3.082 -32.859 1.00 93.88 366 SER A O 1
ATOM 2966 N N . ASP A 1 367 ? -6.551 3.692 -33.381 1.00 95.38 367 ASP A N 1
ATOM 2967 C CA . ASP A 1 367 ? -6.216 2.445 -34.070 1.00 95.38 367 ASP A CA 1
ATOM 2968 C C . ASP A 1 367 ? -5.668 1.389 -33.100 1.00 95.38 367 ASP A C 1
ATOM 2970 O O . ASP A 1 367 ? -5.653 0.203 -33.425 1.00 95.38 367 ASP A O 1
ATOM 2974 N N . ILE A 1 368 ? -5.265 1.773 -31.887 1.00 96.25 368 ILE A N 1
ATOM 2975 C CA . ILE A 1 368 ? -4.734 0.839 -30.892 1.00 96.25 368 ILE A CA 1
ATOM 2976 C C . ILE A 1 368 ? -5.874 -0.045 -30.375 1.00 96.25 368 ILE A C 1
ATOM 2978 O O . ILE A 1 368 ? -6.867 0.439 -29.838 1.00 96.25 368 ILE A O 1
ATOM 2982 N N . ARG A 1 369 ? -5.733 -1.363 -30.547 1.00 94.31 369 ARG A N 1
ATOM 2983 C CA . ARG A 1 369 ? -6.728 -2.367 -30.128 1.00 94.31 369 ARG A CA 1
ATOM 2984 C C . ARG A 1 369 ? -6.411 -2.986 -28.772 1.00 94.31 369 ARG A C 1
ATOM 2986 O O . ARG A 1 369 ? -7.316 -3.338 -28.024 1.00 94.31 369 ARG A O 1
ATOM 2993 N N . LYS A 1 370 ? -5.124 -3.152 -28.473 1.00 96.25 370 LYS A N 1
ATOM 2994 C CA . LYS A 1 370 ? -4.642 -3.726 -27.215 1.00 96.25 370 LYS A CA 1
ATOM 2995 C C . LYS A 1 370 ? -3.237 -3.220 -26.925 1.00 96.25 370 LYS A C 1
ATOM 2997 O O . LYS A 1 370 ? -2.417 -3.131 -27.842 1.00 96.25 370 LYS A O 1
ATOM 3002 N N . VAL A 1 371 ? -2.964 -2.955 -25.655 1.00 97.75 371 VAL A N 1
ATOM 3003 C CA . VAL A 1 371 ? -1.609 -2.793 -25.129 1.00 97.75 371 VAL A CA 1
ATOM 3004 C C . VAL A 1 371 ? -1.204 -4.116 -24.484 1.00 97.75 371 VAL A C 1
ATOM 3006 O O . VAL A 1 371 ? -1.839 -4.575 -23.535 1.00 97.75 371 VAL A O 1
ATOM 3009 N N . VAL A 1 372 ? -0.179 -4.761 -25.031 1.00 97.81 372 VAL A N 1
ATOM 3010 C CA . VAL A 1 372 ? 0.383 -6.000 -24.483 1.00 97.81 372 VAL A CA 1
ATOM 3011 C C . VAL A 1 372 ? 1.605 -5.631 -23.662 1.00 97.81 372 VAL A C 1
ATOM 3013 O O . VAL A 1 372 ? 2.566 -5.101 -24.211 1.00 97.81 372 VAL A O 1
ATOM 3016 N N . LEU A 1 373 ? 1.568 -5.883 -22.358 1.00 97.31 373 LEU A N 1
ATOM 3017 C CA . LEU A 1 373 ? 2.715 -5.655 -21.484 1.00 97.31 373 LEU A CA 1
ATOM 3018 C C . LEU A 1 373 ? 3.720 -6.796 -21.632 1.00 97.31 373 LEU A C 1
ATOM 3020 O O . LEU A 1 373 ? 3.328 -7.960 -21.679 1.00 97.31 373 LEU A O 1
ATOM 3024 N N . GLY A 1 374 ? 5.000 -6.443 -21.676 1.00 95.69 374 GLY A N 1
ATOM 3025 C CA . GLY A 1 374 ? 6.151 -7.330 -21.791 1.00 95.69 374 GLY A CA 1
ATOM 3026 C C . GLY A 1 374 ? 6.372 -7.995 -23.150 1.00 95.69 374 GLY A C 1
ATOM 3027 O O . GLY A 1 374 ? 5.784 -7.626 -24.169 1.00 95.69 374 GLY A O 1
ATOM 3028 N N . CYS A 1 375 ? 7.278 -8.972 -23.166 1.00 95.12 375 CYS A N 1
ATOM 3029 C CA . CYS A 1 375 ? 7.872 -9.528 -24.386 1.00 95.12 375 CYS A CA 1
ATOM 3030 C C . CYS A 1 375 ? 7.109 -10.754 -24.927 1.00 95.12 375 CYS A C 1
ATOM 3032 O O . CYS A 1 375 ? 7.690 -11.827 -25.037 1.00 95.12 375 CYS A O 1
ATOM 3034 N N . TYR A 1 376 ? 5.813 -10.619 -25.238 1.00 94.56 376 TYR A N 1
ATOM 3035 C CA . TYR A 1 376 ? 4.934 -11.771 -25.556 1.00 94.56 376 TYR A CA 1
ATOM 3036 C C . TYR A 1 376 ? 4.408 -11.815 -26.997 1.00 94.56 376 TYR A C 1
ATOM 3038 O O . TYR A 1 376 ? 3.648 -12.709 -27.361 1.00 94.56 376 TYR A O 1
ATOM 3046 N N . THR A 1 377 ? 4.719 -10.822 -27.828 1.00 93.88 377 THR A N 1
ATOM 3047 C CA . THR A 1 377 ? 4.206 -10.790 -29.205 1.00 93.88 377 THR A CA 1
ATOM 3048 C C . THR A 1 377 ? 5.070 -11.630 -30.152 1.00 93.88 377 THR A C 1
ATOM 3050 O O . THR A 1 377 ? 6.255 -11.838 -29.883 1.00 93.88 377 THR A O 1
ATOM 3053 N N . PRO A 1 378 ? 4.533 -12.040 -31.319 1.00 91.38 378 PRO A N 1
ATOM 3054 C CA . PRO A 1 378 ? 5.291 -12.799 -32.314 1.00 91.38 378 PRO A CA 1
ATOM 3055 C C . PRO A 1 378 ? 6.610 -12.150 -32.752 1.00 91.38 378 PRO A C 1
ATOM 3057 O O . PRO A 1 378 ? 7.560 -12.851 -33.079 1.00 91.38 378 PRO A O 1
ATOM 3060 N N . SER A 1 379 ? 6.697 -10.815 -32.772 1.00 90.94 379 SER A N 1
ATOM 3061 C CA . SER A 1 379 ? 7.940 -10.127 -33.145 1.00 90.94 379 SER A CA 1
ATOM 3062 C C . SER A 1 379 ? 9.020 -10.299 -32.075 1.00 90.94 379 SER A C 1
ATOM 3064 O O . SER A 1 379 ? 10.179 -10.509 -32.421 1.00 90.94 379 SER A O 1
ATOM 3066 N N . PHE A 1 380 ? 8.646 -10.268 -30.790 1.00 94.62 380 PHE A N 1
ATOM 3067 C CA . PHE A 1 380 ? 9.574 -10.554 -29.698 1.00 94.62 380 PHE A CA 1
ATOM 3068 C C . PHE A 1 380 ? 10.018 -12.017 -29.717 1.00 94.62 380 PHE A C 1
ATOM 3070 O O . PHE A 1 380 ? 11.216 -12.268 -29.637 1.00 94.62 380 PHE A O 1
ATOM 3077 N N . THR A 1 381 ? 9.093 -12.964 -29.910 1.00 91.31 381 THR A N 1
ATOM 3078 C CA . THR A 1 381 ? 9.428 -14.400 -29.955 1.00 91.31 381 THR A CA 1
ATOM 3079 C C . THR A 1 381 ? 10.219 -14.803 -31.204 1.00 91.31 381 THR A C 1
ATOM 3081 O O . THR A 1 381 ? 10.963 -15.784 -31.189 1.00 91.31 381 THR A O 1
ATOM 3084 N N . SER A 1 382 ? 10.096 -14.034 -32.291 1.00 91.25 382 SER A N 1
ATOM 3085 C CA . SER A 1 382 ? 10.927 -14.194 -33.493 1.00 91.25 382 SER A CA 1
ATOM 3086 C C . SER A 1 382 ? 12.333 -13.620 -33.305 1.00 91.25 382 SER A C 1
ATOM 3088 O O . SER A 1 382 ? 13.283 -14.151 -33.870 1.00 91.25 382 SER A O 1
ATOM 3090 N N . PHE A 1 383 ? 12.473 -12.539 -32.531 1.00 92.69 383 PHE A N 1
ATOM 3091 C CA . PHE A 1 383 ? 13.772 -11.945 -32.203 1.00 92.69 383 PHE A CA 1
ATOM 3092 C C . PHE A 1 383 ? 14.540 -12.787 -31.174 1.00 92.69 383 PHE A C 1
ATOM 3094 O O . PHE A 1 383 ? 15.734 -13.020 -31.330 1.00 92.69 383 PHE A O 1
ATOM 3101 N N . ALA A 1 384 ? 13.845 -13.278 -30.147 1.00 92.06 384 ALA A N 1
ATOM 3102 C CA . ALA A 1 384 ? 14.371 -14.166 -29.123 1.00 92.06 384 ALA A CA 1
ATOM 3103 C C . ALA A 1 384 ? 13.431 -15.360 -28.966 1.00 92.06 384 ALA A C 1
ATOM 3105 O O . ALA A 1 384 ? 12.255 -15.177 -28.675 1.00 92.06 384 ALA A O 1
ATOM 3106 N N . THR A 1 385 ? 13.939 -16.583 -29.130 1.00 91.50 385 THR A N 1
ATOM 3107 C CA . THR A 1 385 ? 13.101 -17.791 -29.029 1.00 91.50 385 THR A CA 1
ATOM 3108 C C . THR A 1 385 ? 12.305 -17.831 -27.720 1.00 91.50 385 THR A C 1
ATOM 3110 O O . THR A 1 385 ? 12.807 -17.419 -26.672 1.00 91.50 385 THR A O 1
ATOM 3113 N N . GLU A 1 386 ? 11.096 -18.396 -27.749 1.00 92.50 386 GLU A N 1
ATOM 3114 C CA . GLU A 1 386 ? 10.233 -18.481 -26.560 1.00 92.50 386 GLU A CA 1
ATOM 3115 C C . GLU A 1 386 ? 10.930 -19.172 -25.375 1.00 92.50 386 GLU A C 1
ATOM 3117 O O . GLU A 1 386 ? 10.829 -18.728 -24.235 1.00 92.50 386 GLU A O 1
ATOM 3122 N N . SER A 1 387 ? 11.743 -20.201 -25.638 1.00 89.75 387 SER A N 1
ATOM 3123 C CA . SER A 1 387 ? 12.537 -20.862 -24.595 1.00 89.75 387 SER A CA 1
ATOM 3124 C C . SER A 1 387 ? 13.554 -19.926 -23.927 1.00 89.75 387 SER A C 1
ATOM 3126 O O . SER A 1 387 ? 13.806 -20.063 -22.728 1.00 89.75 387 SER A O 1
ATOM 3128 N N . ALA A 1 388 ? 14.156 -18.997 -24.677 1.00 90.06 388 ALA A N 1
ATOM 3129 C CA . ALA A 1 388 ? 15.093 -18.012 -24.140 1.00 90.06 388 ALA A CA 1
ATOM 3130 C C . ALA A 1 388 ? 14.362 -16.904 -23.363 1.00 90.06 388 ALA A C 1
ATOM 3132 O O . ALA A 1 388 ? 14.801 -16.517 -22.274 1.00 90.06 388 ALA A O 1
ATOM 3133 N N . LEU A 1 389 ? 13.219 -16.438 -23.881 1.00 92.56 389 LEU A N 1
ATOM 3134 C CA . LEU A 1 389 ? 12.371 -15.444 -23.221 1.00 92.56 389 LEU A CA 1
ATOM 3135 C C . LEU A 1 389 ? 11.802 -15.977 -21.909 1.00 92.56 389 LEU A C 1
ATOM 3137 O O . LEU A 1 389 ? 11.962 -15.333 -20.881 1.00 92.56 389 LEU A O 1
ATOM 3141 N N . SER A 1 390 ? 11.201 -17.166 -21.906 1.00 89.00 390 SER A N 1
ATOM 3142 C CA . SER A 1 390 ? 10.707 -17.851 -20.703 1.00 89.00 390 SER A CA 1
ATOM 3143 C C . SER A 1 390 ? 11.744 -17.867 -19.574 1.00 89.00 390 SER A C 1
ATOM 3145 O O . SER A 1 390 ? 11.481 -17.381 -18.470 1.00 89.00 390 SER A O 1
ATOM 3147 N N . LYS A 1 391 ? 12.967 -18.320 -19.874 1.00 87.50 391 LYS A N 1
ATOM 3148 C CA . LYS A 1 391 ? 14.051 -18.406 -18.890 1.00 87.50 391 LYS A CA 1
ATOM 3149 C C . LYS A 1 391 ? 14.463 -17.035 -18.343 1.00 87.50 391 LYS A C 1
ATOM 3151 O O . LYS A 1 391 ? 14.617 -16.882 -17.135 1.00 87.50 391 LYS A O 1
ATOM 3156 N N . SER A 1 392 ? 14.653 -16.048 -19.217 1.00 89.56 392 SER A N 1
ATOM 3157 C CA . SER A 1 392 ? 15.130 -14.714 -18.824 1.00 89.56 392 SER A CA 1
ATOM 3158 C C . SER A 1 392 ? 14.044 -13.853 -18.164 1.00 89.56 392 SER A C 1
ATOM 3160 O O . SER A 1 392 ? 14.359 -13.096 -17.248 1.00 89.56 392 SER A O 1
ATOM 3162 N N . ARG A 1 393 ? 12.765 -14.019 -18.536 1.00 91.56 393 ARG A N 1
ATOM 3163 C CA . ARG A 1 393 ? 11.611 -13.372 -17.879 1.00 91.56 393 ARG A CA 1
ATOM 3164 C C . ARG A 1 393 ? 11.550 -13.718 -16.394 1.00 91.56 393 ARG A C 1
ATOM 3166 O O . ARG A 1 393 ? 11.387 -12.823 -15.571 1.00 91.56 393 ARG A O 1
ATOM 3173 N N . MET A 1 394 ? 11.752 -14.990 -16.043 1.00 87.00 394 MET A N 1
ATOM 3174 C CA . MET A 1 394 ? 11.754 -15.433 -14.643 1.00 87.00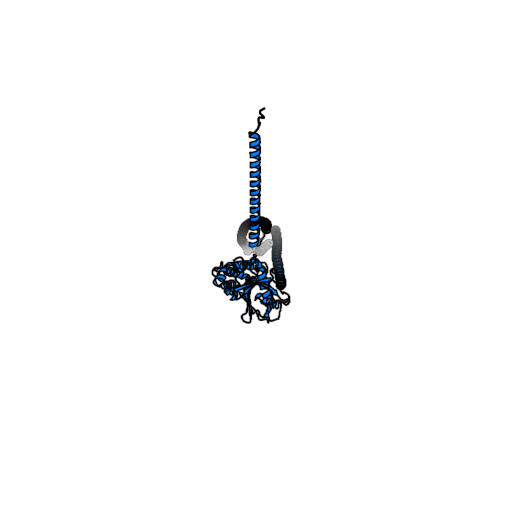 394 MET A CA 1
ATOM 3175 C C . MET A 1 394 ? 12.870 -14.783 -13.818 1.00 87.00 394 MET A C 1
ATOM 3177 O O . MET A 1 394 ? 12.673 -14.489 -12.645 1.00 87.00 394 MET A O 1
ATOM 3181 N N . SER A 1 395 ? 14.024 -14.505 -14.429 1.00 87.31 395 SER A N 1
ATOM 3182 C CA . SER A 1 395 ? 15.127 -13.796 -13.768 1.00 87.31 395 SER A CA 1
ATOM 3183 C C . SER A 1 395 ? 14.881 -12.292 -13.595 1.00 87.31 395 SER A C 1
ATOM 3185 O O . SER A 1 395 ? 15.582 -11.657 -12.814 1.00 87.31 395 SER A O 1
ATOM 3187 N N . ALA A 1 396 ? 13.903 -11.713 -14.300 1.00 87.19 396 ALA A N 1
ATOM 3188 C CA . ALA A 1 396 ? 13.536 -10.301 -14.172 1.00 87.19 396 ALA A CA 1
ATOM 3189 C C . ALA A 1 396 ? 12.625 -10.016 -12.962 1.00 87.19 396 ALA A C 1
ATOM 3191 O O . ALA A 1 396 ? 12.285 -8.860 -12.707 1.00 87.19 396 ALA A O 1
ATOM 3192 N N . ILE A 1 397 ? 12.194 -11.059 -12.247 1.00 88.19 397 ILE A N 1
ATOM 3193 C CA . ILE A 1 397 ? 11.219 -10.980 -11.160 1.00 88.19 397 ILE A CA 1
ATOM 3194 C C . ILE A 1 397 ? 11.917 -11.143 -9.815 1.00 88.19 397 ILE A C 1
ATOM 3196 O O . ILE A 1 397 ? 12.782 -11.998 -9.648 1.00 88.19 397 ILE A O 1
ATOM 3200 N N . SER A 1 398 ? 11.501 -10.339 -8.840 1.00 87.62 398 SER A N 1
ATOM 3201 C CA . SER A 1 398 ? 12.010 -10.371 -7.473 1.00 87.62 398 SER A CA 1
ATOM 3202 C C . SER A 1 398 ? 10.877 -10.164 -6.472 1.00 87.62 398 SER A C 1
ATOM 3204 O O . SER A 1 398 ? 9.954 -9.383 -6.713 1.00 87.62 398 SER A O 1
ATOM 3206 N N . ASP A 1 399 ? 10.991 -10.807 -5.307 1.00 89.19 399 ASP A N 1
ATOM 3207 C CA . ASP A 1 399 ? 10.073 -10.643 -4.171 1.00 89.19 399 ASP A CA 1
ATOM 3208 C C . ASP A 1 399 ? 10.070 -9.207 -3.601 1.00 89.19 399 ASP A C 1
ATOM 3210 O O . ASP A 1 399 ? 9.227 -8.863 -2.773 1.00 89.19 399 ASP A O 1
ATOM 3214 N N . ASN A 1 400 ? 10.990 -8.346 -4.050 1.00 86.94 400 ASN A N 1
ATOM 3215 C CA . ASN A 1 400 ? 11.085 -6.939 -3.655 1.00 86.94 400 ASN A CA 1
ATOM 3216 C C . ASN A 1 400 ? 10.511 -5.956 -4.686 1.00 86.94 400 ASN A C 1
ATOM 3218 O O . ASN A 1 400 ? 10.707 -4.751 -4.540 1.00 86.94 400 ASN A O 1
ATOM 3222 N N . GLY A 1 401 ? 9.809 -6.457 -5.701 1.00 85.50 401 GLY A N 1
ATOM 3223 C CA . GLY A 1 401 ? 9.328 -5.661 -6.825 1.00 85.50 401 GLY A CA 1
ATOM 3224 C C . GLY A 1 401 ? 10.249 -5.792 -8.030 1.00 85.50 401 GLY A C 1
ATOM 3225 O O . GLY A 1 401 ? 11.243 -6.516 -8.008 1.00 85.50 401 GLY A O 1
ATOM 3226 N N . THR A 1 402 ? 9.900 -5.113 -9.117 1.00 83.94 402 THR A N 1
ATOM 3227 C CA . THR A 1 402 ? 10.654 -5.212 -10.378 1.00 83.94 402 THR A CA 1
ATOM 3228 C C . THR A 1 402 ? 11.284 -3.887 -10.785 1.00 83.94 402 THR A C 1
ATOM 3230 O O . THR A 1 402 ? 11.789 -3.797 -11.900 1.00 83.94 402 THR A O 1
ATOM 3233 N N . PHE A 1 403 ? 11.196 -2.856 -9.936 1.00 86.31 403 PHE A N 1
ATOM 3234 C CA . PHE A 1 403 ? 11.794 -1.566 -10.235 1.00 86.31 403 PHE A CA 1
ATOM 3235 C C . PHE A 1 403 ? 13.326 -1.646 -10.215 1.00 86.31 403 PHE A C 1
ATOM 3237 O O . PHE A 1 403 ? 13.933 -2.195 -9.294 1.00 86.31 403 PHE A O 1
ATOM 3244 N N . ARG A 1 404 ? 13.951 -1.060 -11.228 1.00 87.38 404 ARG A N 1
ATOM 3245 C CA . ARG A 1 404 ? 15.379 -1.080 -11.517 1.00 87.38 404 ARG A CA 1
ATOM 3246 C C . ARG A 1 404 ? 15.854 0.322 -11.880 1.00 87.38 404 ARG A C 1
ATOM 3248 O O . ARG A 1 404 ? 15.307 0.960 -12.777 1.00 87.38 404 ARG A O 1
ATOM 3255 N N . GLN A 1 405 ? 16.913 0.775 -11.210 1.00 84.62 405 GLN A N 1
ATOM 3256 C CA . GLN A 1 405 ? 17.522 2.091 -11.449 1.00 84.62 405 GLN A CA 1
ATOM 3257 C C . GLN A 1 405 ? 18.514 2.099 -12.617 1.00 84.62 405 GLN A C 1
ATOM 3259 O O . GLN A 1 405 ? 18.829 3.162 -13.146 1.00 84.62 405 GLN A O 1
ATOM 3264 N N . ASP A 1 406 ? 19.030 0.936 -13.013 1.00 89.31 406 ASP A N 1
ATOM 3265 C CA . ASP A 1 406 ? 20.026 0.844 -14.073 1.00 89.31 406 ASP A CA 1
ATOM 3266 C C . ASP A 1 406 ? 19.395 1.080 -15.456 1.00 89.31 406 ASP A C 1
ATOM 3268 O O . ASP A 1 406 ? 18.266 0.644 -15.693 1.00 89.31 406 ASP A O 1
ATOM 3272 N N . PRO A 1 407 ? 20.078 1.761 -16.392 1.00 89.75 407 PRO A N 1
ATOM 3273 C CA . PRO A 1 407 ? 19.567 1.938 -17.746 1.00 89.75 407 PRO A CA 1
ATOM 3274 C C . PRO A 1 407 ? 19.519 0.603 -18.492 1.00 89.75 407 PRO A C 1
ATOM 3276 O O . PRO A 1 407 ? 20.284 -0.322 -18.217 1.00 89.75 407 PRO A O 1
ATOM 3279 N N . THR A 1 408 ? 18.616 0.501 -19.460 1.00 91.81 408 THR A N 1
ATOM 3280 C CA . THR A 1 408 ? 18.495 -0.680 -20.311 1.00 91.81 408 THR A CA 1
ATOM 3281 C C . THR A 1 408 ? 19.774 -0.853 -21.118 1.00 91.81 408 THR A C 1
ATOM 3283 O O . THR A 1 408 ? 20.229 0.059 -21.811 1.00 91.81 408 THR A O 1
ATOM 3286 N N . GLN A 1 409 ? 20.371 -2.036 -21.003 1.00 89.31 409 GLN A N 1
ATOM 3287 C CA . GLN A 1 409 ? 21.546 -2.414 -21.779 1.00 89.31 409 GLN A CA 1
ATOM 3288 C C . GLN A 1 409 ? 21.167 -2.653 -23.245 1.00 89.31 409 GLN A C 1
ATOM 3290 O O . GLN A 1 409 ? 19.991 -2.819 -23.572 1.00 89.31 409 GLN A O 1
ATOM 3295 N N . SER A 1 410 ? 22.162 -2.707 -24.133 1.00 90.62 410 SER A N 1
ATOM 3296 C CA . SER A 1 410 ? 21.942 -3.059 -25.539 1.00 90.62 410 SER A CA 1
ATOM 3297 C C . SER A 1 410 ? 21.141 -4.355 -25.651 1.00 90.62 410 SER A C 1
ATOM 3299 O O . SER A 1 410 ? 21.515 -5.369 -25.061 1.00 90.62 410 SER A O 1
ATOM 3301 N N . ILE A 1 411 ? 20.034 -4.310 -26.390 1.00 93.56 411 ILE A N 1
ATOM 3302 C CA . ILE A 1 411 ? 19.118 -5.441 -26.516 1.00 93.56 411 ILE A CA 1
ATOM 3303 C C . ILE A 1 411 ? 19.743 -6.511 -27.406 1.00 93.56 411 ILE A C 1
ATOM 3305 O O . ILE A 1 411 ? 20.119 -6.237 -28.541 1.00 93.56 411 ILE A O 1
ATOM 3309 N N . THR A 1 412 ? 19.817 -7.733 -26.891 1.00 92.00 412 THR A N 1
ATOM 3310 C CA . THR A 1 412 ? 20.216 -8.932 -27.629 1.00 92.00 412 THR A CA 1
ATOM 3311 C C . THR A 1 412 ? 19.136 -10.003 -27.486 1.00 92.00 412 THR A C 1
ATOM 3313 O O . THR A 1 412 ? 18.320 -9.937 -26.555 1.00 92.00 412 THR A O 1
ATOM 3316 N N . PRO A 1 413 ? 19.102 -11.014 -28.370 1.00 90.75 413 PRO A N 1
ATOM 3317 C CA . PRO A 1 413 ? 18.177 -12.136 -28.227 1.00 90.75 413 PRO A CA 1
ATOM 3318 C C . PRO A 1 413 ? 18.251 -12.823 -26.852 1.00 90.75 413 PRO A C 1
ATOM 3320 O O . PRO A 1 413 ? 17.239 -13.271 -26.321 1.00 90.75 413 PRO A O 1
ATOM 3323 N N . GLU A 1 414 ? 19.434 -12.878 -26.238 1.00 89.44 414 GLU A N 1
ATOM 3324 C CA . GLU A 1 414 ? 19.667 -13.552 -24.958 1.00 89.44 414 GLU A CA 1
ATOM 3325 C C . GLU A 1 414 ? 19.177 -12.740 -23.754 1.00 89.44 414 GLU A C 1
ATOM 3327 O O . GLU A 1 414 ? 18.766 -13.324 -22.749 1.00 89.44 414 GLU A O 1
ATOM 3332 N N . ASN A 1 415 ? 19.231 -11.405 -23.829 1.00 91.75 415 ASN A N 1
ATOM 3333 C CA . ASN A 1 415 ? 18.911 -10.530 -22.698 1.00 91.75 415 ASN A CA 1
ATOM 3334 C C . ASN A 1 415 ? 17.521 -9.878 -22.781 1.00 91.75 415 ASN A C 1
ATOM 3336 O O . ASN A 1 415 ? 17.077 -9.290 -21.794 1.00 91.75 415 ASN A O 1
ATOM 3340 N N . LEU A 1 416 ? 16.812 -9.999 -23.910 1.00 94.19 416 LEU A N 1
ATOM 3341 C CA . LEU A 1 416 ? 15.522 -9.339 -24.130 1.00 94.19 416 LEU A CA 1
ATOM 3342 C C . LEU A 1 416 ? 14.507 -9.625 -23.009 1.00 94.19 416 LEU A C 1
ATOM 3344 O O . LEU A 1 416 ? 13.824 -8.708 -22.553 1.00 94.19 416 LEU A O 1
ATOM 3348 N N . GLY A 1 417 ? 14.416 -10.865 -22.519 1.00 93.81 417 GLY A N 1
ATOM 3349 C CA . GLY A 1 417 ? 13.449 -11.206 -21.470 1.00 93.81 417 GLY A CA 1
ATOM 3350 C C . GLY A 1 417 ? 13.769 -10.607 -20.096 1.00 93.81 417 GLY A C 1
ATOM 3351 O O . GLY A 1 417 ? 12.846 -10.421 -19.305 1.00 93.81 417 GLY A O 1
ATOM 3352 N N . LEU A 1 418 ? 15.015 -10.181 -19.832 1.00 93.56 418 LEU A N 1
ATOM 3353 C CA . LEU A 1 418 ? 15.353 -9.408 -18.624 1.00 93.56 418 LEU A CA 1
ATOM 3354 C C . LEU A 1 418 ? 14.664 -8.033 -18.605 1.00 93.56 418 LEU A C 1
ATOM 3356 O O . LEU A 1 418 ? 14.511 -7.426 -17.546 1.00 93.56 418 LEU A O 1
ATOM 3360 N N . ASN A 1 419 ? 14.246 -7.547 -19.777 1.00 95.12 419 ASN A N 1
ATOM 3361 C CA . ASN A 1 419 ? 13.567 -6.270 -19.967 1.00 95.12 419 ASN A CA 1
ATOM 3362 C C . ASN A 1 419 ? 12.046 -6.433 -20.107 1.00 95.12 419 ASN A C 1
ATOM 3364 O O . ASN A 1 419 ? 11.374 -5.523 -20.589 1.00 95.12 419 ASN A O 1
ATOM 3368 N N . ASN A 1 420 ? 11.472 -7.563 -19.675 1.00 95.38 420 ASN A N 1
ATOM 3369 C CA . ASN A 1 420 ? 10.029 -7.812 -19.747 1.00 95.38 420 ASN A CA 1
ATOM 3370 C C . ASN A 1 420 ? 9.194 -6.688 -19.111 1.00 95.38 420 ASN A C 1
ATOM 3372 O O . ASN A 1 420 ? 8.208 -6.252 -19.689 1.00 95.38 420 ASN A O 1
ATOM 3376 N N . TYR A 1 421 ? 9.617 -6.161 -17.962 1.00 94.69 421 TYR A N 1
ATOM 3377 C CA . TYR A 1 421 ? 8.919 -5.067 -17.271 1.00 94.69 421 TYR A CA 1
ATOM 3378 C C . TYR A 1 421 ? 9.222 -3.669 -17.841 1.00 94.69 421 TYR A C 1
ATOM 3380 O O . TYR A 1 421 ? 8.626 -2.686 -17.414 1.00 94.69 421 TYR A O 1
ATOM 3388 N N . ARG A 1 422 ? 10.098 -3.591 -18.850 1.00 95.69 422 ARG A N 1
ATOM 3389 C CA . ARG A 1 422 ? 10.414 -2.386 -19.638 1.00 95.69 422 ARG A CA 1
ATOM 3390 C C . ARG A 1 422 ? 9.882 -2.448 -21.063 1.00 95.69 422 ARG A C 1
ATOM 3392 O O . ARG A 1 422 ? 10.203 -1.586 -21.874 1.00 95.69 422 ARG A O 1
ATOM 3399 N N . SER A 1 423 ? 9.129 -3.490 -21.391 1.00 96.94 423 SER A N 1
ATOM 3400 C CA . SER A 1 423 ? 8.698 -3.757 -22.756 1.00 96.94 423 SER A CA 1
ATOM 3401 C C . SER A 1 423 ? 7.188 -3.714 -22.847 1.00 96.94 423 SER A C 1
ATOM 3403 O O . SER A 1 423 ? 6.480 -4.114 -21.924 1.00 96.94 423 SER A O 1
ATOM 3405 N N . PHE A 1 424 ? 6.686 -3.250 -23.981 1.00 98.06 424 PHE A N 1
ATOM 3406 C CA . PHE A 1 424 ? 5.275 -3.353 -24.311 1.00 98.06 424 PHE A CA 1
ATOM 3407 C C . PHE A 1 424 ? 5.091 -3.368 -25.824 1.00 98.06 424 PHE A C 1
ATOM 3409 O O . PHE A 1 424 ? 5.993 -3.035 -26.600 1.00 98.06 424 PHE A O 1
ATOM 3416 N N . ALA A 1 425 ? 3.893 -3.751 -26.250 1.00 98.00 425 ALA A N 1
ATOM 3417 C CA . ALA A 1 425 ? 3.498 -3.699 -27.638 1.00 98.00 425 ALA A CA 1
ATOM 3418 C C . ALA A 1 425 ? 2.119 -3.069 -27.827 1.00 98.00 425 ALA A C 1
ATOM 3420 O O . ALA A 1 425 ? 1.199 -3.287 -27.039 1.00 98.00 425 ALA A O 1
ATOM 3421 N N . LEU A 1 426 ? 1.964 -2.322 -28.918 1.00 97.69 426 LEU A N 1
ATOM 3422 C CA . LEU A 1 426 ? 0.680 -1.807 -29.383 1.00 97.69 426 LEU A CA 1
ATOM 3423 C C . LEU A 1 426 ? 0.191 -2.682 -30.532 1.00 97.69 426 LEU A C 1
ATOM 3425 O O . LEU A 1 426 ? 0.850 -2.768 -31.571 1.00 97.69 426 LEU A O 1
ATOM 3429 N N . LEU A 1 427 ? -0.963 -3.324 -30.361 1.00 96.19 427 LEU A N 1
ATOM 3430 C CA . LEU A 1 427 ? -1.610 -4.075 -31.434 1.00 96.19 427 LEU A CA 1
ATOM 3431 C C . LEU A 1 427 ? -2.491 -3.136 -32.258 1.00 96.19 427 LEU A C 1
ATOM 3433 O O . LEU A 1 427 ? -3.347 -2.436 -31.714 1.00 96.19 427 LEU A O 1
ATOM 3437 N N . LEU A 1 428 ? -2.269 -3.134 -33.571 1.00 95.00 428 LEU A N 1
ATOM 3438 C CA . LEU A 1 428 ? -2.895 -2.236 -34.537 1.00 95.00 428 LEU A CA 1
ATOM 3439 C C . LEU A 1 428 ? -3.749 -3.028 -35.547 1.00 95.00 428 LEU A C 1
ATOM 3441 O O . LEU A 1 428 ? -3.603 -4.250 -35.674 1.00 95.00 428 LEU A O 1
ATOM 3445 N N . PRO A 1 429 ? -4.633 -2.362 -36.311 1.00 93.44 429 PRO A N 1
ATOM 3446 C CA . PRO A 1 429 ? -5.504 -3.023 -37.269 1.00 93.44 429 PRO A CA 1
ATOM 3447 C C . PRO A 1 429 ? -4.701 -3.651 -38.415 1.00 93.44 429 PRO A C 1
ATOM 3449 O O . PRO A 1 429 ? -3.597 -3.211 -38.753 1.00 93.44 429 PRO A O 1
ATOM 3452 N N . GLY A 1 430 ? -5.267 -4.690 -39.032 1.00 89.94 430 GLY A N 1
ATOM 3453 C CA . GLY A 1 430 ? -4.623 -5.396 -40.145 1.00 89.94 430 GLY A CA 1
ATOM 3454 C C . GLY A 1 430 ? -3.405 -6.223 -39.727 1.00 89.94 430 GLY A C 1
ATOM 3455 O O . GLY A 1 430 ? -2.478 -6.392 -40.515 1.00 89.94 430 GLY A O 1
ATOM 3456 N N . GLY A 1 431 ? -3.37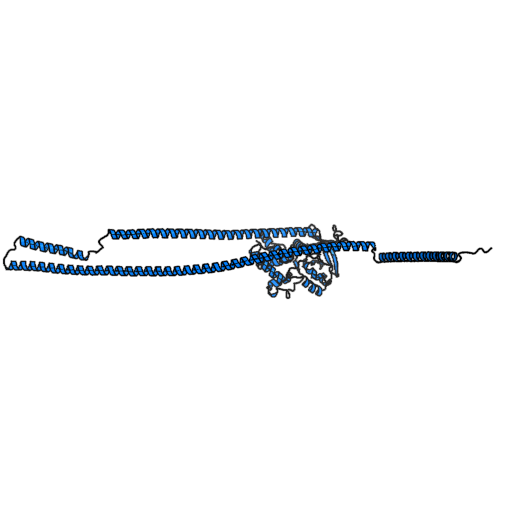4 -6.690 -38.474 1.00 87.69 431 GLY A N 1
ATOM 3457 C CA . GLY A 1 431 ? -2.296 -7.531 -37.960 1.00 87.69 431 GLY A CA 1
ATOM 3458 C C . GLY A 1 431 ? -0.952 -6.813 -37.881 1.00 87.69 431 GLY A C 1
ATOM 3459 O O . GLY A 1 431 ? 0.078 -7.479 -37.941 1.00 87.69 431 GLY A O 1
ATOM 3460 N N . LYS A 1 432 ? -0.941 -5.477 -37.784 1.00 92.38 432 LYS A N 1
ATOM 3461 C CA . LYS A 1 432 ? 0.256 -4.662 -37.531 1.00 92.38 432 LYS A CA 1
ATOM 3462 C C . LYS A 1 432 ? 0.489 -4.534 -36.026 1.00 92.38 432 LYS A C 1
ATOM 3464 O O . LYS A 1 432 ? -0.445 -4.615 -35.234 1.00 92.38 432 LYS A O 1
ATOM 3469 N N . SER A 1 433 ? 1.734 -4.313 -35.633 1.00 94.19 433 SER A N 1
ATOM 3470 C CA . SER A 1 433 ? 2.099 -4.103 -34.235 1.00 94.19 433 SER A CA 1
ATOM 3471 C C . SER A 1 433 ? 3.309 -3.182 -34.123 1.00 94.19 433 SER A C 1
ATOM 3473 O O . SER A 1 433 ? 4.077 -3.030 -35.078 1.00 94.19 433 SER A O 1
ATOM 3475 N N . LEU A 1 434 ? 3.426 -2.528 -32.972 1.00 96.06 434 LEU A N 1
ATOM 3476 C CA . LEU A 1 434 ? 4.624 -1.817 -32.548 1.00 96.06 434 LEU A CA 1
ATOM 3477 C C . LEU A 1 434 ? 5.136 -2.477 -31.275 1.00 96.06 434 LEU A C 1
ATOM 3479 O O . LEU A 1 434 ? 4.459 -2.398 -30.261 1.00 96.06 434 LEU A O 1
ATOM 3483 N N . GLU A 1 435 ? 6.313 -3.082 -31.327 1.00 96.81 435 GLU A N 1
ATOM 3484 C CA . GLU A 1 435 ? 7.012 -3.671 -30.189 1.00 96.81 435 GLU A CA 1
ATOM 3485 C C . GLU A 1 435 ? 8.184 -2.789 -29.778 1.00 96.81 435 GLU A C 1
ATOM 3487 O O . GLU A 1 435 ? 9.039 -2.467 -30.610 1.00 96.81 435 GLU A O 1
ATOM 3492 N N . VAL A 1 436 ? 8.228 -2.401 -28.506 1.00 97.56 436 VAL A N 1
ATOM 3493 C CA . VAL A 1 436 ? 9.253 -1.497 -27.982 1.00 97.56 436 VAL A CA 1
ATOM 3494 C C . VAL A 1 436 ? 9.779 -1.952 -26.628 1.00 97.56 436 VAL A C 1
ATOM 3496 O O . VAL A 1 436 ? 9.053 -2.535 -25.824 1.00 97.56 436 VAL A O 1
ATOM 3499 N N . VAL A 1 437 ? 11.049 -1.636 -26.392 1.00 97.56 437 VAL A N 1
ATOM 3500 C CA . VAL A 1 437 ? 11.739 -1.745 -25.107 1.00 97.56 437 VAL A CA 1
ATOM 3501 C C . VAL A 1 437 ? 12.189 -0.346 -24.691 1.00 97.56 437 VAL A C 1
ATOM 3503 O O . VAL A 1 437 ? 12.824 0.364 -25.477 1.00 97.56 437 VAL A O 1
ATOM 3506 N N . CYS A 1 438 ? 11.838 0.061 -23.477 1.00 97.12 438 CYS A N 1
ATOM 3507 C CA . CYS A 1 438 ? 12.175 1.363 -22.915 1.00 97.12 438 CYS A CA 1
ATOM 3508 C C . CYS A 1 438 ? 13.601 1.403 -22.362 1.00 97.12 438 CYS A C 1
ATOM 3510 O O . CYS A 1 438 ? 14.112 0.400 -21.860 1.00 97.12 438 CYS A O 1
ATOM 3512 N N . ASP A 1 439 ? 14.223 2.583 -22.402 1.00 93.88 439 ASP A N 1
ATOM 3513 C CA . ASP A 1 439 ? 15.586 2.800 -21.900 1.00 93.88 439 ASP A CA 1
ATOM 3514 C C . ASP A 1 439 ? 15.660 2.790 -20.359 1.00 93.88 439 ASP A C 1
ATOM 3516 O O . ASP A 1 439 ? 16.720 2.528 -19.790 1.00 93.88 439 ASP A O 1
ATOM 3520 N N . SER A 1 440 ? 14.542 3.029 -19.669 1.00 95.06 440 SER A N 1
ATOM 3521 C CA . SER A 1 440 ? 14.435 2.968 -18.210 1.00 95.06 440 SER A CA 1
ATOM 3522 C C . SER A 1 440 ? 13.042 2.522 -17.750 1.00 95.06 440 SER A C 1
ATOM 3524 O O . SER A 1 440 ? 12.078 2.532 -18.522 1.00 95.06 440 SER A O 1
ATOM 3526 N N . ASP A 1 441 ? 12.919 2.158 -16.471 1.00 93.75 441 ASP A N 1
ATOM 3527 C CA . ASP A 1 441 ? 11.614 1.884 -15.852 1.00 93.75 441 ASP A CA 1
ATOM 3528 C C . ASP A 1 441 ? 10.729 3.125 -15.817 1.00 93.75 441 ASP A C 1
ATOM 3530 O O . ASP A 1 441 ? 9.528 3.021 -16.036 1.00 93.75 441 ASP A O 1
ATOM 3534 N N . THR A 1 442 ? 11.320 4.302 -15.593 1.00 94.06 442 THR A N 1
ATOM 3535 C CA . THR A 1 442 ? 10.597 5.576 -15.611 1.00 94.06 442 THR A CA 1
ATOM 3536 C C . THR A 1 442 ? 9.998 5.853 -16.986 1.00 94.06 442 THR A C 1
ATOM 3538 O O . THR A 1 442 ? 8.835 6.238 -17.069 1.00 94.06 442 THR A O 1
ATOM 3541 N N . ASP A 1 443 ? 10.744 5.594 -18.062 1.00 96.06 443 ASP A N 1
ATOM 3542 C CA . ASP A 1 443 ? 10.240 5.733 -19.432 1.00 96.06 443 ASP A CA 1
ATOM 3543 C C . ASP A 1 443 ? 9.100 4.754 -19.713 1.00 96.06 443 ASP A C 1
ATOM 3545 O O . ASP A 1 443 ? 8.086 5.126 -20.304 1.00 96.06 443 ASP A O 1
ATOM 3549 N N . CYS A 1 444 ? 9.257 3.496 -19.286 1.00 96.88 444 CYS A N 1
ATOM 3550 C CA . CYS A 1 444 ? 8.218 2.477 -19.410 1.00 96.88 444 CYS A CA 1
ATOM 3551 C C . CYS A 1 444 ? 6.952 2.894 -18.669 1.00 96.88 444 CYS A C 1
ATOM 3553 O O . CYS A 1 444 ? 5.888 2.993 -19.275 1.00 96.88 444 CYS A O 1
ATOM 3555 N N . GLU A 1 445 ? 7.070 3.218 -17.385 1.00 95.81 445 GLU A N 1
ATOM 3556 C CA . GLU A 1 445 ? 5.949 3.629 -16.554 1.00 95.81 445 GLU A CA 1
ATOM 3557 C C . GLU A 1 445 ? 5.269 4.887 -17.107 1.00 95.81 445 GLU A C 1
ATOM 3559 O O . GLU A 1 445 ? 4.042 4.915 -17.198 1.00 95.81 445 GLU A O 1
ATOM 3564 N N . ALA A 1 446 ? 6.034 5.879 -17.574 1.00 97.25 446 ALA A N 1
ATOM 3565 C CA . ALA A 1 446 ? 5.490 7.061 -18.236 1.00 97.25 446 ALA A CA 1
ATOM 3566 C C . ALA A 1 446 ? 4.645 6.681 -19.461 1.00 97.25 446 ALA A C 1
ATOM 3568 O O . ALA A 1 446 ? 3.502 7.124 -19.577 1.00 97.25 446 ALA A O 1
ATOM 3569 N N . TRP A 1 447 ? 5.158 5.819 -20.347 1.00 98.00 447 TRP A N 1
ATOM 3570 C CA . TRP A 1 447 ? 4.398 5.338 -21.503 1.00 98.00 447 TRP A CA 1
ATOM 3571 C C . TRP A 1 447 ? 3.148 4.564 -21.101 1.00 98.00 447 TRP A C 1
ATOM 3573 O O . TRP A 1 447 ? 2.090 4.810 -21.673 1.00 98.00 447 TRP A O 1
ATOM 3583 N N . LEU A 1 448 ? 3.228 3.663 -20.124 1.00 97.25 448 LEU A N 1
ATOM 3584 C CA . LEU A 1 448 ? 2.075 2.871 -19.698 1.00 97.25 448 LEU A CA 1
ATOM 3585 C C . LEU A 1 448 ? 0.989 3.740 -19.052 1.00 97.25 448 LEU A C 1
ATOM 3587 O O . LEU A 1 448 ? -0.185 3.607 -19.397 1.00 97.25 448 LEU A O 1
ATOM 3591 N N . VAL A 1 449 ? 1.367 4.678 -18.183 1.00 96.44 449 VAL A N 1
ATOM 3592 C CA . VAL A 1 449 ? 0.446 5.642 -17.560 1.00 96.44 449 VAL A CA 1
ATOM 3593 C C . VAL A 1 449 ? -0.170 6.568 -18.613 1.00 96.44 449 VAL A C 1
ATOM 3595 O O . VAL A 1 449 ? -1.387 6.766 -18.630 1.00 96.44 449 VAL A O 1
ATOM 3598 N N . GLY A 1 450 ? 0.638 7.078 -19.546 1.00 96.94 450 GLY A N 1
ATOM 3599 C CA . GLY A 1 450 ? 0.163 7.903 -20.656 1.00 96.94 450 GLY A CA 1
ATOM 3600 C C . GLY A 1 450 ? -0.791 7.147 -21.585 1.00 96.94 450 GLY A C 1
ATOM 3601 O O . GLY A 1 450 ? -1.860 7.655 -21.917 1.00 96.94 450 GLY A O 1
ATOM 3602 N N . LEU A 1 451 ? -0.459 5.904 -21.949 1.00 97.19 451 LEU A N 1
ATOM 3603 C CA . LEU A 1 451 ? -1.312 5.023 -22.753 1.00 97.19 451 LEU A CA 1
ATOM 3604 C C . LEU A 1 451 ? -2.629 4.726 -22.039 1.00 97.19 451 LEU A C 1
ATOM 3606 O O . LEU A 1 451 ? -3.688 4.847 -22.650 1.00 97.19 451 LEU A O 1
ATOM 3610 N N . LYS A 1 452 ? -2.581 4.398 -20.742 1.00 95.19 452 LYS A N 1
ATOM 3611 C CA . LYS A 1 452 ? -3.775 4.196 -19.913 1.00 95.19 452 LYS A CA 1
ATOM 3612 C C . LYS A 1 452 ? -4.694 5.420 -19.969 1.00 95.19 452 LYS A C 1
ATOM 3614 O O . LYS A 1 452 ? -5.898 5.266 -20.172 1.00 95.19 452 LYS A O 1
ATOM 3619 N N . ARG A 1 453 ? -4.128 6.630 -19.864 1.00 93.31 453 ARG A N 1
ATOM 3620 C CA . ARG A 1 453 ? -4.864 7.902 -19.917 1.00 93.31 453 ARG A CA 1
ATOM 3621 C C . ARG A 1 453 ? -5.496 8.170 -21.285 1.00 93.31 453 ARG A C 1
ATOM 3623 O O . ARG A 1 453 ? -6.689 8.460 -21.335 1.00 93.31 453 ARG A O 1
ATOM 3630 N N . ILE A 1 454 ? -4.732 8.083 -22.377 1.00 94.88 454 ILE A N 1
ATOM 3631 C CA . ILE A 1 454 ? -5.221 8.432 -23.728 1.00 94.88 454 ILE A CA 1
ATOM 3632 C C . ILE A 1 454 ? -6.154 7.374 -24.325 1.00 94.88 454 ILE A C 1
ATOM 3634 O O . ILE A 1 454 ? -6.973 7.699 -25.179 1.00 94.88 454 ILE A O 1
ATOM 3638 N N . LEU A 1 455 ? -6.048 6.120 -23.875 1.00 94.12 455 LEU A N 1
ATOM 3639 C CA . LEU A 1 455 ? -6.931 5.019 -24.276 1.00 94.12 455 LEU A CA 1
ATOM 3640 C C . LEU A 1 455 ? -8.147 4.862 -23.352 1.00 94.12 455 LEU A C 1
ATOM 3642 O O . LEU A 1 455 ? -8.926 3.930 -23.539 1.00 94.12 455 LEU A O 1
ATOM 3646 N N . ASN A 1 456 ? -8.301 5.748 -22.360 1.00 91.12 456 ASN A N 1
ATOM 3647 C CA . ASN A 1 456 ? -9.377 5.714 -21.368 1.00 91.12 456 ASN A CA 1
ATOM 3648 C C . ASN A 1 456 ? -9.507 4.345 -20.664 1.00 91.12 456 ASN A C 1
ATOM 3650 O O . ASN A 1 456 ? -10.602 3.829 -20.435 1.00 91.12 456 ASN A O 1
ATOM 3654 N N . ILE A 1 457 ? -8.368 3.725 -20.342 1.00 91.94 457 ILE A N 1
ATOM 3655 C CA . ILE A 1 457 ? -8.318 2.423 -19.675 1.00 91.94 457 ILE A CA 1
ATOM 3656 C C . ILE A 1 457 ? -8.508 2.654 -18.179 1.00 91.94 457 ILE A C 1
ATOM 3658 O O . ILE A 1 457 ? -7.638 3.208 -17.503 1.00 91.94 457 ILE A O 1
ATOM 3662 N N . LYS A 1 458 ? -9.663 2.223 -17.674 1.00 88.62 458 LYS A N 1
ATOM 3663 C CA . LYS A 1 458 ? -10.077 2.423 -16.285 1.00 88.62 458 LYS A CA 1
ATOM 3664 C C . LYS A 1 458 ? -10.272 1.106 -15.567 1.00 88.62 458 LYS A C 1
ATOM 3666 O O . LYS A 1 458 ? -10.923 0.200 -16.101 1.00 88.62 458 LYS A O 1
ATOM 3671 N N . SER A 1 459 ? -9.760 1.033 -14.347 1.00 87.19 459 SER A N 1
ATOM 3672 C CA . SER A 1 459 ? -10.031 -0.076 -13.451 1.00 87.19 459 SER A CA 1
ATOM 3673 C C . SER A 1 459 ? -11.476 -0.071 -12.958 1.00 87.19 459 SER A C 1
ATOM 3675 O O . SER A 1 459 ? -12.226 0.894 -13.135 1.00 87.19 459 SER A O 1
ATOM 3677 N N . LYS A 1 460 ? -11.891 -1.172 -12.327 1.00 83.75 460 LYS A N 1
ATOM 3678 C CA . LYS A 1 460 ? -13.218 -1.266 -11.711 1.00 83.75 460 LYS A CA 1
ATOM 3679 C C . LYS A 1 460 ? -13.386 -0.238 -10.593 1.00 83.75 460 LYS A C 1
ATOM 3681 O O . LYS A 1 460 ? -14.425 0.415 -10.546 1.00 83.75 460 LYS A O 1
ATOM 3686 N N . VAL A 1 461 ? -12.375 -0.051 -9.741 1.00 87.38 461 VAL A N 1
ATOM 3687 C CA . VAL A 1 461 ? -12.428 0.944 -8.660 1.00 87.38 461 VAL A CA 1
ATOM 3688 C C . VAL A 1 461 ? -12.490 2.356 -9.230 1.00 87.38 461 VAL A C 1
ATOM 3690 O O . VAL A 1 461 ? -13.352 3.123 -8.813 1.00 87.38 461 VAL A O 1
ATOM 3693 N N . GLU A 1 462 ? -11.670 2.682 -10.232 1.00 87.50 462 GLU A N 1
ATOM 3694 C CA . GLU A 1 462 ? -11.692 4.002 -10.880 1.00 87.50 462 GLU A CA 1
ATOM 3695 C C . GLU A 1 462 ? -13.066 4.325 -11.478 1.00 87.50 462 GLU A C 1
ATOM 3697 O O . GLU A 1 462 ? -13.589 5.418 -11.273 1.00 87.50 462 GLU A O 1
ATOM 3702 N N . ARG A 1 463 ? -13.704 3.356 -12.148 1.00 85.62 463 ARG A N 1
ATOM 3703 C CA . ARG A 1 463 ? -15.073 3.521 -12.670 1.00 85.62 463 ARG A CA 1
ATOM 3704 C C . ARG A 1 463 ? -16.083 3.787 -11.557 1.00 85.62 463 ARG A C 1
ATOM 3706 O O . ARG A 1 463 ? -16.970 4.621 -11.728 1.00 85.62 463 ARG A O 1
ATOM 3713 N N . VAL A 1 464 ? -15.965 3.089 -10.425 1.00 84.06 464 VAL A N 1
ATOM 3714 C CA . VAL A 1 464 ? -16.847 3.309 -9.270 1.00 84.06 464 VAL A CA 1
ATOM 3715 C C . VAL A 1 464 ? -16.621 4.704 -8.687 1.00 84.06 464 VAL A C 1
ATOM 3717 O O . VAL A 1 464 ? -17.600 5.411 -8.457 1.00 84.06 464 VAL A O 1
ATOM 3720 N N . ILE A 1 465 ? -15.369 5.132 -8.501 1.00 81.38 465 ILE A N 1
ATOM 3721 C CA . ILE A 1 465 ? -15.034 6.477 -8.005 1.00 81.38 465 ILE A CA 1
ATOM 3722 C C . ILE A 1 465 ? -15.621 7.546 -8.933 1.00 81.38 465 ILE A C 1
ATOM 3724 O O . ILE A 1 465 ? -16.357 8.421 -8.481 1.00 81.38 465 ILE A O 1
ATOM 3728 N N . GLU A 1 466 ? -15.385 7.444 -10.240 1.00 79.25 466 GLU A N 1
ATOM 3729 C CA . GLU A 1 466 ? -15.915 8.410 -11.204 1.00 79.25 466 GLU A CA 1
ATOM 3730 C C . GLU A 1 466 ? -17.442 8.463 -11.217 1.00 79.25 466 GLU A C 1
ATOM 3732 O O . GLU A 1 466 ? -18.005 9.556 -11.295 1.00 79.25 466 GLU A O 1
ATOM 3737 N N . SER A 1 467 ? -18.110 7.308 -11.105 1.00 77.62 467 SER A N 1
ATOM 3738 C CA . SER A 1 467 ? -19.575 7.235 -11.061 1.00 77.62 467 SER A CA 1
ATOM 3739 C C . SER A 1 467 ? -20.173 7.903 -9.819 1.00 77.62 467 SER A C 1
ATOM 3741 O O . SER A 1 467 ? -21.259 8.470 -9.902 1.00 77.62 467 SER A O 1
ATOM 3743 N N . ARG A 1 468 ? -19.459 7.880 -8.684 1.00 78.44 468 ARG A N 1
ATOM 3744 C CA . ARG A 1 468 ? -19.873 8.556 -7.444 1.00 78.44 468 ARG A CA 1
ATOM 3745 C C . ARG A 1 468 ? -19.668 10.065 -7.516 1.00 78.44 468 ARG A C 1
ATOM 3747 O O . ARG A 1 468 ? -20.478 10.807 -6.982 1.00 78.44 468 ARG A O 1
ATOM 3754 N N . ILE A 1 469 ? -18.607 10.511 -8.188 1.00 72.19 469 ILE A N 1
ATOM 3755 C CA . ILE A 1 469 ? -18.326 11.940 -8.391 1.00 72.19 469 ILE A CA 1
ATOM 3756 C C . ILE A 1 469 ? -19.326 12.563 -9.379 1.00 72.19 469 ILE A C 1
ATOM 3758 O O . ILE A 1 469 ? -19.702 13.723 -9.231 1.00 72.19 469 ILE A O 1
ATOM 3762 N N . HIS A 1 470 ? -19.774 11.803 -10.382 1.00 64.88 470 HIS A N 1
ATOM 3763 C CA . HIS A 1 470 ? -20.667 12.278 -11.442 1.00 64.88 470 HIS A CA 1
ATOM 3764 C C . HIS A 1 470 ? -22.082 11.700 -11.295 1.00 64.88 470 HIS A C 1
ATOM 3766 O O . HIS A 1 470 ? -22.565 11.020 -12.208 1.00 64.88 470 HIS A O 1
ATOM 3772 N N . GLU A 1 471 ? -22.738 11.967 -10.157 1.00 53.06 471 GLU A N 1
ATOM 3773 C CA . GLU A 1 471 ? -24.127 11.561 -9.884 1.00 53.06 471 GLU A CA 1
ATOM 3774 C C . GLU A 1 471 ? -25.020 11.738 -11.132 1.00 53.06 471 GLU A C 1
ATOM 3776 O O . GLU A 1 471 ? -25.264 12.849 -11.603 1.00 53.06 471 GLU A O 1
ATOM 3781 N N . GLY A 1 472 ? -25.499 10.625 -11.699 1.00 54.50 472 GLY A N 1
ATOM 3782 C CA . GLY A 1 472 ? -26.525 10.629 -12.749 1.00 54.50 472 GLY A CA 1
ATOM 3783 C C . GLY A 1 472 ? -26.063 10.489 -14.205 1.00 54.50 472 GLY A C 1
ATOM 3784 O O . GLY A 1 472 ? -26.921 10.469 -15.087 1.00 54.50 472 GLY A O 1
ATOM 3785 N N . ARG A 1 473 ? -24.766 10.324 -14.508 1.00 50.06 473 ARG A N 1
ATOM 3786 C CA . ARG A 1 473 ? -24.340 9.883 -15.855 1.00 50.06 473 ARG A CA 1
ATOM 3787 C C . ARG A 1 473 ? -24.020 8.393 -15.865 1.00 50.06 473 ARG A C 1
ATOM 3789 O O . ARG A 1 473 ? -23.054 7.949 -15.255 1.00 50.06 473 ARG A O 1
ATOM 3796 N N . VAL A 1 474 ? -24.822 7.624 -16.604 1.00 48.78 474 VAL A N 1
ATOM 3797 C CA . VAL A 1 474 ? -24.476 6.247 -16.985 1.00 48.78 474 VAL A CA 1
ATOM 3798 C C . VAL A 1 474 ? -23.128 6.305 -17.720 1.00 48.78 474 VAL A C 1
ATOM 3800 O O . VAL A 1 474 ? -23.016 7.081 -18.671 1.00 48.78 474 VAL A O 1
ATOM 3803 N N . PRO A 1 475 ? -22.094 5.550 -17.309 1.00 50.66 475 PRO A N 1
ATOM 3804 C CA . PRO A 1 475 ? -20.843 5.511 -18.052 1.00 50.66 475 PRO A CA 1
ATOM 3805 C C . PRO A 1 475 ? -21.093 4.810 -19.392 1.00 50.66 475 PRO A C 1
ATOM 3807 O O . PRO A 1 475 ? -21.167 3.588 -19.459 1.00 50.66 475 PRO A O 1
ATOM 3810 N N . THR A 1 476 ? -21.279 5.598 -20.452 1.00 47.34 476 THR A N 1
ATOM 3811 C CA . THR A 1 476 ? -21.618 5.127 -21.808 1.00 47.34 476 THR A CA 1
ATOM 3812 C C . THR A 1 476 ? -20.417 4.806 -22.697 1.00 47.34 476 THR A C 1
ATOM 3814 O O . THR A 1 476 ? -20.612 4.457 -23.856 1.00 47.34 476 THR A O 1
ATOM 3817 N N . GLU A 1 477 ? -19.182 4.903 -22.208 1.00 55.22 477 GLU A N 1
ATOM 3818 C CA . GLU A 1 477 ? -18.023 4.487 -23.003 1.00 55.22 477 GLU A CA 1
ATOM 3819 C C . GLU A 1 477 ? -17.653 3.039 -22.673 1.00 55.22 477 GLU A C 1
ATOM 3821 O O . GLU A 1 477 ? -17.058 2.739 -21.634 1.00 55.22 477 GLU A O 1
ATOM 3826 N N . GLU A 1 478 ? -18.023 2.124 -23.575 1.00 57.22 478 GLU A N 1
ATOM 3827 C CA . GLU A 1 478 ? -17.421 0.795 -23.627 1.00 57.22 478 GLU A CA 1
ATOM 3828 C C . GLU A 1 478 ? -15.902 0.955 -23.691 1.00 57.22 478 GLU A C 1
ATOM 3830 O O . GLU A 1 478 ? -15.370 1.739 -24.476 1.00 57.22 478 GLU A O 1
ATOM 3835 N N . GLN A 1 479 ? -15.185 0.223 -22.840 1.00 63.69 479 GLN A N 1
ATOM 3836 C CA . GLN A 1 479 ? -13.731 0.237 -22.867 1.00 63.69 479 GLN A CA 1
ATOM 3837 C C . GLN A 1 479 ? -13.256 -0.365 -24.190 1.00 63.69 479 GLN A C 1
ATOM 3839 O O . GLN A 1 479 ? -13.324 -1.573 -24.397 1.00 63.69 479 GLN A O 1
ATOM 3844 N N . ILE A 1 480 ? -12.769 0.504 -25.073 1.00 71.25 480 ILE A N 1
ATOM 3845 C CA . ILE A 1 480 ? -12.392 0.163 -26.450 1.00 71.25 480 ILE A CA 1
ATOM 3846 C C . ILE A 1 480 ? -11.075 -0.632 -26.491 1.00 71.25 480 ILE A C 1
ATOM 3848 O O . ILE A 1 480 ? -10.821 -1.374 -27.439 1.00 71.25 480 ILE A O 1
ATOM 3852 N N . CYS A 1 481 ? -10.227 -0.490 -25.465 1.00 86.81 481 CYS A N 1
ATOM 3853 C CA . CYS A 1 481 ? -8.881 -1.054 -25.432 1.00 86.81 481 CYS A CA 1
ATOM 3854 C C . CYS A 1 481 ? -8.555 -1.693 -24.073 1.00 86.81 481 CYS A C 1
ATOM 3856 O O . CYS A 1 481 ? -8.886 -1.159 -23.011 1.00 86.81 481 CYS A O 1
ATOM 3858 N N . ALA A 1 482 ? -7.866 -2.833 -24.104 1.00 91.94 482 ALA A N 1
ATOM 3859 C CA . ALA A 1 482 ? -7.368 -3.519 -22.915 1.00 91.94 482 ALA A CA 1
ATOM 3860 C C . ALA A 1 482 ? -5.846 -3.365 -22.782 1.00 91.94 482 ALA A C 1
ATOM 3862 O O . ALA A 1 482 ? -5.123 -3.347 -23.781 1.00 91.94 482 ALA A O 1
ATOM 3863 N N . MET A 1 483 ? -5.366 -3.313 -21.539 1.00 95.75 483 MET A N 1
ATOM 3864 C CA . MET A 1 483 ? -3.948 -3.366 -21.185 1.00 95.75 483 MET A CA 1
ATOM 3865 C C . MET A 1 483 ? -3.733 -4.547 -20.246 1.00 95.75 483 MET A C 1
ATOM 3867 O O . MET A 1 483 ? -4.338 -4.591 -19.180 1.00 95.75 483 MET A O 1
ATOM 3871 N N . ALA A 1 484 ? -2.919 -5.512 -20.664 1.00 95.81 484 ALA A N 1
ATOM 3872 C CA . ALA A 1 484 ? -2.626 -6.716 -19.889 1.00 95.81 484 ALA A CA 1
ATOM 3873 C C . ALA A 1 484 ? -1.321 -7.353 -20.371 1.00 95.81 484 ALA A C 1
ATOM 3875 O O . ALA A 1 484 ? -0.888 -7.110 -21.503 1.00 95.81 484 ALA A O 1
ATOM 3876 N N . TYR A 1 485 ? -0.721 -8.206 -19.542 1.00 95.88 485 TYR A N 1
ATOM 3877 C CA . TYR A 1 485 ? 0.366 -9.072 -19.988 1.00 95.88 485 TYR A CA 1
ATOM 3878 C C . TYR A 1 485 ? -0.104 -10.038 -21.081 1.00 95.88 485 TYR A C 1
ATOM 3880 O O . TYR A 1 485 ? -1.288 -10.371 -21.186 1.00 95.88 485 TYR A O 1
ATOM 3888 N N . GLY A 1 486 ? 0.821 -10.431 -21.959 1.00 92.31 486 GLY A N 1
ATOM 3889 C CA . GLY A 1 486 ? 0.500 -11.354 -23.049 1.00 92.31 486 GLY A CA 1
ATOM 3890 C C . GLY A 1 486 ? 0.286 -12.792 -22.584 1.00 92.31 486 GLY A C 1
ATOM 3891 O O . GLY A 1 486 ? -0.517 -13.499 -23.187 1.00 92.31 486 GLY A O 1
ATOM 3892 N N . GLU A 1 487 ? 0.948 -13.192 -21.498 1.00 93.56 487 GLU A N 1
ATOM 3893 C CA . GLU A 1 487 ? 0.781 -14.489 -20.842 1.00 93.56 487 GLU A CA 1
ATOM 3894 C C . GLU A 1 487 ? 0.795 -14.331 -19.320 1.00 93.56 487 GLU A C 1
ATOM 3896 O O . GLU A 1 487 ? 1.227 -13.309 -18.778 1.00 93.56 487 GLU A O 1
ATOM 3901 N N . ASN A 1 488 ? 0.351 -15.382 -18.640 1.00 94.75 488 ASN A N 1
ATOM 3902 C CA . ASN A 1 488 ? 0.324 -15.476 -17.190 1.00 94.75 488 ASN A CA 1
ATOM 3903 C C . ASN A 1 488 ? 1.701 -15.843 -16.629 1.00 94.75 488 ASN A C 1
ATOM 3905 O O . ASN A 1 488 ? 2.409 -16.688 -17.177 1.00 94.75 488 ASN A O 1
ATOM 3909 N N . LEU A 1 489 ? 2.060 -15.233 -15.501 1.00 93.12 489 LEU A N 1
ATOM 3910 C CA . LEU A 1 489 ? 3.263 -15.583 -14.760 1.00 93.12 489 LEU A CA 1
ATOM 3911 C C . LEU A 1 489 ? 3.101 -16.958 -14.095 1.00 93.12 489 LEU A C 1
ATOM 3913 O O . LEU A 1 489 ? 2.131 -17.187 -13.366 1.00 93.12 489 LEU A O 1
ATOM 3917 N N . ASP A 1 490 ? 4.066 -17.861 -14.293 1.00 92.69 490 ASP A N 1
ATOM 3918 C CA . ASP A 1 490 ? 4.104 -19.133 -13.568 1.00 92.69 490 ASP A CA 1
ATOM 3919 C C . ASP A 1 490 ? 4.586 -18.923 -12.127 1.00 92.69 490 ASP A C 1
ATOM 3921 O O . ASP A 1 490 ? 5.780 -18.819 -11.844 1.00 92.69 490 ASP A O 1
ATOM 3925 N N . ILE A 1 491 ? 3.628 -18.878 -11.205 1.00 94.69 491 ILE A N 1
ATOM 3926 C CA . ILE A 1 491 ? 3.881 -18.659 -9.779 1.00 94.69 491 ILE A CA 1
ATOM 3927 C C . ILE A 1 491 ? 4.100 -19.955 -8.988 1.00 94.69 491 ILE A C 1
ATOM 3929 O O . ILE A 1 491 ? 4.372 -19.896 -7.791 1.00 94.69 491 ILE A O 1
ATOM 3933 N N . ARG A 1 492 ? 3.971 -21.139 -9.607 1.00 93.12 492 ARG A N 1
ATOM 3934 C CA . ARG A 1 492 ? 3.918 -22.428 -8.881 1.00 93.12 492 ARG A CA 1
ATOM 3935 C C . ARG A 1 492 ? 5.183 -22.737 -8.087 1.00 93.12 492 ARG A C 1
ATOM 3937 O O . ARG A 1 492 ? 5.118 -23.448 -7.092 1.00 93.12 492 ARG A O 1
ATOM 3944 N N . GLN A 1 493 ? 6.320 -22.222 -8.544 1.00 90.75 493 GLN A N 1
ATOM 3945 C CA . GLN A 1 493 ? 7.625 -22.404 -7.905 1.00 90.75 493 GLN A CA 1
ATOM 3946 C C . GLN A 1 493 ? 8.086 -21.159 -7.131 1.00 90.75 493 GLN A C 1
ATOM 3948 O O . GLN A 1 493 ? 9.219 -21.118 -6.661 1.00 90.75 493 GLN A O 1
ATOM 3953 N N . MET A 1 494 ? 7.237 -20.134 -7.010 1.00 93.62 494 MET A N 1
ATOM 3954 C CA . MET A 1 494 ? 7.582 -18.891 -6.324 1.00 93.62 494 MET A CA 1
ATOM 3955 C C . MET A 1 494 ? 7.324 -18.971 -4.820 1.00 93.62 494 MET A C 1
ATOM 3957 O O . MET A 1 494 ? 6.417 -19.659 -4.341 1.00 93.62 494 MET A O 1
ATOM 3961 N N . ASN A 1 495 ? 8.101 -18.196 -4.066 1.00 94.56 495 ASN A N 1
ATOM 3962 C CA . ASN A 1 495 ? 7.945 -18.073 -2.625 1.00 94.56 495 ASN A CA 1
ATOM 3963 C C . ASN A 1 495 ? 6.550 -17.547 -2.270 1.00 94.56 495 ASN A C 1
ATOM 3965 O O . ASN A 1 495 ? 6.050 -16.610 -2.888 1.00 94.56 495 ASN A O 1
ATOM 3969 N N . GLY A 1 496 ? 5.931 -18.131 -1.241 1.00 93.62 496 GLY A N 1
ATOM 3970 C CA . GLY A 1 496 ? 4.632 -17.695 -0.721 1.00 93.62 496 GLY A CA 1
ATOM 3971 C C . GLY A 1 496 ? 3.405 -18.262 -1.443 1.00 93.62 496 GLY A C 1
ATOM 3972 O O . GLY A 1 496 ? 2.293 -18.014 -0.984 1.00 93.62 496 GLY A O 1
ATOM 3973 N N . VAL A 1 497 ? 3.571 -19.059 -2.509 1.00 95.31 497 VAL A N 1
ATOM 3974 C CA . VAL A 1 497 ? 2.443 -19.636 -3.271 1.00 95.31 497 VAL A CA 1
ATOM 3975 C C . VAL A 1 497 ? 1.523 -20.522 -2.418 1.00 95.31 497 VAL A C 1
ATOM 3977 O O . VAL A 1 497 ? 0.314 -20.525 -2.608 1.00 95.31 497 VAL A O 1
ATOM 3980 N N . SER A 1 498 ? 2.070 -21.229 -1.425 1.00 95.69 498 SER A N 1
ATOM 3981 C CA . SER A 1 498 ? 1.297 -22.072 -0.500 1.00 95.69 498 SER A CA 1
ATOM 3982 C C . SER A 1 498 ? 0.440 -21.278 0.491 1.00 95.69 498 SER A C 1
ATOM 3984 O O . SER A 1 498 ? -0.410 -21.855 1.161 1.00 95.69 498 SER A O 1
ATOM 3986 N N . SER A 1 499 ? 0.701 -19.976 0.625 1.00 96.75 499 SER A N 1
ATOM 3987 C CA . SER A 1 499 ? 0.091 -19.098 1.629 1.00 96.75 499 SER A CA 1
ATOM 3988 C C . SER A 1 499 ? -0.924 -18.120 1.030 1.00 96.75 499 SER A C 1
ATOM 3990 O O . SER A 1 499 ? -1.516 -17.331 1.767 1.00 96.75 499 SER A O 1
ATOM 3992 N N . ILE A 1 500 ? -1.120 -18.158 -0.290 1.00 96.88 500 ILE A N 1
ATOM 3993 C CA . ILE A 1 500 ? -2.155 -17.407 -1.002 1.00 96.88 500 ILE A CA 1
ATOM 3994 C C . ILE A 1 500 ? -3.326 -18.326 -1.369 1.00 96.88 500 ILE A C 1
ATOM 3996 O O . ILE A 1 500 ? -3.170 -19.529 -1.568 1.00 96.88 500 ILE A O 1
ATOM 4000 N N . SER A 1 501 ? -4.518 -17.751 -1.461 1.00 96.44 501 SER A N 1
ATOM 4001 C CA . SER A 1 501 ? -5.713 -18.425 -1.972 1.00 96.44 501 SER A CA 1
ATOM 4002 C C . SER A 1 501 ? -5.658 -18.612 -3.494 1.00 96.44 501 SER A C 1
ATOM 4004 O O . SER A 1 501 ? -4.864 -17.979 -4.188 1.00 96.44 501 SER A O 1
ATOM 4006 N N . ALA A 1 502 ? -6.548 -19.450 -4.039 1.00 95.69 502 ALA A N 1
ATOM 4007 C CA . ALA A 1 502 ? -6.648 -19.655 -5.486 1.00 95.69 502 ALA A CA 1
ATOM 4008 C C . ALA A 1 502 ? -6.951 -18.349 -6.246 1.00 95.69 502 ALA A C 1
ATOM 4010 O O . ALA A 1 502 ? -6.368 -18.099 -7.297 1.00 95.69 502 ALA A O 1
ATOM 4011 N N . GLU A 1 503 ? -7.815 -17.492 -5.694 1.00 95.25 503 GLU A N 1
ATOM 4012 C CA . GLU A 1 503 ? -8.149 -16.191 -6.287 1.00 95.25 503 GLU A CA 1
ATOM 4013 C C . GLU A 1 503 ? -6.955 -15.229 -6.270 1.00 95.25 503 GLU A C 1
ATOM 4015 O O . GLU A 1 503 ? -6.666 -14.577 -7.270 1.00 95.25 503 GLU A O 1
ATOM 4020 N N . GLU A 1 504 ? -6.225 -15.165 -5.154 1.00 96.75 504 GLU A N 1
ATOM 4021 C CA . GLU A 1 504 ? -4.991 -14.376 -5.053 1.00 96.75 504 GLU A CA 1
ATOM 4022 C C . GLU A 1 504 ? -3.909 -14.914 -6.000 1.00 96.75 504 GLU A C 1
ATOM 4024 O O . GLU A 1 504 ? -3.145 -14.135 -6.563 1.00 96.75 504 GLU A O 1
ATOM 4029 N N . GLY A 1 505 ? -3.879 -16.231 -6.234 1.00 97.19 505 GLY A N 1
ATOM 4030 C CA . GLY A 1 505 ? -3.012 -16.871 -7.222 1.00 97.19 505 GLY A CA 1
ATOM 4031 C C . GLY A 1 505 ? -3.297 -16.412 -8.646 1.00 97.19 505 GLY A C 1
ATOM 4032 O O . GLY A 1 505 ? -2.358 -16.102 -9.378 1.00 97.19 505 GLY A O 1
ATOM 4033 N N . VAL A 1 506 ? -4.574 -16.291 -9.021 1.00 96.50 506 VAL A N 1
ATOM 4034 C CA . VAL A 1 506 ? -4.970 -15.729 -10.323 1.00 96.50 506 VAL A CA 1
ATOM 4035 C C . VAL A 1 506 ? -4.468 -14.294 -10.453 1.00 96.50 506 VAL A C 1
ATOM 4037 O O . VAL A 1 506 ? -3.805 -13.974 -11.434 1.00 96.50 506 VAL A O 1
ATOM 4040 N N . VAL A 1 507 ? -4.680 -13.458 -9.435 1.00 95.62 507 VAL A N 1
ATOM 4041 C CA . VAL A 1 507 ? -4.226 -12.057 -9.451 1.00 95.62 507 VAL A CA 1
ATOM 4042 C C . VAL A 1 507 ? -2.707 -11.962 -9.556 1.00 95.62 507 VAL A C 1
ATOM 4044 O O . VAL A 1 507 ? -2.204 -11.231 -10.402 1.00 95.62 507 VAL A O 1
ATOM 4047 N N . CYS A 1 508 ? -1.966 -12.727 -8.752 1.00 96.81 508 CYS A N 1
ATOM 4048 C CA . CYS A 1 508 ? -0.502 -12.771 -8.808 1.00 96.81 508 CYS A CA 1
ATOM 4049 C C . CYS A 1 508 ? -0.000 -13.178 -10.202 1.00 96.81 508 CYS A C 1
ATOM 4051 O O . CYS A 1 508 ? 0.936 -12.580 -10.735 1.00 96.81 508 CYS A O 1
ATOM 4053 N N . SER A 1 509 ? -0.655 -14.169 -10.809 1.00 96.44 509 SER A N 1
ATOM 4054 C CA . SER A 1 509 ? -0.304 -14.699 -12.124 1.00 96.44 509 SER A CA 1
ATOM 4055 C C . SER A 1 509 ? -0.623 -13.720 -13.264 1.00 96.44 509 SER A C 1
ATOM 4057 O O . SER A 1 509 ? 0.237 -13.457 -14.104 1.00 96.44 509 SER A O 1
ATOM 4059 N N . GLU A 1 510 ? -1.817 -13.123 -13.276 1.00 95.56 510 GLU A N 1
ATOM 4060 C CA . GLU A 1 510 ? -2.262 -12.182 -14.317 1.00 95.56 510 GLU A CA 1
ATOM 4061 C C . GLU A 1 510 ? -1.572 -10.815 -14.208 1.00 95.56 510 GLU A C 1
ATOM 4063 O O . GLU A 1 510 ? -1.211 -10.209 -15.217 1.00 95.56 510 GLU A O 1
ATOM 4068 N N . CYS A 1 511 ? -1.348 -10.334 -12.982 1.00 94.38 511 CYS A N 1
ATOM 4069 C CA . CYS A 1 511 ? -0.753 -9.022 -12.715 1.00 94.38 511 CYS A CA 1
ATOM 4070 C C . CYS A 1 511 ? 0.777 -9.056 -12.638 1.00 94.38 511 CYS A C 1
ATOM 4072 O O . CYS A 1 511 ? 1.398 -8.009 -12.456 1.00 94.38 511 CYS A O 1
ATOM 4074 N N . HIS A 1 512 ? 1.387 -10.240 -12.760 1.00 95.19 512 HIS A N 1
ATOM 4075 C CA . HIS A 1 512 ? 2.833 -10.447 -12.637 1.00 95.19 512 HIS A CA 1
ATOM 4076 C C . HIS A 1 512 ? 3.376 -9.913 -11.306 1.00 95.19 512 HIS A C 1
ATOM 4078 O O . HIS A 1 512 ? 4.339 -9.141 -11.259 1.00 95.19 512 HIS A O 1
ATOM 4084 N N . VAL A 1 513 ? 2.724 -10.319 -10.216 1.00 95.81 513 VAL A N 1
ATOM 4085 C CA . VAL A 1 513 ? 3.099 -9.973 -8.843 1.00 95.81 513 VAL A CA 1
ATOM 4086 C C . VAL A 1 513 ? 3.529 -11.251 -8.120 1.00 95.81 513 VAL A C 1
ATOM 4088 O O . VAL A 1 513 ? 2.731 -12.182 -8.027 1.00 95.81 513 VAL A O 1
ATOM 4091 N N . PRO A 1 514 ? 4.759 -11.328 -7.585 1.00 95.56 514 PRO A N 1
ATOM 4092 C CA . PRO A 1 514 ? 5.196 -12.485 -6.808 1.00 95.56 514 PRO A CA 1
ATOM 4093 C C . PRO A 1 514 ? 4.302 -12.729 -5.582 1.00 95.56 514 PRO A C 1
ATOM 4095 O O . PRO A 1 514 ? 3.994 -11.769 -4.870 1.00 95.56 514 PRO A O 1
ATOM 4098 N N . PRO A 1 515 ? 3.926 -13.984 -5.266 1.00 97.19 515 PRO A N 1
ATOM 4099 C CA . PRO A 1 515 ? 3.070 -14.285 -4.116 1.00 97.19 515 PRO A CA 1
ATOM 4100 C C . PRO A 1 515 ? 3.603 -13.758 -2.777 1.00 97.19 515 PRO A C 1
ATOM 4102 O O . PRO A 1 515 ? 2.842 -13.196 -1.989 1.00 97.19 515 PRO A O 1
ATOM 4105 N N . ALA A 1 516 ? 4.909 -13.880 -2.517 1.00 96.75 516 ALA A N 1
ATOM 4106 C CA . ALA A 1 516 ? 5.533 -13.336 -1.310 1.00 96.75 516 ALA A CA 1
ATOM 4107 C C . ALA A 1 516 ? 5.395 -11.805 -1.218 1.00 96.75 516 ALA A C 1
ATOM 4109 O O . ALA A 1 516 ? 5.040 -11.282 -0.157 1.00 96.75 516 ALA A O 1
ATOM 4110 N N . LEU A 1 517 ? 5.610 -11.095 -2.333 1.00 96.88 517 LEU A N 1
ATOM 4111 C CA . LEU A 1 517 ? 5.412 -9.647 -2.414 1.00 96.88 517 LEU A CA 1
ATOM 4112 C C . LEU A 1 517 ? 3.945 -9.284 -2.163 1.00 96.88 517 LEU A C 1
ATOM 4114 O O . LEU A 1 517 ? 3.657 -8.411 -1.346 1.00 96.88 517 LEU A O 1
ATOM 4118 N N . PHE A 1 518 ? 3.016 -9.983 -2.815 1.00 97.62 518 PHE A N 1
ATOM 4119 C CA . PHE A 1 518 ? 1.585 -9.763 -2.637 1.00 97.62 518 PHE A CA 1
ATOM 4120 C C . PHE A 1 518 ? 1.158 -9.936 -1.173 1.00 97.62 518 PHE A C 1
ATOM 4122 O O . PHE A 1 518 ? 0.473 -9.073 -0.629 1.00 97.62 518 PHE A O 1
ATOM 4129 N N . LEU A 1 519 ? 1.602 -11.001 -0.498 1.00 97.31 519 LEU A N 1
ATOM 4130 C CA . LEU A 1 519 ? 1.290 -11.245 0.914 1.00 97.31 519 LEU A CA 1
ATOM 4131 C C . LEU A 1 519 ? 1.833 -10.151 1.834 1.00 97.31 519 LEU A C 1
ATOM 4133 O O . LEU A 1 519 ? 1.112 -9.696 2.728 1.00 97.31 519 LEU A O 1
ATOM 4137 N N . ARG A 1 520 ? 3.081 -9.717 1.607 1.00 97.06 520 ARG A N 1
ATOM 4138 C CA . ARG A 1 520 ? 3.700 -8.612 2.352 1.00 97.06 520 ARG A CA 1
ATOM 4139 C C . ARG A 1 520 ? 2.850 -7.354 2.231 1.00 97.06 520 ARG A C 1
ATOM 4141 O O . ARG A 1 520 ? 2.461 -6.771 3.238 1.00 97.06 520 ARG A O 1
ATOM 4148 N N . ILE A 1 521 ? 2.512 -6.995 0.999 1.00 96.94 521 ILE A N 1
ATOM 4149 C CA . ILE A 1 521 ? 1.762 -5.786 0.680 1.00 96.94 521 ILE A CA 1
ATOM 4150 C C . ILE A 1 521 ? 0.326 -5.851 1.190 1.00 96.94 521 ILE A C 1
ATOM 4152 O O . ILE A 1 521 ? -0.148 -4.889 1.789 1.00 96.94 521 ILE A O 1
ATOM 4156 N N . LYS A 1 522 ? -0.354 -6.991 1.041 1.00 97.12 522 LYS A N 1
ATOM 4157 C CA . LYS A 1 522 ? -1.686 -7.214 1.611 1.00 97.12 522 LYS A CA 1
ATOM 4158 C C . LYS A 1 522 ? -1.681 -6.959 3.116 1.00 97.12 522 LYS A C 1
ATOM 4160 O O . LYS A 1 522 ? -2.552 -6.250 3.614 1.00 97.12 522 LYS A O 1
ATOM 4165 N N . LYS A 1 523 ? -0.701 -7.515 3.838 1.00 96.75 523 LYS A N 1
ATOM 4166 C CA . LYS A 1 523 ? -0.569 -7.328 5.289 1.00 96.75 523 LYS A CA 1
ATOM 4167 C C . LYS A 1 523 ? -0.292 -5.866 5.642 1.00 96.75 523 LYS A C 1
ATOM 4169 O O . LYS A 1 523 ? -1.003 -5.304 6.470 1.00 96.75 523 LYS A O 1
ATOM 4174 N N . GLU A 1 524 ? 0.697 -5.257 4.995 1.00 96.12 524 GLU A N 1
ATOM 4175 C CA . GLU A 1 524 ? 1.111 -3.878 5.260 1.00 96.12 524 GLU A CA 1
ATOM 4176 C C . GLU A 1 524 ? -0.028 -2.882 4.996 1.00 96.12 524 GLU A C 1
ATOM 4178 O O . GLU A 1 524 ? -0.330 -2.043 5.843 1.00 96.12 524 GLU A O 1
ATOM 4183 N N . MET A 1 525 ? -0.727 -3.013 3.864 1.00 96.19 525 MET A N 1
ATOM 4184 C CA . MET A 1 525 ? -1.851 -2.140 3.525 1.00 96.19 525 MET A CA 1
ATOM 4185 C C . MET A 1 525 ? -3.056 -2.370 4.441 1.00 96.19 525 MET A C 1
ATOM 4187 O O . MET A 1 525 ? -3.698 -1.402 4.847 1.00 96.19 525 MET A O 1
ATOM 4191 N N . ALA A 1 526 ? -3.346 -3.616 4.828 1.00 95.38 526 ALA A N 1
ATOM 4192 C CA . ALA A 1 526 ? -4.409 -3.905 5.789 1.00 95.38 526 ALA A CA 1
ATOM 4193 C C . ALA A 1 526 ? -4.110 -3.292 7.167 1.00 95.38 526 ALA A C 1
ATOM 4195 O O . ALA A 1 526 ? -4.998 -2.713 7.790 1.00 95.38 526 ALA A O 1
ATOM 4196 N N . GLU A 1 527 ? -2.865 -3.364 7.644 1.00 93.62 527 GLU A N 1
ATOM 4197 C CA . GLU A 1 527 ? -2.444 -2.725 8.897 1.00 93.62 527 GLU A CA 1
ATOM 4198 C C . GLU A 1 527 ? -2.513 -1.199 8.806 1.00 93.62 527 GLU A C 1
ATOM 4200 O O . GLU A 1 527 ? -3.109 -0.561 9.677 1.00 93.62 527 GLU A O 1
ATOM 4205 N N . LYS A 1 528 ? -1.994 -0.622 7.718 1.00 91.56 528 LYS A N 1
ATOM 4206 C CA . LYS A 1 528 ? -2.030 0.819 7.447 1.00 91.56 528 LYS A CA 1
ATOM 4207 C C . LYS A 1 528 ? -3.459 1.362 7.351 1.00 91.56 528 LYS A C 1
ATOM 4209 O O . LYS A 1 528 ? -3.744 2.444 7.865 1.00 91.56 528 LYS A O 1
ATOM 4214 N N . SER A 1 529 ? -4.377 0.581 6.782 1.00 91.31 529 SER A N 1
ATOM 4215 C CA . SER A 1 529 ? -5.783 0.968 6.627 1.00 91.31 529 SER A CA 1
ATOM 4216 C C . SER A 1 529 ? -6.551 1.142 7.942 1.00 91.31 529 SER A C 1
ATOM 4218 O O . SER A 1 529 ? -7.604 1.776 7.964 1.00 91.31 529 SER A O 1
ATOM 4220 N N . LYS A 1 530 ? -6.026 0.615 9.059 1.00 87.75 530 LYS A N 1
ATOM 4221 C CA . LYS A 1 530 ? -6.634 0.776 10.391 1.00 87.75 530 LYS A CA 1
ATOM 4222 C C . LYS A 1 530 ? -6.470 2.189 10.944 1.00 87.75 530 LYS A C 1
ATOM 4224 O O . LYS A 1 530 ? -7.243 2.587 11.811 1.00 87.75 530 LYS A O 1
ATOM 4229 N N . SER A 1 531 ? -5.448 2.918 10.497 1.00 81.44 531 SER A N 1
ATOM 4230 C CA . SER A 1 531 ? -5.100 4.245 11.013 1.00 81.44 531 SER A CA 1
ATOM 4231 C C . SER A 1 531 ? -5.205 5.355 9.969 1.00 81.44 531 SER A C 1
ATOM 4233 O O . SER A 1 531 ? -5.371 6.512 10.348 1.00 81.44 531 SER A O 1
ATOM 4235 N N . CYS A 1 532 ? -5.127 5.036 8.674 1.00 84.69 532 CYS A N 1
ATOM 4236 C CA . CYS A 1 532 ? -5.186 6.025 7.600 1.00 84.69 532 CYS A CA 1
ATOM 4237 C C . CYS A 1 532 ? -5.806 5.459 6.316 1.00 84.69 532 CYS A C 1
ATOM 4239 O O . CYS A 1 532 ? -5.919 4.249 6.135 1.00 84.69 532 CYS A O 1
ATOM 4241 N N . SER A 1 533 ? -6.220 6.350 5.414 1.00 89.19 533 SER A N 1
ATOM 4242 C CA . SER A 1 533 ? -6.704 5.954 4.088 1.00 89.19 533 SER A CA 1
ATOM 4243 C C . SER A 1 533 ? -5.529 5.528 3.207 1.00 89.19 533 SER A C 1
ATOM 4245 O O . SER A 1 533 ? -4.521 6.226 3.136 1.00 89.19 533 SER A O 1
ATOM 4247 N N . VAL A 1 534 ? -5.663 4.380 2.543 1.00 92.56 534 VAL A N 1
ATOM 4248 C CA . VAL A 1 534 ? -4.635 3.821 1.654 1.00 92.56 534 VAL A CA 1
ATOM 4249 C C . VAL A 1 534 ? -4.928 4.226 0.212 1.00 92.56 534 VAL A C 1
ATOM 4251 O O . VAL A 1 534 ? -6.057 4.091 -0.263 1.00 92.56 534 VAL A O 1
ATOM 4254 N N . THR A 1 535 ? -3.896 4.689 -0.487 1.00 92.62 535 THR A N 1
ATOM 4255 C CA . THR A 1 535 ? -3.948 5.098 -1.898 1.00 92.62 535 THR A CA 1
ATOM 4256 C C . THR A 1 535 ? -3.099 4.180 -2.779 1.00 92.62 535 THR A C 1
ATOM 4258 O O . THR A 1 535 ? -2.242 3.438 -2.290 1.00 92.62 535 THR A O 1
ATOM 4261 N N . VAL A 1 536 ? -3.275 4.268 -4.102 1.00 93.50 536 VAL A N 1
ATOM 4262 C CA . VAL A 1 536 ? -2.398 3.581 -5.069 1.00 93.50 536 VAL A CA 1
ATOM 4263 C C . VAL A 1 536 ? -0.938 4.027 -4.906 1.00 93.50 536 VAL A C 1
ATOM 4265 O O . VAL A 1 536 ? -0.022 3.219 -5.061 1.00 93.50 536 VAL A O 1
ATOM 4268 N N . TYR A 1 537 ? -0.705 5.291 -4.535 1.00 93.44 537 TYR A N 1
ATOM 4269 C CA . TYR A 1 537 ? 0.635 5.809 -4.254 1.00 93.44 537 TYR A CA 1
ATOM 4270 C C . TYR A 1 537 ? 1.322 5.017 -3.136 1.00 93.44 537 TYR A C 1
ATOM 4272 O O . TYR A 1 537 ? 2.477 4.618 -3.278 1.00 93.44 537 TYR A O 1
ATOM 4280 N N . ASP A 1 538 ? 0.604 4.747 -2.041 1.00 94.25 538 ASP A N 1
ATOM 4281 C CA . ASP A 1 538 ? 1.146 3.990 -0.910 1.00 94.25 538 ASP A CA 1
ATOM 4282 C C . ASP A 1 538 ? 1.561 2.574 -1.330 1.00 94.25 538 ASP A C 1
ATOM 4284 O O . ASP A 1 538 ? 2.626 2.098 -0.939 1.00 94.25 538 ASP A O 1
ATOM 4288 N N . LEU A 1 539 ? 0.751 1.933 -2.177 1.00 94.88 539 LEU A N 1
ATOM 4289 C CA . LEU A 1 539 ? 1.051 0.624 -2.751 1.00 94.88 539 LEU A CA 1
ATOM 4290 C C . LEU A 1 539 ? 2.283 0.643 -3.647 1.00 94.88 539 LEU A C 1
ATOM 4292 O O . LEU A 1 539 ? 3.144 -0.228 -3.515 1.00 94.88 539 LEU A O 1
ATOM 4296 N N . ARG A 1 540 ? 2.389 1.632 -4.536 1.00 93.62 540 ARG A N 1
ATOM 4297 C CA . ARG A 1 540 ? 3.541 1.786 -5.430 1.00 93.62 540 ARG A CA 1
ATOM 4298 C C . ARG A 1 540 ? 4.839 1.909 -4.635 1.00 93.62 540 ARG A C 1
ATOM 4300 O O . ARG A 1 540 ? 5.806 1.206 -4.916 1.00 93.62 540 ARG A O 1
ATOM 4307 N N . VAL A 1 541 ? 4.842 2.758 -3.606 1.00 92.38 541 VAL A N 1
ATOM 4308 C CA . VAL A 1 541 ? 6.015 2.983 -2.749 1.00 92.38 541 VAL A CA 1
ATOM 4309 C C . VAL A 1 541 ? 6.390 1.730 -1.952 1.00 92.38 541 VAL A C 1
ATOM 4311 O O . VAL A 1 541 ? 7.567 1.389 -1.892 1.00 92.38 541 VAL A O 1
ATOM 4314 N N . ALA A 1 542 ? 5.417 1.022 -1.372 1.00 93.75 542 ALA A N 1
ATOM 4315 C CA . ALA A 1 542 ? 5.685 -0.163 -0.552 1.00 93.75 542 ALA A CA 1
ATOM 4316 C C . ALA A 1 542 ? 6.102 -1.401 -1.374 1.00 93.75 542 ALA A C 1
ATOM 4318 O O . ALA A 1 542 ? 6.864 -2.258 -0.911 1.00 93.75 542 ALA A O 1
ATOM 4319 N N . SER A 1 543 ? 5.578 -1.529 -2.596 1.00 94.06 543 SER A N 1
ATOM 4320 C CA . SER A 1 543 ? 5.752 -2.732 -3.420 1.00 94.06 543 SER A CA 1
ATOM 4321 C C . SER A 1 543 ? 6.946 -2.687 -4.367 1.00 94.06 543 SER A C 1
ATOM 4323 O O . SER A 1 543 ? 7.428 -3.748 -4.756 1.00 94.06 543 SER A O 1
ATOM 4325 N N . GLY A 1 544 ? 7.413 -1.498 -4.763 1.00 92.19 544 GLY A N 1
ATOM 4326 C CA . GLY A 1 544 ? 8.408 -1.373 -5.833 1.00 92.19 544 GLY A CA 1
ATOM 4327 C C . GLY A 1 544 ? 7.886 -1.847 -7.199 1.00 92.19 544 GLY A C 1
ATOM 4328 O O . GLY A 1 544 ? 8.676 -2.200 -8.078 1.00 92.19 544 GLY A O 1
ATOM 4329 N N . LEU A 1 545 ? 6.562 -1.918 -7.365 1.00 94.12 545 LEU A N 1
ATOM 4330 C CA . LEU A 1 545 ? 5.896 -2.158 -8.643 1.00 94.12 545 LEU A CA 1
ATOM 4331 C C . LEU A 1 545 ? 5.662 -0.827 -9.365 1.00 94.12 545 LEU A C 1
ATOM 4333 O O . LEU A 1 545 ? 5.618 0.232 -8.741 1.00 94.12 545 LEU A O 1
ATOM 4337 N N . ASP A 1 546 ? 5.466 -0.881 -10.682 1.00 93.06 546 ASP A N 1
ATOM 4338 C CA . ASP A 1 546 ? 4.961 0.280 -11.419 1.00 93.06 546 ASP A CA 1
ATOM 4339 C C . ASP A 1 546 ? 3.506 0.597 -11.035 1.00 93.06 546 ASP A C 1
ATOM 4341 O O . ASP A 1 546 ? 2.793 -0.215 -10.428 1.00 93.06 546 ASP A O 1
ATOM 4345 N N . LEU A 1 547 ? 3.056 1.798 -11.391 1.00 93.19 547 LEU A N 1
ATOM 4346 C CA . LEU A 1 547 ? 1.721 2.289 -11.078 1.00 93.19 547 LEU A CA 1
ATOM 4347 C C . LEU A 1 547 ? 0.602 1.405 -11.653 1.00 93.19 547 LEU A C 1
ATOM 4349 O O . LEU A 1 547 ? -0.426 1.264 -11.001 1.00 93.19 547 LEU A O 1
ATOM 4353 N N . ILE A 1 548 ? 0.790 0.763 -12.813 1.00 94.12 548 ILE A N 1
ATOM 4354 C CA . ILE A 1 548 ? -0.236 -0.094 -13.432 1.00 94.12 548 ILE A CA 1
ATOM 4355 C C . ILE A 1 548 ? -0.465 -1.341 -12.580 1.00 94.12 548 ILE A C 1
ATOM 4357 O O . ILE A 1 548 ? -1.601 -1.644 -12.214 1.00 94.12 548 ILE A O 1
ATOM 4361 N N . ARG A 1 549 ? 0.610 -2.035 -12.199 1.00 94.56 549 ARG A N 1
ATOM 4362 C CA . ARG A 1 549 ? 0.503 -3.211 -11.321 1.00 94.56 549 ARG A CA 1
ATOM 4363 C C . ARG A 1 549 ? 0.070 -2.841 -9.907 1.00 94.56 549 ARG A C 1
ATOM 4365 O O . ARG A 1 549 ? -0.703 -3.579 -9.298 1.00 94.56 549 ARG A O 1
ATOM 4372 N N . SER A 1 550 ? 0.504 -1.686 -9.404 1.00 95.19 550 SER A N 1
ATOM 4373 C CA . SER A 1 550 ? 0.049 -1.151 -8.114 1.00 95.19 550 SER A CA 1
ATOM 4374 C C . SER A 1 550 ? -1.459 -0.896 -8.113 1.00 95.19 550 SER A C 1
ATOM 4376 O O . SER A 1 550 ? -2.126 -1.257 -7.146 1.00 95.19 550 SER A O 1
ATOM 4378 N N . CYS A 1 551 ? -2.009 -0.345 -9.205 1.00 94.44 551 CYS A N 1
ATOM 4379 C CA . CYS A 1 551 ? -3.453 -0.188 -9.396 1.00 94.44 551 CYS A CA 1
ATOM 4380 C C . CYS A 1 551 ? -4.181 -1.534 -9.333 1.00 94.44 551 CYS A C 1
ATOM 4382 O O . CYS A 1 551 ? -5.156 -1.653 -8.602 1.00 94.44 551 CYS A O 1
ATOM 4384 N N . TRP A 1 552 ? -3.699 -2.568 -10.027 1.00 95.38 552 TRP A N 1
ATOM 4385 C CA . TRP A 1 552 ? -4.378 -3.869 -10.022 1.00 95.38 552 TRP A CA 1
ATOM 4386 C C . TRP A 1 552 ? -4.397 -4.534 -8.642 1.00 95.38 552 TRP A C 1
ATOM 4388 O O . TRP A 1 552 ? -5.418 -5.087 -8.229 1.00 95.38 552 TRP A O 1
ATOM 4398 N N . VAL A 1 553 ? -3.291 -4.441 -7.895 1.00 96.06 553 VAL A N 1
ATOM 4399 C CA . VAL A 1 553 ? -3.246 -4.916 -6.503 1.00 96.06 553 VAL A CA 1
ATOM 4400 C C . VAL A 1 553 ? -4.192 -4.091 -5.629 1.00 96.06 553 VAL A C 1
ATOM 4402 O O . VAL A 1 553 ? -4.928 -4.663 -4.827 1.00 96.06 553 VAL A O 1
ATOM 4405 N N . TYR A 1 554 ? -4.222 -2.767 -5.803 1.00 95.56 554 TYR A N 1
ATOM 4406 C CA . TYR A 1 554 ? -5.138 -1.878 -5.083 1.00 95.56 554 TYR A CA 1
ATOM 4407 C C . TYR A 1 554 ? -6.601 -2.260 -5.302 1.00 95.56 554 TYR A C 1
ATOM 4409 O O . TYR A 1 554 ? -7.343 -2.431 -4.333 1.00 95.56 554 TYR A O 1
ATOM 4417 N N . ASP A 1 555 ? -6.987 -2.452 -6.566 1.00 94.62 555 ASP A N 1
ATOM 4418 C CA . ASP A 1 555 ? -8.341 -2.836 -6.949 1.00 94.62 555 ASP A CA 1
ATOM 4419 C C . ASP A 1 555 ? -8.749 -4.130 -6.249 1.00 94.62 555 ASP A C 1
ATOM 4421 O O . ASP A 1 555 ? -9.809 -4.200 -5.627 1.00 94.62 555 ASP A O 1
ATOM 4425 N N . HIS A 1 556 ? -7.871 -5.135 -6.275 1.00 95.75 556 HIS A N 1
ATOM 4426 C CA . HIS A 1 556 ? -8.126 -6.407 -5.616 1.00 95.75 556 HIS A CA 1
ATOM 4427 C C . HIS A 1 556 ? -8.307 -6.257 -4.097 1.00 95.75 556 HIS A C 1
ATOM 4429 O O . HIS A 1 556 ? -9.249 -6.815 -3.528 1.00 95.75 556 HIS A O 1
ATOM 4435 N N . LEU A 1 557 ? -7.438 -5.490 -3.427 1.00 96.00 557 LEU A N 1
ATOM 4436 C CA . LEU A 1 557 ? -7.526 -5.279 -1.979 1.00 96.00 557 LEU A CA 1
ATOM 4437 C C . LEU A 1 557 ? -8.821 -4.559 -1.577 1.00 96.00 557 LEU A C 1
ATOM 4439 O O . LEU A 1 557 ? -9.390 -4.877 -0.530 1.00 96.00 557 LEU A O 1
ATOM 4443 N N . ILE A 1 558 ? -9.312 -3.635 -2.403 1.00 94.38 558 ILE A N 1
ATOM 4444 C CA . ILE A 1 558 ? -10.603 -2.972 -2.197 1.00 94.38 558 ILE A CA 1
ATOM 4445 C C . ILE A 1 558 ? -11.766 -3.931 -2.446 1.00 94.38 558 ILE A C 1
ATOM 4447 O O . ILE A 1 558 ? -12.664 -4.041 -1.610 1.00 94.38 558 ILE A O 1
ATOM 4451 N N . GLU A 1 559 ? -11.762 -4.641 -3.576 1.00 92.56 559 GLU A N 1
ATOM 4452 C CA . GLU A 1 559 ? -12.839 -5.562 -3.960 1.00 92.56 559 GLU A CA 1
ATOM 4453 C C . GLU A 1 559 ? -13.042 -6.663 -2.914 1.00 92.56 559 GLU A C 1
ATOM 4455 O O . GLU A 1 559 ? -14.177 -7.024 -2.589 1.00 92.56 559 GLU A O 1
ATOM 4460 N N . LYS A 1 560 ? -11.944 -7.156 -2.335 1.00 94.00 560 LYS A N 1
ATOM 4461 C CA . LYS A 1 560 ? -11.952 -8.162 -1.267 1.00 94.00 560 LYS A CA 1
ATOM 4462 C C . LYS A 1 560 ? -12.063 -7.569 0.139 1.00 94.00 560 LYS A C 1
ATOM 4464 O O . LYS A 1 560 ? -12.060 -8.319 1.112 1.00 94.00 560 LYS A O 1
ATOM 4469 N N . LYS A 1 561 ? -12.229 -6.245 0.257 1.00 93.50 561 LYS A N 1
ATOM 4470 C CA . LYS A 1 561 ? -12.401 -5.509 1.523 1.00 93.50 561 LYS A CA 1
ATOM 4471 C C . LYS A 1 561 ? -11.241 -5.701 2.508 1.00 93.50 561 LYS A C 1
ATOM 4473 O O . LYS A 1 561 ? -11.436 -5.629 3.719 1.00 93.50 561 LYS A O 1
ATOM 4478 N N . HIS A 1 562 ? -10.034 -5.942 1.999 1.00 93.31 562 HIS A N 1
ATOM 4479 C CA . HIS A 1 562 ? -8.813 -5.933 2.806 1.00 93.31 562 HIS A CA 1
ATOM 4480 C C . HIS A 1 562 ? -8.420 -4.516 3.224 1.00 93.31 562 HIS A C 1
ATOM 4482 O O . HIS A 1 562 ? -7.844 -4.333 4.293 1.00 93.31 562 HIS A O 1
ATOM 4488 N N . ILE A 1 563 ? -8.766 -3.530 2.396 1.00 93.88 563 ILE A N 1
ATOM 4489 C CA . ILE A 1 563 ? -8.713 -2.106 2.721 1.00 93.88 563 ILE A CA 1
ATOM 4490 C C . ILE A 1 563 ? -10.081 -1.472 2.418 1.00 93.88 563 ILE A C 1
ATOM 4492 O O . ILE A 1 563 ? -10.803 -1.965 1.544 1.00 93.88 563 ILE A O 1
ATOM 4496 N N . PRO A 1 564 ? -10.485 -0.416 3.146 1.00 89.31 564 PRO A N 1
ATOM 4497 C CA . PRO A 1 564 ? -11.747 0.264 2.901 1.00 89.31 564 PRO A CA 1
ATOM 4498 C C . PRO A 1 564 ? -11.715 0.988 1.552 1.00 89.31 564 PRO A C 1
ATOM 4500 O O . PRO A 1 564 ? -10.673 1.472 1.112 1.00 89.31 564 PRO A O 1
ATOM 4503 N N . PHE A 1 565 ? -12.880 1.079 0.910 1.00 84.31 565 PHE A N 1
ATOM 4504 C CA . PHE A 1 565 ? -13.043 1.876 -0.302 1.00 84.31 565 PHE A CA 1
ATOM 4505 C C . PHE A 1 565 ? -12.777 3.359 0.029 1.00 84.31 565 PHE A C 1
ATOM 4507 O O . PHE A 1 565 ? -13.310 3.829 1.039 1.00 84.31 565 PHE A O 1
ATOM 4514 N N . PRO A 1 566 ? -11.986 4.092 -0.777 1.00 73.94 566 PRO A N 1
ATOM 4515 C CA . PRO A 1 566 ? -11.756 5.519 -0.559 1.00 73.94 566 PRO A CA 1
ATOM 4516 C C . PRO A 1 566 ? -13.092 6.270 -0.657 1.00 73.94 566 PRO A C 1
ATOM 4518 O O . PRO A 1 566 ? -13.781 6.170 -1.673 1.00 73.94 566 PRO A O 1
ATOM 4521 N N . LEU A 1 567 ? -13.495 6.925 0.439 1.00 58.50 567 LEU A N 1
ATOM 4522 C CA . LEU A 1 567 ? -14.757 7.669 0.535 1.00 58.50 567 LEU A CA 1
ATOM 4523 C C . LEU A 1 567 ? -14.814 8.821 -0.465 1.00 58.50 567 LEU A C 1
ATOM 4525 O O . LEU A 1 567 ? -13.837 9.605 -0.488 1.00 58.50 567 LEU A O 1
#

InterPro domains:
  IPR001849 Pleckstrin homology domain [PF16457] (307-453)
  IPR009057 Homedomain-like superfamily [SSF46689] (481-563)
  IPR011993 PH-like domain superfamily [G3DSA:2.30.29.30] (304-463)